Protein AF-I4EE40-F1 (afdb_monomer_lite)

InterPro domains:
  IPR008613 Excalibur calcium-binding domain [PF05901] (328-364)
  IPR008613 Excalibur calcium-binding domain [SM00894] (327-364)

Organism: NCBI:txid1129897

Sequence (377 aa):
MPRLHHVLVAAIVLLVSLVASAPVIAAPIGDPAFQRTWDRTDKPVAEQRVSRTWMWGPEGNGPALVEPYDVYDGVDQDQQIRTHRIMRTVQYFDKSRMEINDPNGDQSSIWYVTNGLLVRELITGQLQLGDVGFESHDPAQVNVSGDPDDVNAPTYASFAALLDSPPLPAGSTITQTLNRAGATGDDARLAAYGVTAESPVSVDIHHEIASVFWDFMTSSGLVLENGDLHNAPLFQNPFYATGYPITEPYWARVKVGGDEKWVLVQAFERRVLTYTPDNPDGWKVEAGNVGQHYFQWRYSQLGTSPIPASSPVAHGFDPGKYTGQGDRYNCSDFASQAEAQAVLRADPGDPNRLDKDGNGIACESSAGPKDLLPVVR

pLDDT: mean 88.75, std 15.52, range [29.12, 98.75]

Structure (mmCIF, N/CA/C/O backbone):
data_AF-I4EE40-F1
#
_entry.id   AF-I4EE40-F1
#
loop_
_atom_site.group_PDB
_atom_site.id
_atom_site.type_symbol
_atom_site.label_atom_id
_atom_site.label_alt_id
_atom_site.label_comp_id
_atom_site.label_asym_id
_atom_site.label_entity_id
_atom_site.label_seq_id
_atom_site.pdbx_PDB_ins_code
_atom_site.Cartn_x
_atom_site.Cartn_y
_atom_site.Cartn_z
_atom_site.occupancy
_atom_site.B_iso_or_equiv
_atom_site.auth_seq_id
_atom_site.auth_comp_id
_atom_site.auth_asym_id
_atom_site.auth_atom_id
_atom_site.pdbx_PDB_model_num
ATOM 1 N N . MET A 1 1 ? 16.820 -29.624 48.655 1.00 37.84 1 MET A N 1
ATOM 2 C CA . MET A 1 1 ? 16.898 -29.236 47.232 1.00 37.84 1 MET A CA 1
ATOM 3 C C . MET A 1 1 ? 15.710 -29.838 46.487 1.00 37.84 1 MET A C 1
ATOM 5 O O . MET A 1 1 ? 15.757 -31.026 46.190 1.00 37.84 1 MET A O 1
ATOM 9 N N . PRO A 1 2 ? 14.624 -29.087 46.238 1.00 33.25 2 PRO A N 1
ATOM 10 C CA . PRO A 1 2 ? 13.599 -29.472 45.279 1.00 33.25 2 PRO A CA 1
ATOM 11 C C . PRO A 1 2 ? 13.828 -28.770 43.933 1.00 33.25 2 PRO A C 1
ATOM 13 O O . PRO A 1 2 ? 14.384 -27.678 43.855 1.00 33.25 2 PRO A O 1
ATOM 16 N N . ARG A 1 3 ? 13.450 -29.480 42.875 1.00 32.34 3 ARG A N 1
ATOM 17 C CA . ARG A 1 3 ? 13.797 -29.258 41.472 1.00 32.34 3 ARG A CA 1
ATOM 18 C C . ARG A 1 3 ? 13.061 -28.051 40.882 1.00 32.34 3 ARG A C 1
ATOM 20 O O . ARG A 1 3 ? 11.834 -27.998 40.936 1.00 32.34 3 ARG A O 1
ATOM 27 N N . LEU A 1 4 ? 13.820 -27.139 40.268 1.00 33.91 4 LEU A N 1
ATOM 28 C CA . LEU A 1 4 ? 13.311 -26.127 39.341 1.00 33.91 4 LEU A CA 1
ATOM 29 C C . LEU A 1 4 ? 12.594 -26.846 38.189 1.00 33.91 4 LEU A C 1
ATOM 31 O O . LEU A 1 4 ? 13.223 -27.589 37.438 1.00 33.91 4 LEU A O 1
ATOM 35 N N . HIS A 1 5 ? 11.287 -26.638 38.057 1.00 32.81 5 HIS A N 1
ATOM 36 C CA . HIS A 1 5 ? 10.582 -26.942 36.818 1.00 32.81 5 HIS A CA 1
ATOM 37 C C . HIS A 1 5 ? 10.827 -25.771 35.868 1.00 32.81 5 HIS A C 1
ATOM 39 O O . HIS A 1 5 ? 10.347 -24.663 36.099 1.00 32.81 5 HIS A O 1
ATOM 45 N N . HIS A 1 6 ? 11.619 -26.002 34.825 1.00 36.19 6 HIS A N 1
ATOM 46 C CA . HIS A 1 6 ? 11.689 -25.094 33.690 1.00 36.19 6 HIS A CA 1
ATOM 47 C C . HIS A 1 6 ? 10.372 -25.205 32.921 1.00 36.19 6 HIS A C 1
ATOM 49 O O . HIS A 1 6 ? 10.108 -26.213 32.269 1.00 36.19 6 HIS A O 1
ATOM 55 N N . VAL A 1 7 ? 9.524 -24.185 33.043 1.00 35.16 7 VAL A N 1
ATOM 56 C CA . VAL A 1 7 ? 8.388 -23.987 32.144 1.00 35.16 7 VAL A CA 1
ATOM 57 C C . VAL A 1 7 ? 8.977 -23.508 30.822 1.00 35.16 7 VAL A C 1
ATOM 59 O O . VAL A 1 7 ? 9.444 -22.377 30.713 1.00 35.16 7 VAL A O 1
ATOM 62 N N . LEU A 1 8 ? 9.027 -24.405 29.839 1.00 29.70 8 LEU A N 1
ATOM 63 C CA . LEU A 1 8 ? 9.376 -24.068 28.467 1.00 29.70 8 LEU A CA 1
ATOM 64 C C . LEU A 1 8 ? 8.189 -23.283 27.885 1.00 29.70 8 LEU A C 1
ATOM 66 O O . LEU A 1 8 ? 7.146 -23.862 27.590 1.00 29.70 8 LEU A O 1
ATOM 70 N N . VAL A 1 9 ? 8.316 -21.961 27.774 1.00 33.84 9 VAL A N 1
ATOM 71 C CA . VAL A 1 9 ? 7.372 -21.146 27.002 1.00 33.84 9 VAL A CA 1
ATOM 72 C C . VAL A 1 9 ? 7.666 -21.428 25.532 1.00 33.84 9 VAL A C 1
ATOM 74 O O . VAL A 1 9 ? 8.642 -20.928 24.978 1.00 33.84 9 VAL A O 1
ATOM 77 N N . ALA A 1 10 ? 6.872 -22.302 24.919 1.00 29.12 10 ALA A N 1
ATOM 78 C CA . ALA A 1 10 ? 6.915 -22.514 23.482 1.00 29.12 10 ALA A CA 1
ATOM 79 C C . ALA A 1 10 ? 6.337 -21.266 22.801 1.00 29.12 10 ALA A C 1
ATOM 81 O O . ALA A 1 10 ? 5.142 -20.995 22.902 1.00 29.12 10 ALA A O 1
ATOM 82 N N . ALA A 1 11 ? 7.196 -20.492 22.140 1.00 31.08 11 ALA A N 1
ATOM 83 C CA . ALA A 1 11 ? 6.767 -19.456 21.216 1.00 31.08 11 ALA A CA 1
ATOM 84 C C . ALA A 1 11 ? 6.028 -20.138 20.056 1.00 31.08 11 ALA A C 1
ATOM 86 O O . ALA A 1 11 ? 6.642 -20.812 19.229 1.00 31.08 11 ALA A O 1
ATOM 87 N N . ILE A 1 12 ? 4.703 -20.004 20.023 1.00 31.47 12 ILE A N 1
ATOM 88 C CA . ILE A 1 12 ? 3.910 -20.349 18.846 1.00 31.47 12 ILE A CA 1
ATOM 89 C C . ILE A 1 12 ? 4.206 -19.256 17.822 1.00 31.47 12 ILE A C 1
ATOM 91 O O . ILE A 1 12 ? 3.630 -18.173 17.857 1.00 31.47 12 ILE A O 1
ATOM 95 N N . VAL A 1 13 ? 5.175 -19.522 16.950 1.00 33.59 13 VAL A N 1
ATOM 96 C CA . VAL A 1 13 ? 5.340 -18.778 15.704 1.00 33.59 13 VAL A CA 1
ATOM 97 C C . VAL A 1 13 ? 4.087 -19.071 14.888 1.00 33.59 13 VAL A C 1
ATOM 99 O O . VAL A 1 13 ? 3.848 -20.226 14.535 1.00 33.59 13 VAL A O 1
ATOM 102 N N . LEU A 1 14 ? 3.260 -18.051 14.646 1.00 34.41 14 LEU A N 1
ATOM 103 C CA . LEU A 1 14 ? 2.154 -18.141 13.699 1.00 34.41 14 LEU A CA 1
ATOM 104 C C . LEU A 1 14 ? 2.784 -18.415 12.326 1.00 34.41 14 LEU A C 1
ATOM 106 O O . LEU A 1 14 ? 3.322 -17.517 11.680 1.00 34.41 14 LEU A O 1
ATOM 110 N N . LEU A 1 15 ? 2.825 -19.686 11.934 1.00 34.78 15 LEU A N 1
ATOM 111 C CA . LEU A 1 15 ? 3.266 -20.082 10.609 1.00 34.78 15 LEU A CA 1
ATOM 112 C C . LEU A 1 15 ? 2.177 -19.610 9.645 1.00 34.78 15 LEU A C 1
ATOM 114 O O . LEU A 1 15 ? 1.092 -20.186 9.601 1.00 34.78 15 LEU A O 1
ATOM 118 N N . VAL A 1 16 ? 2.450 -18.534 8.911 1.00 37.28 16 VAL A N 1
ATOM 119 C CA . VAL A 1 16 ? 1.633 -18.148 7.762 1.00 37.28 16 VAL A CA 1
ATOM 120 C C . VAL A 1 16 ? 1.708 -19.304 6.767 1.00 37.28 16 VAL A C 1
ATOM 122 O O . VAL A 1 16 ? 2.786 -19.674 6.299 1.00 37.28 16 VAL A O 1
ATOM 125 N N . SER A 1 17 ? 0.563 -19.931 6.516 1.00 32.78 17 SER A N 1
ATOM 126 C CA . SER A 1 17 ? 0.420 -21.052 5.597 1.00 32.78 17 SER A CA 1
ATOM 127 C C . SER A 1 17 ? 0.882 -20.648 4.195 1.00 32.78 17 SER A C 1
ATOM 129 O O . SER A 1 17 ? 0.251 -19.820 3.542 1.00 32.78 17 SER A O 1
ATOM 131 N N . LEU A 1 18 ? 1.968 -21.260 3.712 1.00 37.66 18 LEU A N 1
ATOM 132 C CA . LEU A 1 18 ? 2.323 -21.231 2.295 1.00 37.66 18 LEU A CA 1
ATOM 133 C C . LEU A 1 18 ? 1.258 -22.004 1.505 1.00 37.66 18 LEU A C 1
ATOM 135 O O . LEU A 1 18 ? 1.240 -23.234 1.510 1.00 37.66 18 LEU A O 1
ATOM 139 N N . VAL A 1 19 ? 0.409 -21.281 0.781 1.00 33.69 19 VAL A N 1
ATOM 140 C CA . VAL A 1 19 ? -0.299 -21.800 -0.395 1.00 33.69 19 VAL A CA 1
ATOM 141 C C . VAL A 1 19 ? 0.220 -21.030 -1.603 1.00 33.69 19 VAL A C 1
ATOM 143 O O . VAL A 1 19 ? 0.458 -19.827 -1.515 1.00 33.69 19 VAL A O 1
ATOM 146 N N . ALA A 1 20 ? 0.461 -21.757 -2.695 1.00 34.69 20 ALA A N 1
ATOM 147 C CA . ALA A 1 20 ? 1.183 -21.338 -3.893 1.00 34.69 20 ALA A CA 1
ATOM 148 C C . ALA A 1 20 ? 0.619 -20.062 -4.546 1.00 34.69 20 ALA A C 1
ATOM 150 O O . ALA A 1 20 ? -0.127 -20.109 -5.519 1.00 34.69 20 ALA A O 1
ATOM 151 N N . SER A 1 21 ? 1.040 -18.913 -4.031 1.00 38.16 21 SER A N 1
ATOM 152 C CA . SER A 1 21 ? 1.291 -17.734 -4.851 1.00 38.16 21 SER A CA 1
ATOM 153 C C . SER A 1 21 ? 2.598 -17.989 -5.606 1.00 38.16 21 SER A C 1
ATOM 155 O O . SER A 1 21 ? 3.463 -18.700 -5.085 1.00 38.16 21 SER A O 1
ATOM 157 N N . ALA A 1 22 ? 2.754 -17.465 -6.827 1.00 40.75 22 ALA A N 1
ATOM 158 C CA . ALA A 1 22 ? 4.049 -17.498 -7.517 1.00 40.75 22 ALA A CA 1
ATOM 159 C C . ALA A 1 22 ? 5.159 -17.100 -6.523 1.00 40.75 22 ALA A C 1
ATOM 161 O O . ALA A 1 22 ? 4.914 -16.193 -5.720 1.00 40.75 22 ALA A O 1
ATOM 162 N N . PRO A 1 23 ? 6.318 -17.790 -6.496 1.00 37.16 23 PRO A N 1
ATOM 163 C CA . PRO A 1 23 ? 7.327 -17.543 -5.478 1.00 37.16 23 PRO A CA 1
ATOM 164 C C . PRO A 1 23 ? 7.693 -16.062 -5.510 1.00 37.16 23 PRO A C 1
ATOM 166 O O . PRO A 1 23 ? 8.251 -15.575 -6.492 1.00 37.16 23 PRO A O 1
ATOM 169 N N . VAL A 1 24 ? 7.341 -15.339 -4.448 1.00 52.53 24 VAL A N 1
ATOM 170 C CA . VAL A 1 24 ? 7.868 -14.000 -4.223 1.00 52.53 24 VAL A CA 1
ATOM 171 C C . VAL A 1 24 ? 9.354 -14.206 -3.981 1.00 52.53 24 VAL A C 1
ATOM 173 O O . VAL A 1 24 ? 9.758 -14.8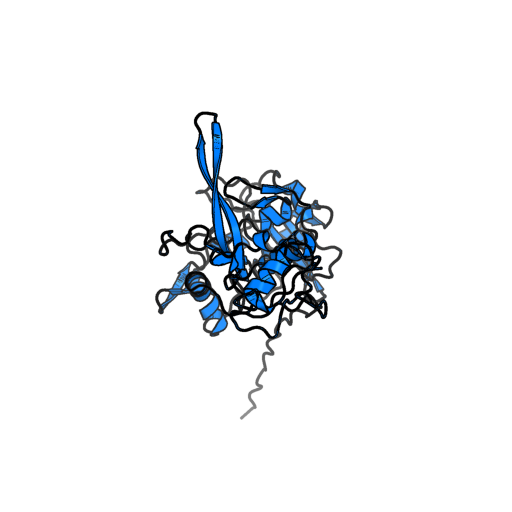28 -2.999 1.00 52.53 24 VAL A O 1
ATOM 176 N N . ILE A 1 25 ? 10.169 -13.789 -4.945 1.00 60.38 25 ILE A N 1
ATOM 177 C CA . ILE A 1 25 ? 11.615 -13.928 -4.839 1.00 60.38 25 ILE A CA 1
ATOM 178 C C . ILE A 1 25 ? 12.088 -12.825 -3.901 1.00 60.38 25 ILE A C 1
ATOM 180 O O . ILE A 1 25 ? 12.086 -11.651 -4.273 1.00 60.38 25 ILE A O 1
ATOM 184 N N . ALA A 1 26 ? 12.488 -13.225 -2.696 1.00 72.81 26 ALA A N 1
ATOM 185 C CA . ALA A 1 26 ? 13.300 -12.426 -1.794 1.00 72.81 26 ALA A CA 1
ATOM 186 C C . ALA A 1 26 ? 14.423 -11.735 -2.577 1.00 72.81 26 ALA A C 1
ATOM 188 O O . ALA A 1 26 ? 15.235 -12.400 -3.231 1.00 72.81 26 ALA A O 1
ATOM 189 N N . ALA A 1 27 ? 14.459 -10.407 -2.544 1.00 80.75 27 ALA A N 1
ATOM 190 C CA . ALA A 1 27 ? 15.443 -9.626 -3.272 1.00 80.75 27 ALA A CA 1
ATOM 191 C C . ALA A 1 27 ? 16.078 -8.561 -2.371 1.00 80.75 27 ALA A C 1
ATOM 193 O O . ALA A 1 27 ? 15.412 -8.011 -1.488 1.00 80.75 27 ALA A O 1
ATOM 194 N N . PRO A 1 28 ? 17.355 -8.213 -2.612 1.00 88.31 28 PRO A N 1
ATOM 195 C CA . PRO A 1 28 ? 17.959 -7.050 -1.983 1.00 88.31 28 PRO A CA 1
ATOM 196 C C . PRO A 1 28 ? 17.133 -5.790 -2.254 1.00 88.31 28 PRO A C 1
ATOM 198 O O . PRO A 1 28 ? 16.570 -5.615 -3.340 1.00 88.31 28 PRO A O 1
ATOM 201 N N . ILE A 1 29 ? 17.101 -4.883 -1.281 1.00 94.38 29 ILE A N 1
ATOM 202 C CA . ILE A 1 29 ? 16.530 -3.556 -1.490 1.00 94.38 29 ILE A CA 1
ATOM 203 C C . ILE A 1 29 ? 17.419 -2.820 -2.498 1.00 94.38 29 ILE A C 1
ATOM 205 O O . ILE A 1 29 ? 18.618 -2.643 -2.281 1.00 94.38 29 ILE A O 1
ATOM 209 N N . GLY A 1 30 ? 16.836 -2.470 -3.643 1.00 90.00 30 GLY A N 1
ATOM 210 C CA . GLY A 1 30 ? 17.561 -2.093 -4.856 1.00 90.00 30 GLY A CA 1
ATOM 211 C C . GLY A 1 30 ? 18.007 -0.634 -4.917 1.00 90.00 30 GLY A C 1
ATOM 212 O O . GLY A 1 30 ? 18.796 -0.293 -5.794 1.00 90.00 30 GLY A O 1
ATOM 213 N N . ASP A 1 31 ? 17.534 0.212 -3.996 1.00 93.38 31 ASP A N 1
ATOM 214 C CA . ASP A 1 31 ? 17.883 1.633 -3.926 1.00 93.38 31 ASP A CA 1
ATOM 215 C C . ASP A 1 31 ? 18.316 2.034 -2.499 1.00 93.38 31 ASP A C 1
ATOM 217 O O . ASP A 1 31 ? 17.640 1.673 -1.526 1.00 93.38 31 ASP A O 1
ATOM 221 N N . PRO A 1 32 ? 19.412 2.802 -2.324 1.00 93.81 32 PRO A N 1
ATOM 222 C CA . PRO A 1 32 ? 19.845 3.270 -1.009 1.00 93.81 32 PRO A CA 1
ATOM 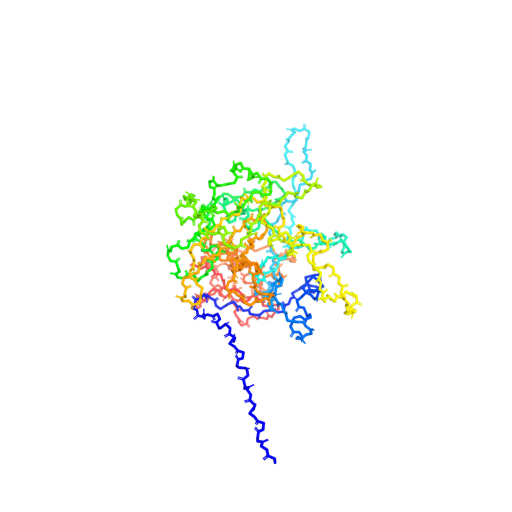223 C C . PRO A 1 32 ? 18.798 4.089 -0.245 1.00 93.81 32 PRO A C 1
ATOM 225 O O . PRO A 1 32 ? 18.796 4.061 0.984 1.00 93.81 32 PRO A O 1
ATOM 228 N N . ALA A 1 33 ? 17.930 4.842 -0.923 1.00 96.12 33 ALA A N 1
ATOM 229 C CA . ALA A 1 33 ? 16.850 5.581 -0.279 1.00 96.12 33 ALA A CA 1
ATOM 230 C C . ALA A 1 33 ? 15.770 4.635 0.260 1.00 96.12 33 ALA A C 1
ATOM 232 O O . ALA A 1 33 ? 15.346 4.801 1.404 1.00 96.12 33 ALA A O 1
ATOM 233 N N . PHE A 1 34 ? 15.403 3.593 -0.493 1.00 97.44 34 PHE A N 1
ATOM 234 C CA . PHE A 1 34 ? 14.516 2.536 0.004 1.00 97.44 34 PHE A CA 1
ATOM 235 C C . PHE A 1 34 ? 15.132 1.819 1.207 1.00 97.44 34 PHE A C 1
ATOM 237 O O . PHE A 1 34 ? 14.454 1.617 2.216 1.00 97.44 34 PHE A O 1
ATOM 244 N N . GLN A 1 35 ? 16.435 1.515 1.149 1.00 96.44 35 GLN A N 1
ATOM 245 C CA . GLN A 1 35 ? 17.140 0.887 2.265 1.00 96.44 35 GLN A CA 1
ATOM 246 C C . GLN A 1 35 ? 17.112 1.776 3.512 1.00 96.44 35 GLN A C 1
ATOM 248 O O . GLN A 1 35 ? 16.842 1.263 4.588 1.00 96.44 35 GLN A O 1
ATOM 253 N N . ARG A 1 36 ? 17.331 3.096 3.397 1.00 95.81 36 ARG A N 1
ATOM 254 C CA . ARG A 1 36 ? 17.232 4.025 4.542 1.00 95.81 36 ARG A CA 1
ATOM 255 C C . ARG A 1 36 ? 15.831 4.029 5.163 1.00 95.81 36 ARG A C 1
ATOM 257 O O . ARG A 1 36 ? 15.713 3.996 6.388 1.00 95.81 36 ARG A O 1
ATOM 264 N N . THR A 1 37 ? 14.783 4.043 4.338 1.00 96.38 37 THR A N 1
ATOM 265 C CA . THR A 1 37 ? 13.387 4.000 4.805 1.00 96.38 37 THR A CA 1
ATOM 266 C C . THR A 1 37 ? 13.072 2.690 5.532 1.00 96.38 37 THR A C 1
ATOM 268 O O . THR A 1 37 ? 12.481 2.713 6.616 1.00 96.38 37 THR A O 1
ATOM 271 N N . TRP A 1 38 ? 13.505 1.554 4.977 1.00 97.44 38 TRP A N 1
ATOM 272 C CA . TRP A 1 38 ? 13.342 0.237 5.596 1.00 97.44 38 TRP A CA 1
ATOM 273 C C . TRP A 1 38 ? 14.152 0.116 6.893 1.00 97.44 38 TRP A C 1
ATOM 275 O O . TRP A 1 38 ? 13.598 -0.225 7.943 1.00 97.44 38 TRP A O 1
ATOM 285 N N . ASP A 1 39 ? 15.435 0.495 6.853 1.00 97.12 39 ASP A N 1
ATOM 286 C CA . ASP A 1 39 ? 16.374 0.423 7.976 1.00 97.12 39 ASP A CA 1
ATOM 287 C C . ASP A 1 39 ? 15.822 1.117 9.212 1.00 97.12 39 ASP A C 1
ATOM 289 O O . ASP A 1 39 ? 15.943 0.601 10.321 1.00 97.12 39 ASP A O 1
ATOM 293 N N . ARG A 1 40 ? 15.159 2.262 9.026 1.00 97.38 40 ARG A N 1
ATOM 294 C CA . ARG A 1 40 ? 14.649 3.046 10.144 1.00 97.38 40 ARG A CA 1
ATOM 295 C C . ARG A 1 40 ? 13.752 2.249 11.078 1.00 97.38 40 ARG A C 1
ATOM 297 O O . ARG A 1 40 ? 13.834 2.416 12.292 1.00 97.38 40 ARG A O 1
ATOM 304 N N . THR A 1 41 ? 12.883 1.407 10.530 1.00 96.69 41 THR A N 1
ATOM 305 C CA . THR A 1 41 ? 11.804 0.772 11.303 1.00 96.69 41 THR A CA 1
ATOM 306 C C . THR A 1 41 ? 11.880 -0.744 11.315 1.00 96.69 41 THR A C 1
ATOM 308 O O . THR A 1 41 ? 11.522 -1.331 12.333 1.00 96.69 41 THR A O 1
ATOM 311 N N . ASP A 1 42 ? 12.398 -1.380 10.271 1.00 97.38 42 ASP A N 1
ATOM 312 C CA . ASP A 1 42 ? 12.360 -2.837 10.147 1.00 97.38 42 ASP A CA 1
ATOM 313 C C . ASP A 1 42 ? 13.707 -3.496 10.441 1.00 97.38 42 ASP A C 1
ATOM 315 O O . ASP A 1 42 ? 13.729 -4.609 10.961 1.00 97.38 42 ASP A O 1
ATOM 319 N N . LYS A 1 43 ? 14.835 -2.792 10.290 1.00 97.12 43 LYS A N 1
ATOM 320 C CA . LYS A 1 43 ? 16.139 -3.334 10.702 1.00 97.12 43 LYS A CA 1
ATOM 321 C C . LYS A 1 43 ? 16.236 -3.663 12.195 1.00 97.12 43 LYS A C 1
ATOM 323 O O . LYS A 1 43 ? 16.710 -4.753 12.504 1.00 97.12 43 LYS A O 1
ATOM 328 N N . PRO A 1 44 ? 15.740 -2.835 13.142 1.00 97.75 44 PRO A N 1
ATOM 329 C CA . PRO A 1 44 ? 15.712 -3.225 14.552 1.00 97.75 44 PRO A CA 1
ATOM 330 C C . PRO A 1 44 ? 14.878 -4.488 14.818 1.00 97.75 44 PRO A C 1
ATOM 332 O O . PRO A 1 44 ? 15.180 -5.223 15.757 1.00 97.75 44 PRO A O 1
ATOM 335 N N . VAL A 1 45 ? 13.840 -4.743 14.014 1.00 96.25 45 VAL A N 1
ATOM 336 C CA . VAL A 1 45 ? 13.018 -5.963 14.098 1.00 96.25 45 VAL A CA 1
ATOM 337 C C . VAL A 1 45 ? 13.792 -7.153 13.522 1.00 96.25 45 VAL A C 1
ATOM 339 O O . VAL A 1 45 ? 13.919 -8.178 14.190 1.00 96.25 45 VAL A O 1
ATOM 342 N N . ALA A 1 46 ? 14.385 -6.997 12.335 1.00 95.81 46 ALA A N 1
ATOM 343 C CA . ALA A 1 46 ? 15.189 -8.019 11.661 1.00 95.81 46 ALA A CA 1
ATOM 344 C C . ALA A 1 46 ? 16.410 -8.458 12.484 1.00 95.81 46 ALA A C 1
ATOM 346 O O . ALA A 1 46 ? 16.717 -9.645 12.570 1.00 95.81 46 ALA A O 1
ATOM 347 N N . GLU A 1 47 ? 17.072 -7.514 13.152 1.00 96.56 47 GLU A N 1
ATOM 348 C CA . GLU A 1 47 ? 18.194 -7.765 14.062 1.00 96.56 47 GLU A CA 1
ATOM 349 C C . GLU A 1 47 ? 17.746 -8.200 15.471 1.00 96.56 47 GLU A C 1
ATOM 351 O O . GLU A 1 47 ? 18.571 -8.297 16.382 1.00 96.56 47 GLU A O 1
ATOM 356 N N . GLN A 1 48 ? 16.444 -8.438 15.679 1.00 96.06 48 GLN A N 1
ATOM 357 C CA . GLN A 1 48 ? 15.855 -8.892 16.945 1.00 96.06 48 GLN A CA 1
ATOM 358 C C . GLN A 1 48 ? 16.149 -7.958 18.135 1.00 96.06 48 GLN A C 1
ATOM 360 O O . GLN A 1 48 ? 16.193 -8.377 19.292 1.00 96.06 48 GLN A O 1
ATOM 365 N N . ARG A 1 49 ? 16.350 -6.664 17.864 1.00 96.94 49 ARG A N 1
ATOM 366 C CA . ARG A 1 49 ? 16.589 -5.618 18.875 1.00 96.94 49 ARG A CA 1
ATOM 367 C C . ARG A 1 49 ? 15.296 -5.139 19.525 1.00 96.94 49 ARG A C 1
ATOM 369 O O . ARG A 1 49 ? 15.331 -4.598 20.627 1.00 96.94 49 ARG A O 1
ATOM 376 N N . VAL A 1 50 ? 14.169 -5.340 18.849 1.00 95.38 50 VAL A N 1
ATOM 377 C CA . VAL A 1 50 ? 12.814 -5.070 19.333 1.00 95.38 50 VAL A CA 1
ATOM 378 C C . VAL A 1 50 ? 11.867 -6.142 18.794 1.00 95.38 50 VAL A C 1
ATOM 380 O O . VAL A 1 50 ? 12.078 -6.661 17.702 1.00 95.38 50 VAL A O 1
ATOM 383 N N . SER A 1 51 ? 10.822 -6.471 19.554 1.00 93.75 51 SER A N 1
ATOM 384 C CA . SER A 1 51 ? 9.782 -7.417 19.141 1.00 93.75 51 SER A CA 1
ATOM 385 C C . SER A 1 51 ? 8.469 -6.667 18.918 1.00 93.75 51 SER A C 1
ATOM 387 O O . SER A 1 51 ? 7.868 -6.186 19.878 1.00 93.75 51 SER A O 1
ATOM 389 N N . ARG A 1 52 ? 8.084 -6.485 17.650 1.00 92.06 52 ARG A N 1
ATOM 390 C CA . ARG A 1 52 ? 6.841 -5.835 17.195 1.00 92.06 52 ARG A CA 1
ATOM 391 C C . ARG A 1 52 ? 6.552 -6.207 15.737 1.00 92.06 52 ARG A C 1
ATOM 393 O O . ARG A 1 52 ? 7.414 -6.787 15.080 1.00 92.06 52 ARG A O 1
ATOM 400 N N . THR A 1 53 ? 5.375 -5.839 15.227 1.00 91.88 53 THR A N 1
ATOM 401 C CA . THR A 1 53 ? 5.039 -5.987 13.799 1.00 91.88 53 THR A CA 1
ATOM 402 C C . THR A 1 53 ? 6.037 -5.287 12.859 1.00 91.88 53 THR A C 1
ATOM 404 O O . THR A 1 53 ? 6.644 -4.264 13.207 1.00 91.88 53 THR A O 1
ATOM 407 N N . TRP A 1 54 ? 6.148 -5.827 11.641 1.00 93.81 54 TRP A N 1
ATOM 408 C CA . TRP A 1 54 ? 6.844 -5.221 10.505 1.00 93.81 54 TRP A CA 1
ATOM 409 C C . TRP A 1 54 ? 6.116 -3.981 9.996 1.00 93.81 54 TRP A C 1
ATOM 411 O O . TRP A 1 54 ? 4.882 -3.929 9.999 1.00 93.81 54 TRP A O 1
ATOM 421 N N . MET A 1 55 ? 6.890 -3.009 9.520 1.00 95.00 55 MET A N 1
ATOM 422 C CA . MET A 1 55 ? 6.385 -1.768 8.951 1.00 95.00 55 MET A CA 1
ATOM 423 C C . MET A 1 55 ? 6.372 -1.769 7.429 1.00 95.00 55 MET A C 1
ATOM 425 O O . MET A 1 55 ? 5.512 -1.139 6.823 1.00 95.00 55 MET A O 1
ATOM 429 N N . TRP A 1 56 ? 7.267 -2.515 6.803 1.00 95.94 56 TRP A N 1
ATOM 430 C CA . TRP A 1 56 ? 7.377 -2.700 5.360 1.00 95.94 56 TRP A CA 1
ATOM 431 C C . TRP A 1 56 ? 7.292 -4.182 5.014 1.00 95.94 56 TRP A C 1
ATOM 433 O O . TRP A 1 56 ? 6.581 -4.552 4.084 1.00 95.94 56 TRP A O 1
ATOM 443 N N . GLY A 1 57 ? 7.955 -5.020 5.807 1.00 94.56 57 GLY A N 1
ATOM 444 C CA . GLY A 1 57 ? 8.099 -6.455 5.587 1.00 94.56 57 GLY A CA 1
ATOM 445 C C . GLY A 1 57 ? 9.541 -6.892 5.859 1.00 94.56 57 GLY A C 1
ATOM 446 O O . GLY A 1 57 ? 10.417 -6.039 6.016 1.00 94.56 57 GLY A O 1
ATOM 447 N N . PRO A 1 58 ? 9.813 -8.202 5.914 1.00 93.25 58 PRO A N 1
ATOM 448 C CA . PRO A 1 58 ? 11.151 -8.711 6.206 1.00 93.25 58 PRO A CA 1
ATOM 449 C C . PRO A 1 58 ? 12.181 -8.350 5.126 1.00 93.25 58 PRO A C 1
ATOM 451 O O . PRO A 1 58 ? 13.362 -8.225 5.439 1.00 93.25 58 PRO A O 1
ATOM 454 N N . GLU A 1 59 ? 11.748 -8.174 3.874 1.00 91.12 59 GLU A N 1
ATOM 455 C CA . GLU A 1 59 ? 12.612 -7.909 2.721 1.00 91.12 59 GLU A CA 1
ATOM 456 C C . GLU A 1 59 ? 11.829 -7.339 1.525 1.00 91.12 59 GLU A C 1
ATOM 458 O O . GLU A 1 59 ? 10.613 -7.142 1.598 1.00 91.12 59 GLU A O 1
ATOM 463 N N . GLY A 1 60 ? 12.542 -7.042 0.432 1.00 93.19 60 GLY A N 1
ATOM 464 C CA . GLY A 1 60 ? 11.942 -6.645 -0.838 1.00 93.19 60 GLY A CA 1
ATOM 465 C C . GLY A 1 60 ? 11.359 -7.841 -1.598 1.00 93.19 60 GLY A C 1
ATOM 466 O O . GLY A 1 60 ? 11.999 -8.884 -1.742 1.00 93.19 60 GLY A O 1
ATOM 467 N N . ASN A 1 61 ? 10.161 -7.649 -2.140 1.00 91.44 61 ASN A N 1
ATOM 468 C CA . ASN A 1 61 ? 9.425 -8.608 -2.954 1.00 91.44 61 ASN A CA 1
ATOM 469 C C . ASN A 1 61 ? 9.798 -8.420 -4.427 1.00 91.44 61 ASN A C 1
ATOM 471 O O . ASN A 1 61 ? 9.129 -7.699 -5.167 1.00 91.44 61 ASN A O 1
ATOM 475 N N . GLY A 1 62 ? 10.885 -9.063 -4.847 1.00 88.19 62 GLY A N 1
ATOM 476 C CA . GLY A 1 62 ? 11.449 -8.909 -6.184 1.00 88.19 62 GLY A CA 1
ATOM 477 C C . GLY A 1 62 ? 12.358 -7.679 -6.344 1.00 88.19 62 GLY A C 1
ATOM 478 O O . GLY A 1 62 ? 12.519 -6.869 -5.421 1.00 88.19 62 GLY A O 1
ATOM 479 N N . PRO A 1 63 ? 13.016 -7.552 -7.512 1.00 90.56 63 PRO A N 1
ATOM 480 C CA . PRO A 1 63 ? 13.964 -6.472 -7.765 1.00 90.56 63 PRO A CA 1
ATOM 481 C C . PRO A 1 63 ? 13.267 -5.107 -7.790 1.00 90.56 63 PRO A C 1
ATOM 483 O O . PRO A 1 63 ? 12.052 -5.014 -7.970 1.00 90.56 63 PRO A O 1
ATOM 486 N N . ALA A 1 64 ? 14.051 -4.032 -7.681 1.00 92.81 64 ALA A N 1
ATOM 487 C CA . ALA A 1 64 ? 13.562 -2.714 -8.064 1.00 92.81 64 ALA A CA 1
ATOM 488 C C . ALA A 1 64 ? 13.118 -2.737 -9.536 1.00 92.81 64 ALA A C 1
ATOM 490 O O . ALA A 1 64 ? 13.771 -3.341 -10.393 1.00 92.81 64 ALA A O 1
ATOM 491 N N . LEU A 1 65 ? 12.002 -2.079 -9.811 1.00 92.94 65 LEU A N 1
ATOM 492 C CA . LEU A 1 65 ? 11.370 -1.955 -11.113 1.00 92.94 65 LEU A CA 1
ATOM 493 C C . LEU A 1 65 ? 11.369 -0.491 -11.550 1.00 92.94 65 LEU A C 1
ATOM 495 O O . LEU A 1 65 ? 11.546 0.414 -10.734 1.00 92.94 65 LEU A O 1
ATOM 499 N N . VAL A 1 66 ? 11.117 -0.268 -12.833 1.00 90.00 66 VAL A N 1
ATOM 500 C CA . VAL A 1 66 ? 10.813 1.048 -13.386 1.00 90.00 66 VAL A CA 1
ATOM 501 C C . VAL A 1 66 ? 9.450 1.040 -14.064 1.00 90.00 66 VAL A C 1
ATOM 503 O O . VAL A 1 66 ? 9.077 0.080 -14.737 1.00 90.00 66 VAL A O 1
ATOM 506 N N . GLU A 1 67 ? 8.702 2.122 -13.893 1.00 89.75 67 GLU A N 1
ATOM 507 C CA . GLU A 1 67 ? 7.380 2.310 -14.492 1.00 89.75 67 GLU A CA 1
ATOM 508 C C . GLU A 1 67 ? 7.345 3.673 -15.207 1.00 89.75 67 GLU A C 1
ATOM 510 O O . GLU A 1 67 ? 7.853 4.651 -14.649 1.00 89.75 67 GLU A O 1
ATOM 515 N N . PRO A 1 68 ? 6.769 3.783 -16.421 1.00 86.56 68 PRO A N 1
ATOM 516 C CA . PRO A 1 68 ? 6.537 5.086 -17.030 1.00 86.56 68 PRO A CA 1
ATOM 517 C C . PRO A 1 68 ? 5.564 5.890 -16.162 1.00 86.56 68 PRO A C 1
ATOM 519 O O . PRO A 1 68 ? 4.567 5.349 -15.679 1.00 86.56 68 PRO A O 1
ATOM 522 N N . TYR A 1 69 ? 5.860 7.171 -15.969 1.00 87.69 69 TYR A N 1
ATOM 523 C CA . TYR A 1 69 ? 5.028 8.074 -15.183 1.00 87.69 69 TYR A CA 1
ATOM 524 C C . TYR A 1 69 ? 5.003 9.467 -15.815 1.00 87.69 69 TYR A C 1
ATOM 526 O O . TYR A 1 69 ? 6.057 10.029 -16.112 1.00 87.69 69 TYR A O 1
ATOM 534 N N . ASP A 1 70 ? 3.807 10.007 -16.039 1.00 88.81 70 ASP A N 1
ATOM 535 C CA . ASP A 1 70 ? 3.613 11.313 -16.672 1.00 88.81 70 ASP A CA 1
ATOM 536 C C . ASP A 1 70 ? 3.487 12.415 -15.605 1.00 88.81 70 ASP A C 1
ATOM 538 O O . ASP A 1 70 ? 2.466 12.543 -14.924 1.00 88.81 70 ASP A O 1
ATOM 542 N N . VAL A 1 71 ? 4.545 13.215 -15.461 1.00 88.19 71 VAL A N 1
ATOM 543 C CA . VAL A 1 71 ? 4.633 14.337 -14.514 1.00 88.19 71 VAL A CA 1
ATOM 544 C C . VAL A 1 71 ? 3.958 15.566 -15.110 1.00 88.19 71 VAL A C 1
ATOM 546 O O . VAL A 1 71 ? 4.124 15.855 -16.295 1.00 88.19 71 VAL A O 1
ATOM 549 N N . TYR A 1 72 ? 3.189 16.293 -14.305 1.00 91.69 72 TYR A N 1
ATOM 550 C CA . TYR A 1 72 ? 2.442 17.476 -14.734 1.00 91.69 72 TYR A CA 1
ATOM 551 C C . TYR A 1 72 ? 3.320 18.735 -14.863 1.00 91.69 72 TYR A C 1
ATOM 553 O O . TYR A 1 72 ? 3.982 19.144 -13.913 1.00 91.69 72 TYR A O 1
ATOM 561 N N . ASP A 1 73 ? 3.232 19.417 -16.012 1.00 91.19 73 ASP A N 1
ATOM 562 C CA . ASP A 1 73 ? 4.013 20.621 -16.369 1.00 91.19 73 ASP A CA 1
ATOM 563 C C . ASP A 1 73 ? 3.170 21.905 -16.476 1.00 91.19 73 ASP A C 1
ATOM 565 O O . ASP A 1 73 ? 3.575 22.908 -17.090 1.00 91.19 73 ASP A O 1
ATOM 569 N N . GLY A 1 74 ? 1.956 21.887 -15.930 1.00 92.88 74 GLY A N 1
ATOM 570 C CA . GLY A 1 74 ? 1.003 22.978 -16.094 1.00 92.88 74 GLY A CA 1
ATOM 571 C C . GLY A 1 74 ? 0.036 22.769 -17.259 1.00 92.88 74 GLY A C 1
ATOM 572 O O . GLY A 1 74 ? -0.033 21.710 -17.883 1.00 92.88 74 GLY A O 1
ATOM 573 N N . VAL A 1 75 ? -0.692 23.835 -17.576 1.00 94.81 75 VAL A N 1
ATOM 574 C CA . VAL A 1 75 ? -1.531 23.928 -18.774 1.00 94.81 75 VAL A CA 1
ATOM 575 C C . VAL A 1 75 ? -0.880 24.841 -19.809 1.00 94.81 75 VAL A C 1
ATOM 577 O O . VAL A 1 75 ? -0.143 25.766 -19.454 1.00 94.81 75 VAL A O 1
ATOM 580 N N . ASP A 1 76 ? -1.118 24.580 -21.090 1.00 92.44 76 ASP A N 1
ATOM 581 C CA . ASP A 1 76 ? -0.716 25.484 -22.164 1.00 92.44 76 ASP A CA 1
ATOM 582 C C . ASP A 1 76 ? -1.687 26.670 -22.335 1.00 92.44 76 ASP A C 1
ATOM 584 O O . ASP A 1 76 ? -2.625 26.868 -21.556 1.00 92.44 76 ASP A O 1
ATOM 588 N N . GLN A 1 77 ? -1.431 27.510 -23.345 1.00 93.31 77 GLN A N 1
ATOM 589 C CA . GLN A 1 77 ? -2.252 28.696 -23.623 1.00 93.31 77 GLN A CA 1
ATOM 590 C C . GLN A 1 77 ? -3.703 28.340 -23.985 1.00 93.31 77 GLN A C 1
ATOM 592 O O . GLN A 1 77 ? -4.596 29.148 -23.731 1.00 93.31 77 GLN A O 1
ATOM 597 N N . ASP A 1 78 ? -3.938 27.128 -24.491 1.00 94.81 78 ASP A N 1
ATOM 598 C CA . ASP A 1 78 ? -5.247 26.603 -24.882 1.00 94.81 78 ASP A CA 1
ATOM 599 C C . ASP A 1 78 ? -5.903 25.777 -23.755 1.00 94.81 78 ASP A C 1
ATOM 601 O O . ASP A 1 78 ? -6.878 25.057 -23.985 1.00 94.81 78 ASP A O 1
ATOM 605 N N . GLN A 1 79 ? -5.390 25.895 -22.520 1.00 91.81 79 GLN A N 1
ATOM 606 C CA . GLN A 1 79 ? -5.844 25.163 -21.330 1.00 91.81 79 GLN A CA 1
ATOM 607 C C . GLN A 1 79 ? -5.712 23.634 -21.452 1.00 91.81 79 GLN A C 1
ATOM 609 O O . GLN A 1 79 ? -6.379 22.898 -20.724 1.00 91.81 79 GLN A O 1
ATOM 614 N N . GLN A 1 80 ? -4.850 23.137 -22.342 1.00 91.31 80 GLN A N 1
ATOM 615 C CA . GLN A 1 80 ? -4.547 21.711 -22.424 1.00 91.31 80 GLN A CA 1
ATOM 616 C C . GLN A 1 80 ? -3.486 21.339 -21.393 1.00 91.31 80 GLN A C 1
ATOM 618 O O . GLN A 1 80 ? -2.518 22.071 -21.178 1.00 91.31 80 GLN A O 1
ATOM 623 N N . ILE A 1 81 ? -3.667 20.182 -20.757 1.00 92.75 81 ILE A N 1
ATOM 624 C CA . ILE A 1 81 ? -2.700 19.626 -19.810 1.00 92.75 81 ILE A CA 1
ATOM 625 C C . ILE A 1 81 ? -1.406 19.301 -20.555 1.00 92.75 81 ILE A C 1
ATOM 627 O O . ILE A 1 81 ? -1.424 18.613 -21.576 1.00 92.75 81 ILE A O 1
ATOM 631 N N . ARG A 1 82 ? -0.277 19.758 -20.014 1.00 92.81 82 ARG A N 1
ATOM 632 C CA . ARG A 1 82 ? 1.051 19.345 -20.458 1.00 92.81 82 ARG A CA 1
ATOM 633 C C . ARG A 1 82 ? 1.670 18.415 -19.432 1.00 92.81 82 ARG A C 1
ATOM 635 O O . ARG A 1 82 ? 1.599 18.674 -18.231 1.00 92.81 82 ARG A O 1
ATOM 642 N N . THR A 1 83 ? 2.302 17.363 -19.927 1.00 90.69 83 THR A N 1
ATOM 643 C CA . THR A 1 83 ? 3.073 16.428 -19.118 1.00 90.69 83 THR A CA 1
ATOM 644 C C . THR A 1 83 ? 4.381 16.075 -19.809 1.00 90.69 83 THR A C 1
ATOM 646 O O . THR A 1 83 ? 4.489 16.145 -21.040 1.00 90.69 83 THR A O 1
ATOM 649 N N . HIS A 1 84 ? 5.355 15.634 -19.021 1.00 85.12 84 HIS A N 1
ATOM 650 C CA . HIS A 1 84 ? 6.539 14.948 -19.513 1.00 85.12 84 HIS A CA 1
ATOM 651 C C . HIS A 1 84 ? 6.658 13.581 -18.846 1.00 85.12 84 HIS A C 1
ATOM 653 O O . HIS A 1 84 ? 6.355 13.401 -17.668 1.00 85.12 84 HIS A O 1
ATOM 659 N N . ARG A 1 85 ? 7.109 12.598 -19.624 1.00 83.94 85 ARG A N 1
ATOM 660 C CA . ARG A 1 85 ? 7.268 11.228 -19.148 1.00 83.94 85 ARG A CA 1
ATOM 661 C C . ARG A 1 85 ? 8.622 11.034 -18.488 1.00 83.94 85 ARG A C 1
ATOM 663 O O . ARG A 1 85 ? 9.653 11.366 -19.074 1.00 83.94 85 ARG A O 1
ATOM 670 N N . ILE A 1 86 ? 8.610 10.401 -17.326 1.00 82.62 86 ILE A N 1
ATOM 671 C CA . ILE A 1 86 ? 9.790 9.868 -16.650 1.00 82.62 86 ILE A CA 1
ATOM 672 C C . ILE A 1 86 ? 9.669 8.350 -16.479 1.00 82.62 86 ILE A C 1
ATOM 674 O O . ILE A 1 86 ? 8.618 7.762 -16.738 1.00 82.62 86 ILE A O 1
ATOM 678 N N . MET A 1 87 ? 10.738 7.729 -15.985 1.00 84.31 87 MET A N 1
ATOM 679 C CA . MET A 1 87 ? 10.701 6.373 -15.444 1.00 84.31 87 MET A CA 1
ATOM 680 C C . MET A 1 87 ? 10.831 6.469 -13.924 1.00 84.31 87 MET A C 1
ATOM 682 O O . MET A 1 87 ? 11.914 6.775 -13.425 1.00 84.31 87 MET A O 1
ATOM 686 N N . ARG A 1 88 ? 9.736 6.244 -13.189 1.00 90.38 88 ARG A N 1
ATOM 687 C CA . ARG A 1 88 ? 9.784 6.189 -11.721 1.00 90.38 88 ARG A CA 1
ATOM 688 C C . ARG A 1 88 ? 10.365 4.853 -11.279 1.00 90.38 88 ARG A C 1
ATOM 690 O O . ARG A 1 88 ? 10.015 3.817 -11.846 1.00 90.38 88 ARG A O 1
ATOM 697 N N . THR A 1 89 ? 11.217 4.866 -10.260 1.00 93.75 89 THR A N 1
ATOM 698 C CA . THR A 1 89 ? 11.748 3.635 -9.660 1.00 93.75 89 THR A CA 1
ATOM 699 C C . THR A 1 89 ? 10.810 3.179 -8.559 1.00 93.75 89 THR A C 1
ATOM 701 O O . THR A 1 89 ? 10.435 3.980 -7.702 1.00 93.75 89 THR A O 1
ATOM 704 N N . VAL A 1 90 ? 10.453 1.896 -8.546 1.00 96.44 90 VAL A N 1
ATOM 705 C CA . VAL A 1 90 ? 9.590 1.315 -7.516 1.00 96.44 90 VAL A CA 1
ATOM 706 C C . VAL A 1 90 ? 10.158 0.005 -6.983 1.00 96.44 90 VAL A C 1
ATOM 708 O O . VAL A 1 90 ? 10.823 -0.727 -7.708 1.00 96.44 90 VAL A O 1
ATOM 711 N N . GLN A 1 91 ? 9.874 -0.341 -5.732 1.00 96.88 91 GLN A N 1
ATOM 712 C CA . GLN A 1 91 ? 10.113 -1.690 -5.217 1.00 96.88 91 GLN A CA 1
ATOM 713 C C . GLN A 1 91 ? 8.993 -2.107 -4.271 1.00 96.88 91 GLN A C 1
ATOM 715 O O . GLN A 1 91 ? 8.471 -1.302 -3.501 1.00 96.88 91 GLN A O 1
ATOM 720 N N . TYR A 1 92 ? 8.606 -3.373 -4.356 1.00 97.12 92 TYR A N 1
ATOM 721 C CA . TYR A 1 92 ? 7.512 -3.932 -3.580 1.00 97.12 92 TYR A CA 1
ATOM 722 C C . TYR A 1 92 ? 8.028 -4.553 -2.287 1.00 97.12 92 TYR A C 1
ATOM 724 O O . TYR A 1 92 ? 9.128 -5.091 -2.239 1.00 97.12 92 TYR A O 1
ATOM 732 N N . PHE A 1 93 ? 7.210 -4.482 -1.248 1.00 97.06 93 PHE A N 1
ATOM 733 C CA . PHE A 1 93 ? 7.400 -5.109 0.056 1.00 97.06 93 PHE A CA 1
ATOM 734 C C . PHE A 1 93 ? 6.070 -5.750 0.463 1.00 97.06 93 PHE A C 1
ATOM 736 O O . PHE A 1 93 ? 5.062 -5.587 -0.226 1.00 97.06 93 PHE A O 1
ATOM 743 N N . ASP A 1 94 ? 6.020 -6.475 1.577 1.00 95.25 94 ASP A N 1
ATOM 744 C CA . ASP A 1 94 ? 4.774 -7.120 2.004 1.00 95.25 94 ASP A CA 1
ATOM 745 C C . ASP A 1 94 ? 3.662 -6.100 2.227 1.00 95.25 94 ASP A C 1
ATOM 747 O O . ASP A 1 94 ? 2.557 -6.226 1.700 1.00 95.25 94 ASP A O 1
ATOM 751 N N . LYS A 1 95 ? 3.977 -5.046 2.977 1.00 95.19 95 LYS A N 1
ATOM 752 C CA . LYS A 1 95 ? 3.001 -4.091 3.501 1.00 95.19 95 LYS A CA 1
ATOM 753 C C . LYS A 1 95 ? 2.811 -2.855 2.621 1.00 95.19 95 LYS A C 1
ATOM 755 O O . LYS A 1 95 ? 1.967 -2.021 2.940 1.00 95.19 95 LYS A O 1
ATOM 760 N N . SER A 1 96 ? 3.610 -2.692 1.561 1.00 95.69 96 SER A N 1
ATOM 761 C CA . SER A 1 96 ? 3.638 -1.468 0.746 1.00 95.69 96 SER A CA 1
ATOM 762 C C . SER A 1 96 ? 4.395 -1.650 -0.573 1.00 95.69 96 SER A C 1
ATOM 764 O O . SER A 1 96 ? 5.085 -2.643 -0.784 1.00 95.69 96 SER A O 1
ATOM 766 N N . ARG A 1 97 ? 4.343 -0.627 -1.424 1.00 96.25 97 ARG A N 1
ATOM 767 C CA . ARG A 1 97 ? 5.366 -0.308 -2.430 1.00 96.25 97 ARG A CA 1
ATOM 768 C C . ARG A 1 97 ? 6.159 0.908 -1.941 1.00 96.25 97 ARG A C 1
ATOM 770 O O . ARG A 1 97 ? 5.619 1.703 -1.173 1.00 96.25 97 ARG A O 1
ATOM 777 N N . MET A 1 98 ? 7.420 1.036 -2.336 1.00 97.75 98 MET A N 1
ATOM 778 C CA . MET A 1 98 ? 8.213 2.264 -2.213 1.00 97.75 98 MET A CA 1
ATOM 779 C C . MET A 1 98 ? 8.498 2.827 -3.603 1.00 97.75 98 MET A C 1
ATOM 781 O O . MET A 1 98 ? 8.715 2.053 -4.533 1.00 97.75 98 MET A O 1
ATOM 785 N N . GLU A 1 99 ? 8.489 4.152 -3.742 1.00 96.19 99 GLU A N 1
ATOM 786 C CA . GLU A 1 99 ? 8.584 4.837 -5.037 1.00 96.19 99 GLU A CA 1
ATOM 787 C C . GLU A 1 99 ? 9.455 6.086 -4.959 1.00 96.19 99 GLU A C 1
ATOM 789 O O . GLU A 1 99 ? 9.316 6.880 -4.025 1.00 96.19 99 GLU A O 1
ATOM 794 N N . ILE A 1 100 ? 10.289 6.284 -5.977 1.00 94.62 100 ILE A N 1
ATOM 795 C CA . ILE A 1 100 ? 10.998 7.536 -6.248 1.00 94.62 100 ILE A CA 1
ATOM 796 C C . ILE A 1 100 ? 10.412 8.112 -7.536 1.00 94.62 100 ILE A C 1
ATOM 798 O O . ILE A 1 100 ? 10.693 7.619 -8.632 1.00 94.62 100 ILE A O 1
ATOM 802 N N . ASN A 1 101 ? 9.586 9.148 -7.380 1.00 87.69 101 ASN A N 1
ATOM 803 C CA . ASN A 1 101 ? 8.932 9.842 -8.494 1.00 87.69 101 ASN A CA 1
ATOM 804 C C . ASN A 1 101 ? 9.792 10.975 -9.064 1.00 87.69 101 ASN A C 1
ATOM 806 O O . ASN A 1 101 ? 9.647 11.309 -10.226 1.00 87.69 101 ASN A O 1
ATOM 810 N N . ASP A 1 102 ? 10.708 11.550 -8.282 1.00 86.69 102 ASP A N 1
ATOM 811 C CA . ASP A 1 102 ? 11.704 12.503 -8.779 1.00 86.69 102 ASP A CA 1
ATOM 812 C C . ASP A 1 102 ? 13.087 12.117 -8.237 1.00 86.69 102 ASP A C 1
ATOM 814 O O . ASP A 1 102 ? 13.404 12.422 -7.083 1.00 86.69 102 ASP A O 1
ATOM 818 N N . PRO A 1 103 ? 13.934 11.451 -9.044 1.00 84.12 103 PRO A N 1
ATOM 819 C CA . PRO A 1 103 ? 15.284 11.080 -8.632 1.00 84.12 103 PRO A CA 1
ATOM 820 C C . PRO A 1 103 ? 16.154 12.271 -8.205 1.00 84.12 103 PRO A C 1
ATOM 822 O O . PRO A 1 103 ? 17.069 12.086 -7.399 1.00 84.12 103 PRO A O 1
ATOM 825 N N . ASN A 1 104 ? 15.859 13.479 -8.701 1.00 84.75 104 ASN A N 1
ATOM 826 C CA . ASN A 1 104 ? 16.582 14.712 -8.382 1.00 84.75 104 ASN A CA 1
ATOM 827 C C . ASN A 1 104 ? 15.975 15.479 -7.195 1.00 84.75 104 ASN A C 1
ATOM 829 O O . ASN A 1 104 ? 16.490 16.540 -6.833 1.00 84.75 104 ASN A O 1
ATOM 833 N N . GLY A 1 105 ? 14.905 14.955 -6.592 1.00 87.44 105 GLY A N 1
ATOM 834 C CA . GLY A 1 105 ? 14.254 15.546 -5.432 1.00 87.44 105 GLY A CA 1
ATOM 835 C C . GLY A 1 105 ? 15.145 15.579 -4.185 1.00 87.44 105 GLY A C 1
ATOM 836 O O . GLY A 1 105 ? 16.213 14.965 -4.111 1.00 87.44 105 GLY A O 1
ATOM 837 N N . ASP A 1 106 ? 14.681 16.296 -3.163 1.00 93.81 106 ASP A N 1
ATOM 838 C CA . ASP A 1 106 ? 15.383 16.408 -1.885 1.00 93.81 106 ASP A CA 1
ATOM 839 C C . ASP A 1 106 ? 15.375 15.077 -1.121 1.00 93.81 106 ASP A C 1
ATOM 841 O O . ASP A 1 106 ? 14.400 14.735 -0.454 1.00 93.81 106 ASP A O 1
ATOM 845 N N . GLN A 1 107 ? 16.497 14.355 -1.163 1.00 93.50 107 GLN A N 1
ATOM 846 C CA . GLN A 1 107 ? 16.671 13.066 -0.486 1.00 93.50 107 GLN A CA 1
ATOM 847 C C . GLN A 1 107 ? 16.622 13.128 1.047 1.00 93.50 107 GLN A C 1
ATOM 849 O O . GLN A 1 107 ? 16.594 12.073 1.687 1.00 93.50 107 GLN A O 1
ATOM 854 N N . SER A 1 108 ? 16.667 14.325 1.643 1.00 91.19 108 SER A N 1
ATOM 855 C CA . SER A 1 108 ? 16.500 14.503 3.088 1.00 91.19 108 SER A CA 1
ATOM 856 C C . SER A 1 108 ? 15.030 14.564 3.507 1.00 91.19 108 SER A C 1
ATOM 858 O O . SER A 1 108 ? 14.706 14.311 4.668 1.00 91.19 108 SER A O 1
ATOM 860 N N . SER A 1 109 ? 14.130 14.845 2.562 1.00 94.75 109 SER A N 1
ATOM 861 C CA . SER A 1 109 ? 12.694 14.822 2.796 1.00 94.75 109 SER A CA 1
ATOM 862 C C . SER A 1 109 ? 12.209 13.392 3.008 1.00 94.75 109 SER A C 1
ATOM 864 O O . SER A 1 109 ? 12.503 12.497 2.213 1.00 94.75 109 SER A O 1
ATOM 866 N N . ILE A 1 110 ? 11.362 13.185 4.021 1.00 93.12 110 ILE A N 1
ATOM 867 C CA . ILE A 1 110 ? 10.664 11.903 4.202 1.00 93.12 110 ILE A CA 1
ATOM 868 C C . ILE A 1 110 ? 9.831 11.535 2.967 1.00 93.12 110 ILE A C 1
ATOM 870 O O . ILE A 1 110 ? 9.614 10.361 2.705 1.00 93.12 110 ILE A O 1
ATOM 874 N N . TRP A 1 111 ? 9.412 12.533 2.184 1.00 94.75 111 TRP A N 1
ATOM 875 C CA . TRP A 1 111 ? 8.596 12.371 0.983 1.00 94.75 111 TRP A CA 1
ATOM 876 C C . TRP A 1 111 ? 9.405 12.078 -0.284 1.00 94.75 111 TRP A C 1
ATOM 878 O O . TRP A 1 111 ? 8.803 11.920 -1.340 1.00 94.75 111 TRP A O 1
ATOM 888 N N . TYR A 1 112 ? 10.739 11.983 -0.201 1.00 95.69 112 TYR A N 1
ATOM 889 C CA . TYR A 1 112 ? 11.552 11.515 -1.329 1.00 95.69 112 TYR A CA 1
ATOM 890 C C . TYR A 1 112 ? 11.185 10.081 -1.724 1.00 95.69 112 TYR A C 1
ATOM 892 O O . TYR A 1 112 ? 11.044 9.769 -2.904 1.00 95.69 112 TYR A O 1
ATOM 900 N N . VAL A 1 113 ? 10.974 9.225 -0.719 1.00 96.94 113 VAL A N 1
ATOM 901 C CA . VAL A 1 113 ? 10.377 7.901 -0.897 1.00 96.94 113 VAL A CA 1
ATOM 902 C C . VAL A 1 113 ? 8.895 8.003 -0.567 1.00 96.94 113 VAL A C 1
ATOM 904 O O . VAL A 1 113 ? 8.527 8.278 0.575 1.00 96.94 113 VAL A O 1
ATOM 907 N N . THR A 1 114 ? 8.040 7.749 -1.550 1.00 95.19 114 THR A N 1
ATOM 908 C CA . THR A 1 114 ? 6.582 7.687 -1.365 1.00 95.19 114 THR A CA 1
ATOM 909 C C . THR A 1 114 ? 6.090 6.240 -1.414 1.00 95.19 114 THR A C 1
ATOM 911 O O . THR A 1 114 ? 6.887 5.314 -1.567 1.00 95.19 114 THR A O 1
ATOM 914 N N . ASN A 1 115 ? 4.799 6.006 -1.159 1.00 94.38 115 ASN A N 1
ATOM 915 C CA . ASN A 1 115 ? 4.230 4.659 -0.990 1.00 94.38 115 ASN A CA 1
ATOM 916 C C . ASN A 1 115 ? 3.067 4.355 -1.952 1.00 94.38 115 ASN A C 1
ATOM 918 O O . ASN A 1 115 ? 2.378 3.361 -1.745 1.00 94.38 115 ASN A O 1
ATOM 922 N N . GLY A 1 116 ? 2.838 5.209 -2.956 1.00 91.94 116 GLY A N 1
ATOM 923 C CA . GLY A 1 116 ? 1.740 5.076 -3.924 1.00 91.94 116 GLY A CA 1
ATOM 924 C C . GLY A 1 116 ? 0.355 5.225 -3.323 1.00 91.94 116 GLY A C 1
ATOM 925 O O . GLY A 1 116 ? 0.207 5.379 -2.115 1.00 91.94 116 GLY A O 1
ATOM 926 N N . LEU A 1 117 ? -0.677 5.161 -4.161 1.00 96.19 117 LEU A N 1
ATOM 927 C CA . LEU A 1 117 ? -2.083 5.188 -3.744 1.00 96.19 117 LEU A CA 1
ATOM 928 C C . LEU A 1 117 ? -2.680 3.773 -3.723 1.00 96.19 117 LEU A C 1
ATOM 930 O O . LEU A 1 117 ? -3.855 3.588 -4.016 1.00 96.19 117 LEU A O 1
ATOM 934 N N . LEU A 1 118 ? -1.868 2.767 -3.379 1.00 98.00 118 LEU A N 1
ATOM 935 C CA . LEU A 1 118 ? -2.138 1.340 -3.604 1.00 98.00 118 LEU A CA 1
ATOM 936 C C . LEU A 1 118 ? -3.563 0.918 -3.251 1.00 98.00 118 LEU A C 1
ATOM 938 O O . LEU A 1 118 ? -4.232 0.274 -4.048 1.00 98.00 118 LEU A O 1
ATOM 942 N N . VAL A 1 119 ? -4.041 1.274 -2.063 1.00 98.50 119 VAL A N 1
ATOM 943 C CA . VAL A 1 119 ? -5.361 0.837 -1.596 1.00 98.50 119 VAL A CA 1
ATOM 944 C C . VAL A 1 119 ? -6.475 1.617 -2.270 1.00 98.50 119 VAL A C 1
ATOM 946 O O . VAL A 1 119 ? -7.476 1.014 -2.648 1.00 98.50 119 VAL A O 1
ATOM 949 N N . ARG A 1 120 ? -6.294 2.921 -2.504 1.00 98.25 120 ARG A N 1
ATOM 950 C CA . ARG A 1 120 ? -7.226 3.697 -3.329 1.00 98.25 120 ARG A CA 1
ATOM 951 C C . ARG A 1 120 ? -7.334 3.095 -4.731 1.00 98.25 120 ARG A C 1
ATOM 953 O O . ARG A 1 120 ? -8.445 2.913 -5.218 1.00 98.25 120 ARG A O 1
ATOM 960 N N . GLU A 1 121 ? -6.218 2.744 -5.359 1.00 98.25 121 GLU A N 1
ATOM 961 C CA . GLU A 1 121 ? -6.197 2.135 -6.693 1.00 98.25 121 GLU A CA 1
ATOM 962 C C . GLU A 1 121 ? -6.861 0.747 -6.685 1.00 98.25 121 GLU A C 1
ATOM 964 O O . GLU A 1 121 ? -7.694 0.470 -7.541 1.00 98.25 121 GLU A O 1
ATOM 969 N N . LEU A 1 122 ? -6.597 -0.091 -5.674 1.00 98.56 122 LEU A N 1
ATOM 970 C CA . LEU A 1 122 ? -7.227 -1.414 -5.536 1.00 98.56 122 LEU A CA 1
ATOM 971 C C . LEU A 1 122 ? -8.744 -1.335 -5.325 1.00 98.56 122 LEU A C 1
ATOM 973 O O . LEU A 1 122 ? -9.473 -2.180 -5.842 1.00 98.56 122 LEU A O 1
ATOM 977 N N . ILE A 1 123 ? -9.224 -0.353 -4.557 1.00 98.69 123 ILE A N 1
ATOM 978 C CA . ILE A 1 123 ? -10.658 -0.172 -4.281 1.00 98.69 123 ILE A CA 1
ATOM 979 C C . ILE A 1 123 ? -11.379 0.451 -5.483 1.00 98.69 123 ILE A C 1
ATOM 981 O O . ILE A 1 123 ? -12.502 0.061 -5.793 1.00 98.69 123 ILE A O 1
ATOM 985 N N . THR A 1 124 ? -10.757 1.421 -6.155 1.00 98.44 124 THR A N 1
ATOM 986 C CA . THR A 1 124 ? -11.401 2.191 -7.238 1.00 98.44 124 THR A CA 1
ATOM 987 C C . THR A 1 124 ? -11.175 1.608 -8.631 1.00 98.44 124 THR A C 1
ATOM 989 O O . THR A 1 124 ? -11.894 1.965 -9.561 1.00 98.44 124 THR A O 1
ATOM 992 N N . GLY A 1 125 ? -10.157 0.762 -8.799 1.00 97.50 125 GLY A N 1
ATOM 993 C CA . GLY A 1 125 ? -9.681 0.316 -10.104 1.00 97.50 125 GLY A CA 1
ATOM 994 C C . GLY A 1 125 ? -8.968 1.406 -10.918 1.00 97.50 125 GLY A C 1
ATOM 995 O O . GLY A 1 125 ? -8.701 1.192 -12.095 1.00 97.50 125 GLY A O 1
ATOM 996 N N . GLN A 1 126 ? -8.675 2.577 -10.340 1.00 97.88 126 GLN A N 1
ATOM 997 C CA . GLN A 1 126 ? -8.023 3.688 -11.043 1.00 97.88 126 GLN A CA 1
ATOM 998 C C . GLN A 1 126 ? -6.503 3.592 -10.906 1.00 97.88 126 GLN A C 1
ATOM 1000 O O . GLN A 1 126 ? -5.938 4.093 -9.939 1.00 97.88 126 GLN A O 1
ATOM 1005 N N . LEU A 1 127 ? -5.838 2.953 -11.867 1.00 96.25 127 LEU A N 1
ATOM 1006 C CA . LEU A 1 127 ? -4.386 2.796 -11.905 1.00 96.25 127 LEU A CA 1
ATOM 1007 C C . LEU A 1 127 ? -3.698 4.140 -12.162 1.00 96.25 127 LEU A C 1
ATOM 1009 O O . LEU A 1 127 ? -3.902 4.747 -13.213 1.00 96.25 127 LEU A O 1
ATOM 1013 N N . GLN A 1 128 ? -2.838 4.591 -11.250 1.00 95.12 128 GLN A N 1
ATOM 1014 C CA . GLN A 1 128 ? -2.116 5.851 -11.437 1.00 95.12 128 GLN A CA 1
ATOM 1015 C C . GLN A 1 128 ? -0.933 5.681 -12.406 1.00 95.12 128 GLN A C 1
ATOM 1017 O O . GLN A 1 128 ? 0.008 4.912 -12.147 1.00 95.12 128 GLN A O 1
ATOM 1022 N N . LEU A 1 129 ? -0.959 6.461 -13.490 1.00 91.38 129 LEU A N 1
ATOM 1023 C CA . LEU A 1 129 ? 0.077 6.524 -14.531 1.00 91.38 129 LEU A CA 1
ATOM 1024 C C . LEU A 1 129 ? 0.776 7.890 -14.611 1.00 91.38 129 LEU A C 1
ATOM 1026 O O . LEU A 1 129 ? 1.722 8.057 -15.375 1.00 91.38 129 LEU A O 1
ATOM 1030 N N . GLY A 1 130 ? 0.325 8.870 -13.835 1.00 91.19 130 GLY A N 1
ATOM 1031 C CA . GLY A 1 130 ? 0.906 10.205 -13.767 1.00 91.19 130 GLY A CA 1
ATOM 1032 C C . GLY A 1 130 ? 0.282 11.026 -12.644 1.00 91.19 130 GLY A C 1
ATOM 1033 O O . GLY A 1 130 ? -0.605 10.545 -11.937 1.00 91.19 130 GLY A O 1
ATOM 1034 N N . ASP A 1 131 ? 0.691 12.286 -12.509 1.00 91.00 131 ASP A N 1
ATOM 1035 C CA . ASP A 1 131 ? 0.171 13.168 -11.448 1.00 91.00 131 ASP A CA 1
ATOM 1036 C C . ASP A 1 131 ? -1.342 13.393 -11.563 1.00 91.00 131 ASP A C 1
ATOM 1038 O O . ASP A 1 131 ? -2.045 13.529 -10.564 1.00 91.00 131 ASP A O 1
ATOM 1042 N N . VAL A 1 132 ? -1.843 13.403 -12.799 1.00 91.69 132 VAL A N 1
ATOM 1043 C CA . VAL A 1 132 ? -3.263 13.593 -13.136 1.00 91.69 132 VAL A CA 1
ATOM 1044 C C . VAL A 1 132 ? -3.800 12.505 -14.073 1.00 91.69 132 VAL A C 1
ATOM 1046 O O . VAL A 1 132 ? -4.960 12.551 -14.476 1.00 91.69 132 VAL A O 1
ATOM 1049 N N . GLY A 1 133 ? -2.954 11.544 -14.454 1.00 92.06 133 GLY A N 1
ATOM 1050 C CA . GLY A 1 133 ? -3.276 10.482 -15.405 1.00 92.06 133 GLY A CA 1
ATOM 1051 C C . GLY A 1 133 ? -3.653 9.183 -14.701 1.00 92.06 133 GLY A C 1
ATOM 1052 O O . GLY A 1 133 ? -2.858 8.648 -13.925 1.00 92.06 133 GLY A O 1
ATOM 1053 N N . PHE A 1 134 ? -4.836 8.658 -15.023 1.00 95.50 134 PHE A N 1
ATOM 1054 C CA . PHE A 1 134 ? -5.355 7.400 -14.488 1.00 95.50 134 PHE A CA 1
ATOM 1055 C C . PHE A 1 134 ? -5.881 6.503 -15.609 1.00 95.50 134 PHE A C 1
ATOM 1057 O O . PHE A 1 134 ? -6.483 6.988 -16.569 1.00 95.50 134 PHE A O 1
ATOM 1064 N N . GLU A 1 135 ? -5.672 5.198 -15.468 1.00 94.69 135 GLU A N 1
ATOM 1065 C CA . GLU A 1 135 ? -6.266 4.165 -16.315 1.00 94.69 135 GLU A CA 1
ATOM 1066 C C . GLU A 1 135 ? -7.321 3.389 -15.519 1.00 94.69 135 GLU A C 1
ATOM 1068 O O . GLU A 1 135 ? -7.114 3.049 -14.355 1.00 94.69 135 GLU A O 1
ATOM 1073 N N . SER A 1 136 ? -8.478 3.135 -16.133 1.00 97.19 136 SER A N 1
ATOM 1074 C CA . SER A 1 136 ? -9.603 2.486 -15.460 1.00 97.19 136 SER A CA 1
ATOM 1075 C C . SER A 1 136 ? -9.573 0.973 -15.653 1.00 97.19 136 SER A C 1
ATOM 1077 O O . SER A 1 136 ? -9.575 0.486 -16.782 1.00 97.19 136 SER A O 1
ATOM 1079 N N . HIS A 1 137 ? -9.676 0.242 -14.548 1.00 96.25 137 HIS A N 1
ATOM 1080 C CA . HIS A 1 137 ? -9.803 -1.211 -14.486 1.00 96.25 137 HIS A CA 1
ATOM 1081 C C . HIS A 1 137 ? -10.887 -1.626 -13.485 1.00 96.25 137 HIS A C 1
ATOM 1083 O O . HIS A 1 137 ? -11.493 -0.787 -12.816 1.00 96.25 137 HIS A O 1
ATOM 1089 N N . ASP A 1 138 ? -11.114 -2.933 -13.364 1.00 95.06 138 ASP A N 1
ATOM 1090 C CA . ASP A 1 138 ? -11.987 -3.474 -12.329 1.00 95.06 138 ASP A CA 1
ATOM 1091 C C . ASP A 1 138 ? -11.323 -3.386 -10.938 1.00 95.06 138 ASP A C 1
ATOM 1093 O O . ASP A 1 138 ? -10.126 -3.682 -10.797 1.00 95.06 138 ASP A O 1
ATOM 1097 N N . PRO A 1 139 ? -12.091 -3.040 -9.884 1.00 96.62 139 PRO A N 1
ATOM 1098 C CA . PRO A 1 139 ? -11.637 -3.134 -8.502 1.00 96.62 139 PRO A CA 1
ATOM 1099 C C . PRO A 1 139 ? -11.128 -4.530 -8.134 1.00 96.62 139 PRO A C 1
ATOM 1101 O O . PRO A 1 139 ? -11.682 -5.558 -8.543 1.00 96.62 139 PRO A O 1
ATOM 1104 N N . ALA A 1 140 ? -10.102 -4.576 -7.289 1.00 96.94 140 ALA A N 1
ATOM 1105 C CA . ALA A 1 140 ? -9.437 -5.818 -6.938 1.00 96.94 140 ALA A CA 1
ATOM 1106 C C . ALA A 1 140 ? -10.335 -6.749 -6.105 1.00 96.94 140 ALA A C 1
ATOM 1108 O O . ALA A 1 140 ? -10.873 -6.384 -5.057 1.00 96.94 140 ALA A O 1
ATOM 1109 N N . GLN A 1 141 ? -10.424 -8.007 -6.540 1.00 94.75 141 GLN A N 1
ATOM 1110 C CA . GLN A 1 141 ? -11.163 -9.077 -5.852 1.00 94.75 141 GLN A CA 1
ATOM 1111 C C . GLN A 1 141 ? -10.322 -9.824 -4.803 1.00 94.75 141 GLN A C 1
ATOM 1113 O O . GLN A 1 141 ? -10.744 -10.856 -4.283 1.00 94.75 141 GLN A O 1
ATOM 1118 N N . VAL A 1 142 ? -9.124 -9.320 -4.497 1.00 94.75 142 VAL A N 1
ATOM 1119 C CA . VAL A 1 142 ? -8.235 -9.882 -3.472 1.00 94.75 142 VAL A CA 1
ATOM 1120 C C . VAL A 1 142 ? -8.804 -9.570 -2.089 1.00 94.75 142 VAL A C 1
ATOM 1122 O O . VAL A 1 142 ? -9.267 -8.450 -1.856 1.00 94.75 142 VAL A O 1
ATOM 1125 N N . ASN A 1 143 ? -8.772 -10.548 -1.180 1.00 95.62 143 ASN A N 1
ATOM 1126 C CA . ASN A 1 143 ? -9.188 -10.356 0.208 1.00 95.62 143 ASN A CA 1
ATOM 1127 C C . ASN A 1 143 ? -8.366 -9.232 0.853 1.00 95.62 143 ASN A C 1
ATOM 1129 O O . ASN A 1 143 ? -7.143 -9.179 0.725 1.00 95.62 143 ASN A O 1
ATOM 1133 N N . VAL A 1 144 ? -9.043 -8.323 1.551 1.00 94.50 144 VAL A N 1
ATOM 1134 C CA . VAL A 1 144 ? -8.403 -7.152 2.165 1.00 94.50 144 VAL A CA 1
ATOM 1135 C C . VAL A 1 144 ? -7.522 -7.545 3.363 1.00 94.50 144 VAL A C 1
ATOM 1137 O O . VAL A 1 144 ? -6.540 -6.873 3.681 1.00 94.50 144 VAL A O 1
ATOM 1140 N N . SER A 1 145 ? -7.890 -8.642 4.028 1.00 92.12 145 SER A N 1
ATOM 1141 C CA . SER A 1 145 ? -7.232 -9.241 5.186 1.00 92.12 145 SER A CA 1
ATOM 1142 C C . SER A 1 145 ? -7.625 -10.719 5.292 1.00 92.12 145 SER A C 1
ATOM 1144 O O . SER A 1 145 ? -8.631 -11.134 4.714 1.00 92.12 145 SER A O 1
ATOM 1146 N N . GLY A 1 146 ? -6.856 -11.487 6.063 1.00 90.06 146 GLY A N 1
ATOM 1147 C CA . GLY A 1 146 ? -7.079 -12.912 6.290 1.00 90.06 146 GLY A CA 1
ATOM 1148 C C . GLY A 1 146 ? -6.463 -13.821 5.228 1.00 90.06 146 GLY A C 1
ATOM 1149 O O . GLY A 1 146 ? -5.651 -13.399 4.402 1.00 90.06 146 GLY A O 1
ATOM 1150 N N . ASP A 1 147 ? -6.833 -15.096 5.294 1.00 90.50 147 ASP A N 1
ATOM 1151 C CA . ASP A 1 147 ? -6.334 -16.150 4.423 1.00 90.50 147 ASP A CA 1
ATOM 1152 C C . ASP A 1 147 ? -6.824 -15.926 2.972 1.00 90.50 147 ASP A C 1
ATOM 1154 O O . ASP A 1 147 ? -7.997 -15.598 2.751 1.00 90.50 147 ASP A O 1
ATOM 1158 N N . PRO A 1 148 ? -5.971 -16.141 1.948 1.00 90.75 148 PRO A N 1
ATOM 1159 C CA . PRO A 1 148 ? -6.362 -15.963 0.546 1.00 90.75 148 PRO A CA 1
ATOM 1160 C C . PRO A 1 148 ? -7.493 -16.888 0.071 1.00 90.75 148 PRO A C 1
ATOM 1162 O O . PRO A 1 148 ? -8.139 -16.596 -0.932 1.00 90.75 148 PRO A O 1
ATOM 1165 N N . ASP A 1 149 ? -7.718 -18.011 0.760 1.00 92.56 149 ASP A N 1
ATOM 1166 C CA . ASP A 1 149 ? -8.764 -18.987 0.437 1.00 92.56 149 ASP A CA 1
ATOM 1167 C C . ASP A 1 149 ? -10.111 -18.694 1.124 1.00 92.56 149 ASP A C 1
ATOM 1169 O O . ASP A 1 149 ? -11.076 -19.440 0.936 1.00 92.56 149 ASP A O 1
ATOM 1173 N N . ASP A 1 150 ? -10.201 -17.613 1.905 1.00 94.25 150 ASP A N 1
ATOM 1174 C CA . ASP A 1 150 ? -11.443 -17.198 2.547 1.00 94.25 150 ASP A CA 1
ATOM 1175 C C . ASP A 1 150 ? -12.420 -16.597 1.527 1.00 94.25 150 ASP A C 1
ATOM 1177 O O . ASP A 1 150 ? -12.282 -15.462 1.070 1.00 94.25 150 ASP A O 1
ATOM 1181 N N . VAL A 1 151 ? -13.452 -17.364 1.187 1.00 93.50 151 VAL A N 1
ATOM 1182 C CA . VAL A 1 151 ? -14.502 -16.954 0.244 1.00 93.50 151 VAL A CA 1
ATOM 1183 C C . VAL A 1 151 ? -15.518 -15.974 0.837 1.00 93.50 151 VAL A C 1
ATOM 1185 O O . VAL A 1 151 ? -16.357 -15.466 0.095 1.00 93.50 151 VAL A O 1
ATOM 1188 N N . ASN A 1 152 ? -15.474 -15.710 2.145 1.00 92.81 152 ASN A N 1
ATOM 1189 C CA . ASN A 1 152 ? -16.411 -14.844 2.863 1.00 92.81 152 ASN A CA 1
ATOM 1190 C C . ASN A 1 152 ? -15.786 -13.510 3.293 1.00 92.81 152 ASN A C 1
ATOM 1192 O O . ASN A 1 152 ? -16.526 -12.576 3.612 1.00 92.81 152 ASN A O 1
ATOM 1196 N N . ALA A 1 153 ? -14.456 -13.402 3.283 1.00 96.06 153 ALA A N 1
ATOM 1197 C CA . ALA A 1 153 ? -13.758 -12.169 3.621 1.00 96.06 153 ALA A CA 1
ATOM 1198 C C . ALA A 1 153 ? -14.106 -11.029 2.640 1.00 96.06 153 ALA A C 1
ATOM 1200 O O . ALA A 1 153 ? -14.255 -11.273 1.433 1.00 96.06 153 ALA A O 1
ATOM 1201 N N . PRO A 1 154 ? -14.210 -9.775 3.123 1.00 97.81 154 PRO A N 1
ATOM 1202 C CA . PRO A 1 154 ? -14.238 -8.598 2.264 1.00 97.81 154 PRO A CA 1
ATOM 1203 C C . PRO A 1 154 ? -13.003 -8.503 1.370 1.00 97.81 154 PRO A C 1
ATOM 1205 O O . PRO A 1 154 ? -11.878 -8.777 1.793 1.00 97.81 154 PRO A O 1
ATOM 1208 N N . THR A 1 155 ? -13.220 -8.079 0.132 1.00 97.88 155 THR A N 1
ATOM 1209 C CA . THR A 1 155 ? -12.168 -7.747 -0.832 1.00 97.88 155 THR A CA 1
ATOM 1210 C C . THR A 1 155 ? -11.989 -6.236 -0.891 1.00 97.88 155 THR A C 1
ATOM 1212 O O . THR A 1 155 ? -12.785 -5.498 -0.311 1.00 97.88 155 THR A O 1
ATOM 1215 N N . TYR A 1 156 ? -10.988 -5.738 -1.617 1.00 98.38 156 TYR A N 1
ATOM 1216 C CA . TYR A 1 156 ? -10.906 -4.296 -1.893 1.00 98.38 156 TYR A CA 1
ATOM 1217 C C . TYR A 1 156 ? -12.170 -3.780 -2.600 1.00 98.38 156 TYR A C 1
ATOM 1219 O O . TYR A 1 156 ? -12.703 -2.738 -2.227 1.00 98.38 156 TYR A O 1
ATOM 1227 N N . ALA A 1 157 ? -12.723 -4.550 -3.542 1.00 98.00 157 ALA A N 1
ATOM 1228 C CA . ALA A 1 157 ? -13.975 -4.211 -4.215 1.00 98.00 157 ALA A CA 1
ATOM 1229 C C . ALA A 1 157 ? -15.178 -4.070 -3.260 1.00 98.00 157 ALA A C 1
ATOM 1231 O O . ALA A 1 157 ? -16.082 -3.284 -3.541 1.00 98.00 157 ALA A O 1
ATOM 1232 N N . SER A 1 158 ? -15.188 -4.764 -2.113 1.00 98.50 158 SER A N 1
ATOM 1233 C CA . SER A 1 158 ? -16.246 -4.623 -1.098 1.00 98.50 158 SER A CA 1
ATOM 1234 C C . SER A 1 158 ? -16.343 -3.203 -0.521 1.00 98.50 158 SER A C 1
ATOM 1236 O O . SER A 1 158 ? -17.400 -2.830 -0.021 1.00 98.50 158 SER A O 1
ATOM 1238 N N . PHE A 1 159 ? -15.272 -2.405 -0.593 1.00 98.50 159 PHE A N 1
ATOM 1239 C CA . PHE A 1 159 ? -15.227 -1.041 -0.053 1.00 98.50 159 PHE A CA 1
ATOM 1240 C C . PHE A 1 159 ? -15.574 0.044 -1.081 1.00 98.50 159 PHE A C 1
ATOM 1242 O O . PHE A 1 159 ? -15.717 1.202 -0.700 1.00 98.50 159 PHE A O 1
ATOM 1249 N N . ALA A 1 160 ? -15.731 -0.292 -2.367 1.00 97.31 160 ALA A N 1
ATOM 1250 C CA . ALA A 1 160 ? -15.869 0.703 -3.437 1.00 97.31 160 ALA A CA 1
ATOM 1251 C C . ALA A 1 160 ? -17.060 1.657 -3.234 1.00 97.31 160 ALA A C 1
ATOM 1253 O O . ALA A 1 160 ? -16.944 2.855 -3.471 1.00 97.31 160 ALA A O 1
ATOM 1254 N N . ALA A 1 161 ? -18.186 1.143 -2.732 1.00 96.50 161 ALA A N 1
ATOM 1255 C CA . ALA A 1 161 ? -19.379 1.942 -2.444 1.00 96.50 161 ALA A CA 1
ATOM 1256 C C . ALA A 1 161 ? -19.311 2.710 -1.107 1.00 96.50 161 ALA A C 1
ATOM 1258 O O . ALA A 1 161 ? -20.250 3.428 -0.771 1.00 96.50 161 ALA A O 1
ATOM 1259 N N . LEU A 1 162 ? -18.235 2.543 -0.328 1.00 97.62 162 LEU A N 1
ATOM 1260 C CA . LEU A 1 162 ? -18.095 3.111 1.016 1.00 97.62 162 LEU A CA 1
ATOM 1261 C C . LEU A 1 162 ? -17.230 4.377 1.055 1.00 97.62 162 LEU A C 1
ATOM 1263 O O . LEU A 1 162 ? -17.181 5.019 2.100 1.00 97.62 162 LEU A O 1
ATOM 1267 N N . LEU A 1 163 ? -16.598 4.747 -0.064 1.00 96.75 163 LEU A N 1
ATOM 1268 C CA . LEU A 1 163 ? -15.688 5.897 -0.165 1.00 96.75 163 LEU A CA 1
ATOM 1269 C C . LEU A 1 163 ? -16.358 7.251 0.126 1.00 96.75 163 LEU A C 1
ATOM 1271 O O . LEU A 1 163 ? -15.686 8.174 0.562 1.00 96.75 163 LEU A O 1
ATOM 1275 N N . ASP A 1 164 ? -17.671 7.353 -0.098 1.00 95.31 164 ASP A N 1
ATOM 1276 C CA . ASP A 1 164 ? -18.472 8.559 0.175 1.00 95.31 164 ASP A CA 1
ATOM 1277 C C . ASP A 1 164 ? -19.387 8.381 1.405 1.00 95.31 164 ASP A C 1
ATOM 1279 O O . ASP A 1 164 ? -20.365 9.115 1.590 1.00 95.31 164 ASP A O 1
ATOM 1283 N N . SER A 1 165 ? -19.144 7.350 2.227 1.00 95.75 165 SER A N 1
ATOM 1284 C CA . SER A 1 165 ? -19.933 7.140 3.445 1.00 95.75 165 SER A CA 1
ATOM 1285 C C . SER A 1 165 ? -19.695 8.283 4.432 1.00 95.75 165 SER A C 1
ATOM 1287 O O . SER A 1 165 ? -18.547 8.674 4.629 1.00 95.75 165 SER A O 1
ATOM 1289 N N . PRO A 1 166 ? -20.745 8.798 5.099 1.00 94.06 166 PRO A N 1
ATOM 1290 C CA . PRO A 1 166 ? -20.568 9.859 6.079 1.00 94.06 166 PRO A CA 1
ATOM 1291 C C . PRO A 1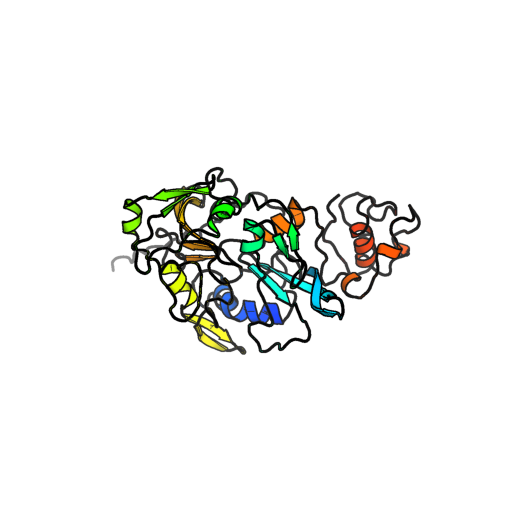 166 ? -19.664 9.388 7.230 1.00 94.06 166 PRO A C 1
ATOM 1293 O O . PRO A 1 166 ? -19.778 8.224 7.634 1.00 94.06 166 PRO A O 1
ATOM 1296 N N . PRO A 1 167 ? -18.826 10.279 7.794 1.00 94.25 167 PRO A N 1
ATOM 1297 C CA . PRO A 1 167 ? -17.998 9.931 8.935 1.00 94.25 167 PRO A CA 1
ATOM 1298 C C . PRO A 1 167 ? -18.841 9.497 10.128 1.00 94.25 167 PRO A C 1
ATOM 1300 O O . PRO A 1 167 ? -19.938 10.022 10.369 1.00 94.25 167 PRO A O 1
ATOM 1303 N N . LEU A 1 168 ? -18.308 8.559 10.908 1.00 94.62 168 LEU A N 1
ATOM 1304 C CA . LEU A 1 168 ? -18.852 8.255 12.221 1.00 94.62 168 LEU A CA 1
ATOM 1305 C C . LEU A 1 168 ? -18.806 9.502 13.117 1.00 94.62 168 LEU A C 1
ATOM 1307 O O . LEU A 1 168 ? -17.914 10.335 12.994 1.00 94.62 168 LEU A O 1
ATOM 1311 N N . PRO A 1 169 ? -19.734 9.655 14.076 1.00 93.88 169 PRO A N 1
ATOM 1312 C CA . PRO A 1 169 ? -19.584 10.686 15.091 1.00 93.88 169 PRO A CA 1
ATOM 1313 C C . PRO A 1 169 ? -18.313 10.440 15.915 1.00 93.88 169 PRO A C 1
ATOM 1315 O O . PRO A 1 169 ? -18.149 9.353 16.480 1.00 93.88 169 PRO A O 1
ATOM 1318 N N . ALA A 1 170 ? -17.448 11.446 16.035 1.00 93.12 170 ALA A N 1
ATOM 1319 C CA . ALA A 1 170 ? -16.260 11.374 16.883 1.00 93.12 170 ALA A CA 1
ATOM 1320 C C . ALA A 1 170 ? -16.594 10.907 18.315 1.00 93.12 170 ALA A C 1
ATOM 1322 O O . ALA A 1 170 ? -17.571 11.342 18.933 1.00 93.12 170 ALA A O 1
ATOM 1323 N N . GLY A 1 171 ? -15.779 9.993 18.840 1.00 95.44 171 GLY A N 1
ATOM 1324 C CA . GLY A 1 171 ? -15.949 9.340 20.137 1.00 95.44 171 GLY A CA 1
ATOM 1325 C C . GLY A 1 171 ? -16.989 8.215 20.165 1.00 95.44 171 GLY A C 1
ATOM 1326 O O . GLY A 1 171 ? -17.146 7.567 21.202 1.00 95.44 171 GLY A O 1
ATOM 1327 N N . SER A 1 172 ? -17.709 7.953 19.067 1.00 97.31 172 SER A N 1
ATOM 1328 C CA . SER A 1 172 ? -18.651 6.830 19.010 1.00 97.31 172 SER A CA 1
ATOM 1329 C C . SER A 1 172 ? -17.925 5.483 19.013 1.00 97.31 172 SER A C 1
ATOM 1331 O O . SER A 1 172 ? -16.825 5.345 18.479 1.00 97.31 172 SER A O 1
ATOM 1333 N N . THR A 1 173 ? -18.535 4.474 19.640 1.00 98.38 173 THR A N 1
ATOM 1334 C CA . THR A 1 173 ? -18.024 3.097 19.617 1.00 98.38 173 THR A CA 1
ATOM 1335 C C . THR A 1 173 ? -18.241 2.475 18.242 1.00 98.38 173 THR A C 1
ATOM 1337 O O . THR A 1 173 ? -19.342 2.532 17.698 1.00 98.38 173 THR A O 1
ATOM 1340 N N . ILE A 1 174 ? -17.205 1.837 17.703 1.00 98.62 174 ILE A N 1
ATOM 1341 C CA . ILE A 1 174 ? -17.236 1.206 16.385 1.00 98.62 174 ILE A CA 1
ATOM 1342 C C . ILE A 1 174 ? -17.778 -0.221 16.509 1.00 98.62 174 ILE A C 1
ATOM 1344 O O . ILE A 1 174 ? -17.091 -1.133 16.976 1.00 98.62 174 ILE A O 1
ATOM 1348 N N . THR A 1 175 ? -19.015 -0.411 16.058 1.00 98.56 175 THR A N 1
ATOM 1349 C CA . THR A 1 175 ? -19.724 -1.706 15.988 1.00 98.56 175 THR A CA 1
ATOM 1350 C C . THR A 1 175 ? -20.173 -2.067 14.573 1.00 98.56 175 THR A C 1
ATOM 1352 O O . THR A 1 175 ? -20.757 -3.133 14.361 1.00 98.56 175 THR A O 1
ATOM 1355 N N . GLN A 1 176 ? -19.877 -1.203 13.598 1.00 98.38 176 GLN A N 1
ATOM 1356 C CA . GLN A 1 176 ? -20.216 -1.422 12.199 1.00 98.38 176 GLN A CA 1
ATOM 1357 C C . GLN A 1 176 ? -19.490 -2.653 11.656 1.00 98.38 176 GLN A C 1
ATOM 1359 O O . GLN A 1 176 ? -18.304 -2.858 11.917 1.00 98.38 176 GLN A O 1
ATOM 1364 N N . THR A 1 177 ? -20.205 -3.466 10.885 1.00 98.62 177 THR A N 1
ATOM 1365 C CA . THR A 1 177 ? -19.667 -4.664 10.236 1.00 98.62 177 THR A CA 1
ATOM 1366 C C . THR A 1 177 ? -19.687 -4.520 8.724 1.00 98.62 177 THR A C 1
ATOM 1368 O O . THR A 1 177 ? -20.506 -3.776 8.188 1.00 98.62 177 THR A O 1
ATOM 1371 N N . LEU A 1 178 ? -18.806 -5.244 8.039 1.00 98.62 178 LEU A N 1
ATOM 1372 C CA . LEU A 1 178 ? -18.760 -5.331 6.583 1.00 98.62 178 LEU A CA 1
ATOM 1373 C C . LEU A 1 178 ? -18.679 -6.794 6.151 1.00 98.62 178 LEU A C 1
ATOM 1375 O O . LEU A 1 178 ? -17.859 -7.561 6.661 1.00 98.62 178 LEU A O 1
ATOM 1379 N N . ASN A 1 179 ? -19.514 -7.175 5.186 1.00 97.50 179 ASN A N 1
ATOM 1380 C CA . ASN A 1 179 ? -19.425 -8.476 4.530 1.00 97.50 179 ASN A CA 1
ATOM 1381 C C . ASN A 1 179 ? -18.801 -8.370 3.129 1.00 97.50 179 ASN A C 1
ATOM 1383 O O . ASN A 1 179 ? -18.621 -7.282 2.581 1.00 97.50 179 ASN A O 1
ATOM 1387 N N . ARG A 1 180 ? -18.512 -9.521 2.511 1.00 97.06 180 ARG A N 1
ATOM 1388 C CA . ARG A 1 180 ? -17.930 -9.588 1.162 1.00 97.06 180 ARG A CA 1
ATOM 1389 C C . ARG A 1 180 ? -18.723 -8.861 0.079 1.00 97.06 180 ARG A C 1
ATOM 1391 O O . ARG A 1 180 ? -18.125 -8.335 -0.854 1.00 97.06 180 ARG A O 1
ATOM 1398 N N . ALA A 1 181 ? -20.046 -8.807 0.193 1.00 97.31 181 ALA A N 1
ATOM 1399 C CA . ALA A 1 181 ? -20.892 -8.125 -0.783 1.00 97.31 181 ALA A CA 1
ATOM 1400 C C . ALA A 1 181 ? -20.833 -6.589 -0.667 1.00 97.31 181 ALA A C 1
ATOM 1402 O O . ALA A 1 181 ? -21.522 -5.906 -1.420 1.00 97.31 181 ALA A O 1
ATOM 1403 N N . GLY A 1 182 ? -20.055 -6.042 0.274 1.00 97.56 182 GLY A N 1
ATOM 1404 C CA . GLY A 1 182 ? -19.999 -4.606 0.538 1.00 97.56 182 GLY A CA 1
ATOM 1405 C C . GLY A 1 182 ? -21.185 -4.091 1.358 1.00 97.56 182 GLY A C 1
ATOM 1406 O O . GLY A 1 182 ? -21.350 -2.885 1.513 1.00 97.56 182 GLY A O 1
ATOM 1407 N N . ALA A 1 183 ? -22.031 -4.986 1.882 1.00 98.00 183 ALA A N 1
ATOM 1408 C CA . ALA A 1 183 ? -23.151 -4.588 2.721 1.00 98.00 183 ALA A CA 1
ATOM 1409 C C . ALA A 1 183 ? -22.679 -4.377 4.160 1.00 98.00 183 ALA A C 1
ATOM 1411 O O . ALA A 1 183 ? -22.029 -5.247 4.754 1.00 98.00 183 ALA A O 1
ATOM 1412 N N . THR A 1 184 ? -23.042 -3.220 4.707 1.00 98.38 184 THR A N 1
ATOM 1413 C CA . THR A 1 184 ? -22.747 -2.852 6.086 1.00 98.38 184 THR A CA 1
ATOM 1414 C C . THR A 1 184 ? -23.824 -3.369 7.039 1.00 98.38 184 THR A C 1
ATOM 1416 O O . THR A 1 184 ? -24.980 -3.585 6.664 1.00 98.38 184 THR A O 1
ATOM 1419 N N . GLY A 1 185 ? -23.440 -3.589 8.291 1.00 98.00 185 GLY A N 1
ATOM 1420 C CA . GLY A 1 185 ? -24.338 -3.959 9.381 1.00 98.00 185 GLY A CA 1
ATOM 1421 C C . GLY A 1 185 ? -23.856 -3.391 10.710 1.00 98.00 185 GLY A C 1
ATOM 1422 O O . GLY A 1 185 ? -22.908 -2.614 10.747 1.00 98.00 185 GLY A O 1
ATOM 1423 N N . ASP A 1 186 ? -24.469 -3.818 11.808 1.00 97.88 186 ASP A N 1
ATOM 1424 C CA . ASP A 1 186 ? -24.086 -3.434 13.169 1.00 97.88 186 ASP A CA 1
ATOM 1425 C C . ASP A 1 186 ? -24.151 -4.658 14.089 1.00 97.88 186 ASP A C 1
ATOM 1427 O O . ASP A 1 186 ? -25.119 -5.424 14.042 1.00 97.88 186 ASP A O 1
ATOM 1431 N N . ASP A 1 187 ? -23.120 -4.859 14.909 1.00 98.25 187 ASP A N 1
ATOM 1432 C CA . ASP A 1 187 ? -23.108 -5.892 15.944 1.00 98.25 187 ASP A CA 1
ATOM 1433 C C . ASP A 1 187 ? -22.659 -5.303 17.282 1.00 98.25 187 ASP A C 1
ATOM 1435 O O . ASP A 1 187 ? -21.470 -5.186 17.585 1.00 98.25 187 ASP A O 1
ATOM 1439 N N . ALA A 1 188 ? -23.643 -4.981 18.124 1.00 98.00 188 ALA A N 1
ATOM 1440 C CA . ALA A 1 188 ? -23.436 -4.389 19.443 1.00 98.00 188 ALA A CA 1
ATOM 1441 C C . ALA A 1 188 ? -22.503 -5.196 20.366 1.00 98.00 188 ALA A C 1
ATOM 1443 O O . ALA A 1 188 ? -21.950 -4.641 21.314 1.00 98.00 188 ALA A O 1
ATOM 1444 N N . ARG A 1 189 ? -22.287 -6.497 20.117 1.00 98.00 189 ARG A N 1
ATOM 1445 C CA . ARG A 1 189 ? -21.346 -7.307 20.912 1.00 98.00 189 ARG A CA 1
ATOM 1446 C C . ARG A 1 189 ? -19.898 -6.860 20.713 1.00 98.00 189 ARG A C 1
ATOM 1448 O O . ARG A 1 189 ? -19.090 -7.028 21.621 1.00 98.00 189 ARG A O 1
ATOM 1455 N N . LEU A 1 190 ? -19.581 -6.267 19.561 1.00 98.31 190 LEU A N 1
ATOM 1456 C CA . LEU A 1 190 ? -18.243 -5.773 19.225 1.00 98.31 190 LEU A CA 1
ATOM 1457 C C . LEU A 1 190 ? -17.846 -4.549 20.056 1.00 98.31 190 LEU A C 1
ATOM 1459 O O . LEU A 1 190 ? -16.657 -4.281 20.219 1.00 98.31 190 LEU A O 1
ATOM 1463 N N . ALA A 1 191 ? -18.815 -3.878 20.691 1.00 98.06 191 ALA A N 1
ATOM 1464 C CA . ALA A 1 191 ? -18.549 -2.824 21.666 1.00 98.06 191 ALA A CA 1
ATOM 1465 C C . ALA A 1 191 ? -17.686 -3.316 22.842 1.00 98.06 191 ALA A C 1
ATOM 1467 O O . ALA A 1 191 ? -16.994 -2.518 23.471 1.00 98.06 191 ALA A O 1
ATOM 1468 N N . ALA A 1 192 ? -17.671 -4.628 23.114 1.00 97.75 192 ALA A N 1
ATOM 1469 C CA . ALA A 1 192 ? -16.808 -5.234 24.125 1.00 97.75 192 ALA A CA 1
ATOM 1470 C C . ALA A 1 192 ? -15.305 -5.009 23.867 1.00 97.75 192 ALA A C 1
ATOM 1472 O O . ALA A 1 192 ? -14.521 -5.084 24.811 1.00 97.75 192 ALA A O 1
ATOM 1473 N N . TYR A 1 193 ? -14.901 -4.713 22.624 1.00 97.81 193 TYR A N 1
ATOM 1474 C CA . TYR A 1 193 ? -13.512 -4.399 22.278 1.00 97.81 193 TYR A CA 1
ATOM 1475 C C . TYR A 1 193 ? -13.132 -2.931 22.524 1.00 97.81 193 TYR A C 1
ATOM 1477 O O . TYR A 1 193 ? -11.952 -2.601 22.461 1.00 97.81 193 TYR A O 1
ATOM 1485 N N . GLY A 1 194 ? -14.099 -2.053 22.823 1.00 97.56 194 GLY A N 1
ATOM 1486 C CA . GLY A 1 194 ? -13.839 -0.678 23.263 1.00 97.56 194 GLY A CA 1
ATOM 1487 C C . GLY A 1 194 ? -13.191 0.243 22.223 1.00 97.56 194 GLY A C 1
ATOM 1488 O O . GLY A 1 194 ? -12.589 1.242 22.603 1.00 97.56 194 GLY A O 1
ATOM 1489 N N . VAL A 1 195 ? -13.289 -0.082 20.930 1.00 98.50 195 VAL A N 1
ATOM 1490 C CA . VAL A 1 195 ? -12.702 0.724 19.848 1.00 98.50 195 VAL A CA 1
ATOM 1491 C C . VAL A 1 195 ? -13.636 1.884 19.486 1.00 98.50 195 VAL A C 1
ATOM 1493 O O . VAL A 1 195 ? -14.842 1.681 19.330 1.00 98.50 195 VAL A O 1
ATOM 1496 N N . THR A 1 196 ? -13.092 3.095 19.359 1.00 98.44 196 THR A N 1
ATOM 1497 C CA . THR A 1 196 ? -13.840 4.347 19.134 1.00 98.44 196 THR A CA 1
ATOM 1498 C C . THR A 1 196 ? -13.383 5.063 17.869 1.00 98.44 196 THR A C 1
ATOM 1500 O O . THR A 1 196 ? -12.253 4.869 17.432 1.00 98.44 196 THR A O 1
ATOM 1503 N N . ALA A 1 197 ? -14.256 5.867 17.261 1.00 97.31 197 ALA A N 1
ATOM 1504 C CA . ALA A 1 197 ? -13.899 6.735 16.139 1.00 97.31 197 ALA A CA 1
ATOM 1505 C C . ALA A 1 197 ? -13.180 7.992 16.654 1.00 97.31 197 ALA A C 1
ATOM 1507 O O . ALA A 1 197 ? -13.727 8.725 17.477 1.00 97.31 197 ALA A O 1
ATOM 1508 N N . GLU A 1 198 ? -11.964 8.241 16.180 1.00 92.88 198 GLU A N 1
ATOM 1509 C CA . GLU A 1 198 ? -11.132 9.389 16.537 1.00 92.88 198 GLU A CA 1
ATOM 1510 C C . GLU A 1 198 ? -11.027 10.361 15.372 1.00 92.88 198 GLU A C 1
ATOM 1512 O O . GLU A 1 198 ? -10.760 9.953 14.240 1.00 92.88 198 GLU A O 1
ATOM 1517 N N . SER A 1 199 ? -11.140 11.649 15.702 1.00 85.19 199 SER A N 1
ATOM 1518 C CA . SER A 1 199 ? -11.012 12.752 14.756 1.00 85.19 199 SER A CA 1
ATOM 1519 C C . SER A 1 199 ? -9.743 13.553 15.031 1.00 85.19 199 SER A C 1
ATOM 1521 O O . SER A 1 199 ? -9.695 14.331 15.995 1.00 85.19 199 SER A O 1
ATOM 1523 N N . PRO A 1 200 ? -8.672 13.379 14.237 1.00 77.81 200 PRO A N 1
ATOM 1524 C CA . PRO A 1 200 ? -7.462 14.168 14.392 1.00 77.81 200 PRO A CA 1
ATOM 1525 C C . PRO A 1 200 ? -7.738 15.639 14.050 1.00 77.81 200 PRO A C 1
ATOM 1527 O O . PRO A 1 200 ? -7.794 16.036 12.892 1.00 77.81 200 PRO A O 1
ATOM 1530 N N . VAL A 1 201 ? -7.851 16.468 15.089 1.00 61.28 201 VAL A N 1
ATOM 1531 C CA . VAL A 1 201 ? -8.305 17.877 15.059 1.00 61.28 201 VAL A CA 1
ATOM 1532 C C . VAL A 1 201 ? -7.536 18.790 14.081 1.00 61.28 201 VAL A C 1
ATOM 1534 O O . VAL A 1 201 ? -7.985 19.892 13.776 1.00 61.28 201 VAL A O 1
ATOM 1537 N N . SER A 1 202 ? -6.364 18.377 13.592 1.00 64.69 202 SER A N 1
ATOM 1538 C CA . SER A 1 202 ? -5.481 19.197 12.753 1.00 64.69 202 SER A CA 1
ATOM 1539 C C . SER A 1 202 ? -5.524 18.890 11.252 1.00 64.69 202 SER A C 1
ATOM 1541 O O . SER A 1 202 ? -4.723 19.466 10.516 1.00 64.69 202 SER A O 1
ATOM 1543 N N . VAL A 1 203 ? -6.392 17.989 10.787 1.00 68.19 203 VAL A N 1
ATOM 1544 C CA . VAL A 1 203 ? -6.515 17.645 9.362 1.00 68.19 203 VAL A CA 1
ATOM 1545 C C . VAL A 1 203 ? -7.981 17.543 8.955 1.00 68.19 203 VAL A C 1
ATOM 1547 O O . VAL A 1 203 ? -8.773 16.892 9.626 1.00 68.19 203 VAL A O 1
ATOM 1550 N N . ASP A 1 204 ? -8.329 18.197 7.848 1.00 72.88 204 ASP A N 1
ATOM 1551 C CA . ASP A 1 204 ? -9.645 18.068 7.221 1.00 72.88 204 ASP A CA 1
ATOM 1552 C C . ASP A 1 204 ? -9.686 16.733 6.465 1.00 72.88 204 ASP A C 1
ATOM 1554 O O . ASP A 1 204 ? -9.218 16.630 5.329 1.00 72.88 204 ASP A O 1
ATOM 1558 N N . ILE A 1 205 ? -10.127 15.681 7.157 1.00 81.00 205 ILE A N 1
ATOM 1559 C CA . ILE A 1 205 ? -10.286 14.330 6.613 1.00 81.00 205 ILE A CA 1
ATOM 1560 C C . ILE A 1 205 ? -11.767 13.958 6.594 1.00 81.00 205 ILE A C 1
ATOM 1562 O O . ILE A 1 205 ? -12.509 14.277 7.518 1.00 81.00 205 ILE A O 1
ATOM 1566 N N . HIS A 1 206 ? -12.205 13.285 5.527 1.00 86.94 206 HIS A N 1
ATOM 1567 C CA . HIS A 1 206 ? -13.613 12.915 5.358 1.00 86.94 206 HIS A CA 1
ATOM 1568 C C . HIS A 1 206 ? -14.064 11.803 6.316 1.00 86.94 206 HIS A C 1
ATOM 1570 O O . HIS A 1 206 ? -15.235 11.775 6.683 1.00 86.94 206 HIS A O 1
ATOM 1576 N N . HIS A 1 207 ? -13.142 10.921 6.712 1.00 94.44 207 HIS A N 1
ATOM 1577 C CA . HIS A 1 207 ? -13.405 9.732 7.521 1.00 94.44 207 HIS A CA 1
ATOM 1578 C C . HIS A 1 207 ? -12.702 9.788 8.873 1.00 94.44 207 HIS A C 1
ATOM 1580 O O . HIS A 1 207 ? -11.567 10.266 8.958 1.00 94.44 207 HIS A O 1
ATOM 1586 N N . GLU A 1 208 ? -13.338 9.222 9.898 1.00 95.12 208 GLU A N 1
ATOM 1587 C CA . GLU A 1 208 ? -12.725 9.082 11.222 1.00 95.12 208 GLU A CA 1
ATOM 1588 C C . GLU A 1 208 ? -11.756 7.901 11.264 1.00 95.12 208 GLU A C 1
ATOM 1590 O O . GLU A 1 208 ? -11.878 6.944 10.504 1.00 95.12 208 GLU A O 1
ATOM 1595 N N . ILE A 1 209 ? -10.785 7.929 12.176 1.00 97.44 209 ILE A N 1
ATOM 1596 C CA . ILE A 1 209 ? -9.784 6.866 12.341 1.00 97.44 209 ILE A CA 1
ATOM 1597 C C . ILE A 1 209 ? -10.144 6.023 13.562 1.00 97.44 209 ILE A C 1
ATOM 1599 O O . ILE A 1 209 ? -10.421 6.569 14.623 1.00 97.44 209 ILE A O 1
ATOM 1603 N N . ALA A 1 210 ? -10.111 4.691 13.472 1.00 98.50 210 ALA A N 1
ATOM 1604 C CA . ALA A 1 210 ? -10.303 3.878 14.677 1.00 98.50 210 ALA A CA 1
ATOM 1605 C C . ALA A 1 210 ? -9.213 4.173 15.724 1.00 98.50 210 ALA A C 1
ATOM 1607 O O . ALA A 1 210 ? -8.030 4.222 15.384 1.00 98.50 210 ALA A O 1
ATOM 1608 N N . SER A 1 211 ? -9.578 4.290 17.001 1.00 98.06 211 SER A N 1
ATOM 1609 C CA . SER A 1 211 ? -8.665 4.691 18.081 1.00 98.06 211 SER A CA 1
ATOM 1610 C C . SER A 1 211 ? -7.404 3.836 18.159 1.00 98.06 211 SER A C 1
ATOM 1612 O O . SER A 1 211 ? -6.298 4.361 18.218 1.00 98.06 211 SER A O 1
ATOM 1614 N N . VAL A 1 212 ? -7.546 2.518 18.013 1.00 98.25 212 VAL A N 1
ATOM 1615 C CA . VAL A 1 212 ? -6.416 1.575 17.967 1.00 98.25 212 VAL A CA 1
ATOM 1616 C C . VAL A 1 212 ? -5.456 1.829 16.796 1.00 98.25 212 VAL A C 1
ATOM 1618 O O . VAL A 1 212 ? -4.254 1.598 16.919 1.00 98.25 212 VAL A O 1
ATOM 1621 N N . PHE A 1 213 ? -5.960 2.312 15.657 1.00 98.00 213 PHE A N 1
ATOM 1622 C CA . PHE A 1 213 ? -5.136 2.679 14.505 1.00 98.00 213 PHE A CA 1
ATOM 1623 C C . PHE A 1 213 ? -4.478 4.034 14.705 1.00 98.00 213 PHE A C 1
ATOM 1625 O O . PHE A 1 213 ? -3.300 4.178 14.385 1.00 98.00 213 PHE A O 1
ATOM 1632 N N . TRP A 1 214 ? -5.189 4.996 15.290 1.00 96.88 214 TRP A N 1
ATOM 1633 C CA . TRP A 1 214 ? -4.611 6.289 15.632 1.00 96.88 214 TRP A CA 1
ATOM 1634 C C . TRP A 1 214 ? -3.470 6.160 16.653 1.00 96.88 214 TRP A C 1
ATOM 1636 O O . TRP A 1 214 ? -2.386 6.712 16.440 1.00 96.88 214 TRP A O 1
ATOM 1646 N N . ASP A 1 215 ? -3.659 5.350 17.697 1.00 96.25 215 ASP A N 1
ATOM 1647 C CA . ASP A 1 215 ? -2.625 5.016 18.683 1.00 96.25 215 ASP A CA 1
ATOM 1648 C C . ASP A 1 215 ? -1.389 4.404 18.014 1.00 96.25 215 ASP A C 1
ATOM 1650 O O . ASP A 1 215 ? -0.253 4.772 18.311 1.00 96.25 215 ASP A O 1
ATOM 1654 N N . PHE A 1 216 ? -1.591 3.492 17.061 1.00 96.31 216 PHE A N 1
ATOM 1655 C CA . PHE A 1 216 ? -0.499 2.896 16.298 1.00 96.31 216 PHE A CA 1
ATOM 1656 C C . PHE A 1 216 ? 0.221 3.920 15.406 1.00 96.31 216 PHE A C 1
ATOM 1658 O O . PHE A 1 216 ? 1.452 4.000 15.440 1.00 96.31 216 PHE A O 1
ATOM 1665 N N . MET A 1 217 ? -0.522 4.737 14.653 1.00 95.75 217 MET A N 1
ATOM 1666 C CA . MET A 1 217 ? 0.018 5.758 13.742 1.00 95.75 217 MET A CA 1
ATOM 1667 C C . MET A 1 217 ? 0.799 6.860 14.470 1.00 95.75 217 MET A C 1
ATOM 1669 O O . MET A 1 217 ? 1.665 7.503 13.879 1.00 95.75 217 MET A O 1
ATOM 1673 N N . THR A 1 218 ? 0.517 7.067 15.756 1.00 95.50 218 THR A N 1
ATOM 1674 C CA . THR A 1 218 ? 1.186 8.055 16.617 1.00 95.50 218 THR A CA 1
ATOM 1675 C C . THR A 1 218 ? 2.152 7.430 17.628 1.00 95.50 218 THR A C 1
ATOM 1677 O O . THR A 1 218 ? 2.774 8.135 18.427 1.00 95.50 218 THR A O 1
ATOM 1680 N N . SER A 1 219 ? 2.332 6.109 17.578 1.00 95.75 219 SER A N 1
ATOM 1681 C CA . SER A 1 219 ? 3.198 5.385 18.504 1.00 95.75 219 SER A CA 1
ATOM 1682 C C . SER A 1 219 ? 4.687 5.688 18.300 1.00 95.75 219 SER A C 1
ATOM 1684 O O . SER A 1 219 ? 5.148 6.146 17.251 1.00 95.75 219 SER A O 1
ATOM 1686 N N . SER A 1 220 ? 5.468 5.400 19.339 1.00 97.00 220 SER A N 1
ATOM 1687 C CA . SER A 1 220 ? 6.928 5.506 19.341 1.00 97.00 220 SER A CA 1
ATOM 1688 C C . SER A 1 220 ? 7.569 4.174 19.719 1.00 97.00 220 SER A C 1
ATOM 1690 O O . SER A 1 220 ? 6.983 3.366 20.436 1.00 97.00 220 SER A O 1
ATOM 1692 N N . GLY A 1 221 ? 8.797 3.950 19.265 1.00 96.19 221 GLY A N 1
ATOM 1693 C CA . GLY A 1 221 ? 9.572 2.757 19.580 1.00 96.19 221 GLY A CA 1
ATOM 1694 C C . GLY A 1 221 ? 11.005 2.868 19.084 1.00 96.19 221 GLY A C 1
ATOM 1695 O O . GLY A 1 221 ? 11.431 3.925 18.620 1.00 96.19 221 GLY A O 1
ATOM 1696 N N . LEU A 1 222 ? 11.749 1.768 19.186 1.00 97.75 222 LEU A N 1
ATOM 1697 C CA . LEU A 1 222 ? 13.135 1.719 18.738 1.00 97.75 222 LEU A CA 1
ATOM 1698 C C . LEU A 1 222 ? 13.203 1.856 17.209 1.00 97.75 222 LEU A C 1
ATOM 1700 O O . LEU A 1 222 ? 12.592 1.058 16.483 1.00 97.75 222 LEU A O 1
ATOM 1704 N N . VAL A 1 223 ? 13.962 2.850 16.753 1.00 98.06 223 VAL A N 1
ATOM 1705 C CA . VAL A 1 223 ? 14.245 3.145 15.344 1.00 98.06 223 VAL A CA 1
ATOM 1706 C C . VAL A 1 223 ? 15.751 3.281 15.125 1.00 98.06 223 VAL A C 1
ATOM 1708 O O . VAL A 1 223 ? 16.497 3.526 16.075 1.00 98.06 223 VAL A O 1
ATOM 1711 N N . LEU A 1 224 ? 16.195 3.122 13.879 1.00 97.69 224 LEU A N 1
ATOM 1712 C CA . LEU A 1 224 ? 17.570 3.376 13.451 1.00 97.69 224 LEU A CA 1
ATOM 1713 C C . LEU A 1 224 ? 17.626 4.649 12.597 1.00 97.69 224 LEU A C 1
ATOM 1715 O O . LEU A 1 224 ? 17.120 4.671 11.483 1.00 97.69 224 LEU A O 1
ATOM 1719 N N . GLU A 1 225 ? 18.280 5.704 13.065 1.00 94.25 225 GLU A N 1
ATOM 1720 C CA . GLU A 1 225 ? 18.460 6.930 12.276 1.00 94.25 225 GLU A CA 1
ATOM 1721 C C . GLU A 1 225 ? 19.926 7.340 12.303 1.00 94.25 225 GLU A C 1
ATOM 1723 O O . GLU A 1 225 ? 20.557 7.334 13.354 1.00 94.25 225 GLU A O 1
ATOM 1728 N N . ASN A 1 226 ? 20.491 7.670 11.139 1.00 89.56 226 ASN A N 1
ATOM 1729 C CA . ASN A 1 226 ? 21.903 8.053 11.000 1.00 89.56 226 ASN A CA 1
ATOM 1730 C C . ASN A 1 226 ? 22.904 7.034 11.590 1.00 89.56 226 ASN A C 1
ATOM 1732 O O . ASN A 1 226 ? 24.021 7.394 11.942 1.00 89.56 226 ASN A O 1
ATOM 1736 N N . GLY A 1 227 ? 22.514 5.755 11.667 1.00 91.75 227 GLY A N 1
ATOM 1737 C CA . GLY A 1 227 ? 23.322 4.679 12.249 1.00 91.75 227 GLY A CA 1
ATOM 1738 C C . GLY A 1 227 ? 23.118 4.456 13.752 1.00 91.75 227 GLY A C 1
ATOM 1739 O O . GLY A 1 227 ? 23.628 3.467 14.274 1.00 91.75 227 GLY A O 1
ATOM 1740 N N . ASP A 1 228 ? 22.325 5.296 14.422 1.00 96.06 228 ASP A N 1
ATOM 1741 C CA . ASP A 1 228 ? 22.092 5.232 15.863 1.00 96.06 228 ASP A CA 1
ATOM 1742 C C . ASP A 1 228 ? 20.700 4.688 16.205 1.00 96.06 228 ASP A C 1
ATOM 1744 O O . ASP A 1 228 ? 19.673 5.133 15.682 1.00 96.06 228 ASP A O 1
ATOM 1748 N N . LEU A 1 229 ? 20.667 3.728 17.133 1.00 97.81 229 LEU A N 1
ATOM 1749 C CA . LEU A 1 229 ? 19.433 3.172 17.683 1.00 97.81 229 LEU A CA 1
ATOM 1750 C C . LEU A 1 229 ? 18.933 4.030 18.846 1.00 97.81 229 LEU A C 1
ATOM 1752 O O . LEU A 1 229 ? 19.615 4.151 19.865 1.00 97.81 229 LEU A O 1
ATOM 1756 N N . HIS A 1 230 ? 17.719 4.560 18.736 1.00 97.81 230 HIS A N 1
ATOM 1757 C CA . HIS A 1 230 ? 17.067 5.293 19.821 1.00 97.81 230 HIS A CA 1
ATOM 1758 C C . HIS A 1 230 ? 15.536 5.218 19.715 1.00 97.81 230 HIS A C 1
ATOM 1760 O O . HIS A 1 230 ? 14.993 4.750 18.716 1.00 97.81 230 HIS A O 1
ATOM 1766 N N . ASN A 1 231 ? 14.828 5.626 20.771 1.00 98.00 231 ASN A N 1
ATOM 1767 C CA . ASN A 1 231 ? 13.367 5.691 20.745 1.00 98.00 231 ASN A CA 1
ATOM 1768 C C . ASN A 1 231 ? 12.904 6.988 20.078 1.00 98.00 231 ASN A C 1
ATOM 1770 O O . ASN A 1 231 ? 13.275 8.071 20.528 1.00 98.00 231 ASN A O 1
ATOM 1774 N N . ALA A 1 232 ? 12.051 6.868 19.067 1.00 97.62 232 ALA A N 1
ATOM 1775 C CA . ALA A 1 232 ? 11.422 7.986 18.368 1.00 97.62 232 ALA A CA 1
ATOM 1776 C C . ALA A 1 232 ? 10.033 7.561 17.847 1.00 97.62 232 ALA A C 1
ATOM 1778 O O . ALA A 1 232 ? 9.695 6.373 17.931 1.00 97.62 232 ALA A O 1
ATOM 1779 N N . PRO A 1 233 ? 9.224 8.478 17.282 1.00 97.19 233 PRO A N 1
ATOM 1780 C CA . PRO A 1 233 ? 7.998 8.106 16.580 1.00 97.19 233 PRO A CA 1
ATOM 1781 C C . PRO A 1 233 ? 8.263 7.034 15.517 1.00 97.19 233 PRO A C 1
ATOM 1783 O O . PRO A 1 233 ? 9.210 7.148 14.726 1.00 97.19 233 PRO A O 1
ATOM 1786 N N . LEU A 1 234 ? 7.438 5.983 15.481 1.00 95.56 234 LEU A N 1
ATOM 1787 C CA . LEU A 1 234 ? 7.547 4.951 14.444 1.00 95.56 234 LEU A CA 1
ATOM 1788 C C . LEU A 1 234 ? 7.227 5.543 13.068 1.00 95.56 234 LEU A C 1
ATOM 1790 O O . LEU A 1 234 ? 7.910 5.233 12.093 1.00 95.56 234 LEU A O 1
ATOM 1794 N N . PHE A 1 235 ? 6.282 6.480 13.028 1.00 94.25 235 PHE A N 1
ATOM 1795 C CA . PHE A 1 235 ? 5.979 7.304 11.868 1.00 94.25 235 PHE A CA 1
ATOM 1796 C C . PHE A 1 235 ? 6.400 8.748 12.140 1.00 94.25 235 PHE A C 1
ATOM 1798 O O . PHE A 1 235 ? 5.905 9.382 13.067 1.00 94.25 235 PHE A O 1
ATOM 1805 N N . GLN A 1 236 ? 7.307 9.288 11.320 1.00 92.56 236 GLN A N 1
ATOM 1806 C CA . GLN A 1 236 ? 7.714 10.700 11.422 1.00 92.56 236 GLN A CA 1
ATOM 1807 C C . GLN A 1 236 ? 6.541 11.652 11.140 1.00 92.56 236 GLN A C 1
ATOM 1809 O O . GLN A 1 236 ? 6.460 12.743 11.695 1.00 92.56 236 GLN A O 1
ATOM 1814 N N . ASN A 1 237 ? 5.612 11.208 10.294 1.00 94.25 237 ASN A N 1
ATOM 1815 C CA . ASN A 1 237 ? 4.298 11.796 10.101 1.00 94.25 237 ASN A CA 1
ATOM 1816 C C . ASN A 1 237 ? 3.269 10.649 10.137 1.00 94.25 237 ASN A C 1
ATOM 1818 O O . ASN A 1 237 ? 3.478 9.678 9.404 1.00 94.25 237 ASN A O 1
ATOM 1822 N N . PRO A 1 238 ? 2.177 10.742 10.924 1.00 93.25 238 PRO A N 1
ATOM 1823 C CA . PRO A 1 238 ? 1.179 9.673 11.045 1.00 93.25 238 PRO A CA 1
ATOM 1824 C C . PRO A 1 238 ? 0.608 9.185 9.707 1.00 93.25 238 PRO A C 1
ATOM 1826 O O . PRO A 1 238 ? 0.305 8.007 9.563 1.00 93.25 238 PRO A O 1
ATOM 1829 N N . PHE A 1 239 ? 0.524 10.064 8.706 1.00 94.06 239 PHE A N 1
ATOM 1830 C CA . PHE A 1 239 ? -0.023 9.775 7.378 1.00 94.06 239 PHE A CA 1
ATOM 1831 C C . PHE A 1 239 ? 1.044 9.451 6.326 1.00 94.06 239 PHE A C 1
ATOM 1833 O O . PHE A 1 239 ? 0.715 9.281 5.152 1.00 94.06 239 PHE A O 1
ATOM 1840 N N . TYR A 1 240 ? 2.323 9.363 6.704 1.00 94.56 240 TYR A N 1
ATOM 1841 C CA . TYR A 1 240 ? 3.398 9.037 5.764 1.00 94.56 240 TYR A CA 1
ATOM 1842 C C . TYR A 1 240 ? 3.149 7.687 5.081 1.00 94.56 240 TYR A C 1
ATOM 1844 O O . TYR A 1 240 ? 3.005 7.615 3.859 1.00 94.56 240 TYR A O 1
ATOM 1852 N N . ALA A 1 241 ? 3.024 6.631 5.887 1.00 91.88 241 ALA A N 1
ATOM 1853 C CA . ALA A 1 241 ? 2.917 5.267 5.389 1.00 91.88 241 ALA A CA 1
ATOM 1854 C C . ALA A 1 241 ? 1.498 4.892 4.942 1.00 91.88 241 ALA A C 1
ATOM 1856 O O . ALA A 1 241 ? 1.339 4.093 4.027 1.00 91.88 241 ALA A O 1
ATOM 1857 N N . THR A 1 242 ? 0.465 5.437 5.588 1.00 94.81 242 THR A N 1
ATOM 1858 C CA . THR A 1 242 ? -0.937 5.066 5.338 1.00 94.81 242 THR A CA 1
ATOM 1859 C C . THR A 1 242 ? -1.640 5.987 4.346 1.00 94.81 242 THR A C 1
ATOM 1861 O O . THR A 1 242 ? -2.503 5.514 3.613 1.00 94.81 242 THR A O 1
ATOM 1864 N N . GLY A 1 243 ? -1.273 7.272 4.286 1.00 95.00 243 GLY A N 1
ATOM 1865 C CA . GLY A 1 243 ? -2.132 8.312 3.709 1.00 95.00 243 GLY A CA 1
ATOM 1866 C C . GLY A 1 243 ? -3.387 8.549 4.555 1.00 95.00 243 GLY A C 1
ATOM 1867 O O . GLY A 1 243 ? -3.499 8.018 5.663 1.00 95.00 243 GLY A O 1
ATOM 1868 N N . TYR A 1 244 ? -4.323 9.354 4.056 1.00 95.75 244 TYR A N 1
ATOM 1869 C CA . TYR A 1 244 ? -5.564 9.643 4.785 1.00 95.75 244 TYR A CA 1
ATOM 1870 C C . TYR A 1 244 ? -6.532 8.450 4.774 1.00 95.75 244 TYR A C 1
ATOM 1872 O O . TYR A 1 244 ? -6.458 7.619 3.864 1.00 95.75 244 TYR A O 1
ATOM 1880 N N . PRO A 1 245 ? -7.423 8.310 5.776 1.00 97.06 245 PRO A N 1
ATOM 1881 C CA . PRO A 1 245 ? -8.474 7.300 5.718 1.00 97.06 245 PRO A CA 1
ATOM 1882 C C . PRO A 1 245 ? -9.395 7.584 4.526 1.00 97.06 245 PRO A C 1
ATOM 1884 O O . PRO A 1 245 ? -9.723 8.736 4.243 1.00 97.06 245 PRO A O 1
ATOM 1887 N N . ILE A 1 246 ? -9.791 6.528 3.818 1.00 97.38 246 ILE A N 1
ATOM 1888 C CA . ILE A 1 246 ? -10.713 6.596 2.669 1.00 97.38 246 ILE A CA 1
ATOM 1889 C C . ILE A 1 246 ? -11.997 5.801 2.905 1.00 97.38 246 ILE A C 1
ATOM 1891 O O . ILE A 1 246 ? -12.833 5.713 2.015 1.00 97.38 246 ILE A O 1
ATOM 1895 N N . THR A 1 247 ? -12.133 5.196 4.086 1.00 98.12 247 THR A N 1
ATOM 1896 C CA . THR A 1 247 ? -13.363 4.581 4.577 1.00 98.12 247 THR A CA 1
ATOM 1897 C C . THR A 1 247 ? -13.441 4.741 6.092 1.00 98.12 247 THR A C 1
ATOM 1899 O O . THR A 1 247 ? -12.412 4.863 6.767 1.00 98.12 247 THR A O 1
ATOM 1902 N N . GLU A 1 248 ? -14.647 4.601 6.638 1.00 97.94 248 GLU A N 1
ATOM 1903 C CA . GLU A 1 248 ? -14.825 4.286 8.058 1.00 97.94 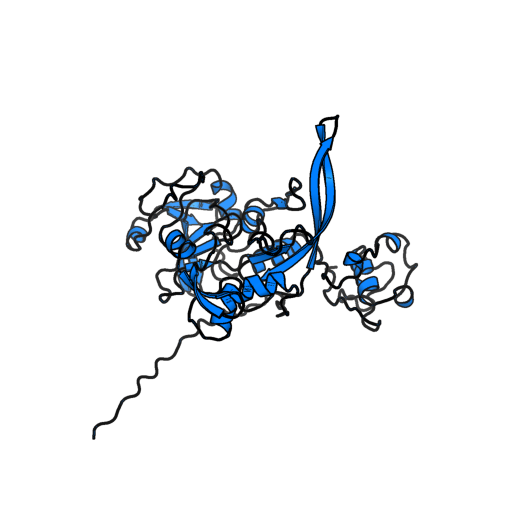248 GLU A CA 1
ATOM 1904 C C . GLU A 1 248 ? -14.207 2.914 8.411 1.00 97.94 248 GLU A C 1
ATOM 1906 O O . GLU A 1 248 ? -13.941 2.093 7.519 1.00 97.94 248 GLU A O 1
ATOM 1911 N N . PRO A 1 249 ? -13.938 2.652 9.701 1.00 98.25 249 PRO A N 1
ATOM 1912 C CA . PRO A 1 249 ? -13.486 1.350 10.174 1.00 98.25 249 PRO A CA 1
ATOM 1913 C C . PRO A 1 249 ? -14.650 0.354 10.311 1.00 98.25 249 PRO A C 1
ATOM 1915 O O . PRO A 1 249 ? -15.655 0.634 10.962 1.00 98.25 249 PRO A O 1
ATOM 1918 N N . TYR A 1 250 ? -14.482 -0.851 9.762 1.00 98.62 250 TYR A N 1
ATOM 1919 C CA . TYR A 1 250 ? -15.500 -1.905 9.777 1.00 98.62 250 TYR A CA 1
ATOM 1920 C C . TYR A 1 250 ? -14.963 -3.209 10.352 1.00 98.62 250 TYR A C 1
ATOM 1922 O O . TYR A 1 250 ? -13.867 -3.657 10.017 1.00 98.62 250 TYR A O 1
ATOM 1930 N N . TRP A 1 251 ? -15.762 -3.874 11.179 1.00 98.62 251 TRP A N 1
ATOM 1931 C CA . TRP A 1 251 ? -15.485 -5.232 11.621 1.00 98.62 251 TRP A CA 1
ATOM 1932 C C . TRP A 1 251 ? -15.870 -6.250 10.551 1.00 98.62 251 TRP A C 1
ATOM 1934 O O . TRP A 1 251 ? -16.986 -6.251 10.035 1.00 98.62 251 TRP A O 1
ATOM 1944 N N . ALA A 1 252 ? -14.971 -7.178 10.264 1.00 98.00 252 ALA A N 1
ATOM 1945 C CA . ALA A 1 252 ? -15.209 -8.282 9.352 1.00 98.00 252 ALA A CA 1
ATOM 1946 C C . ALA A 1 252 ? -14.922 -9.616 10.042 1.00 98.00 252 ALA A C 1
ATOM 1948 O O . ALA A 1 252 ? -14.008 -9.730 10.865 1.00 98.00 252 ALA A O 1
ATOM 1949 N N . ARG A 1 253 ? -15.702 -10.640 9.687 1.00 95.56 253 ARG A N 1
ATOM 1950 C CA . ARG A 1 253 ? -15.330 -12.029 9.956 1.00 95.56 253 ARG A CA 1
ATOM 1951 C C . ARG A 1 253 ? -14.394 -12.487 8.852 1.00 95.56 253 ARG A C 1
ATOM 1953 O O . ARG A 1 253 ? -14.797 -12.510 7.694 1.00 95.56 253 ARG A O 1
ATOM 1960 N N . VAL A 1 254 ? -13.164 -12.815 9.228 1.00 94.69 254 VAL A N 1
ATOM 1961 C CA . VAL A 1 254 ? -12.136 -13.311 8.309 1.00 94.69 254 VAL A CA 1
ATOM 1962 C C . VAL A 1 254 ? -11.436 -14.518 8.917 1.00 94.69 254 VAL A C 1
ATOM 1964 O O . VAL A 1 254 ? -11.264 -14.612 10.135 1.00 94.69 254 VAL A O 1
ATOM 1967 N N . LYS A 1 255 ? -11.030 -15.447 8.067 1.00 94.06 255 LYS A N 1
ATOM 1968 C CA . LYS A 1 255 ? -10.208 -16.600 8.405 1.00 94.06 255 LYS A CA 1
ATOM 1969 C C . LYS A 1 255 ? -8.753 -16.154 8.532 1.00 94.06 255 LYS A C 1
ATOM 1971 O O . LYS A 1 255 ? -8.237 -15.491 7.641 1.00 94.06 255 LYS A O 1
ATOM 1976 N N . VAL A 1 256 ? -8.094 -16.491 9.634 1.00 88.69 256 VAL A N 1
ATOM 1977 C CA . VAL A 1 256 ? -6.677 -16.189 9.877 1.00 88.69 256 VAL A CA 1
ATOM 1978 C C . VAL A 1 256 ? -6.001 -17.452 10.384 1.00 88.69 256 VAL A C 1
ATOM 1980 O O . VAL A 1 256 ? -6.254 -17.883 11.511 1.00 88.69 256 VAL A O 1
ATOM 1983 N N . GLY A 1 257 ? -5.134 -18.042 9.562 1.00 86.25 257 GLY A N 1
ATOM 1984 C CA . GLY A 1 257 ? -4.453 -19.290 9.898 1.00 86.25 257 GLY A CA 1
ATOM 1985 C C . GLY A 1 257 ? -5.419 -20.464 10.067 1.00 86.25 257 GLY A C 1
ATOM 1986 O O . GLY A 1 257 ? -5.192 -21.319 10.918 1.00 86.25 257 GLY A O 1
ATOM 1987 N N . GLY A 1 258 ? -6.507 -20.501 9.293 1.00 89.88 258 GLY A N 1
ATOM 1988 C CA . GLY A 1 258 ? -7.541 -21.533 9.408 1.00 89.88 258 GLY A CA 1
ATOM 1989 C C . GLY A 1 258 ? -8.751 -21.158 10.265 1.00 89.88 258 GLY A C 1
ATOM 1990 O O . GLY A 1 258 ? -9.829 -21.702 10.028 1.00 89.88 258 GLY A O 1
ATOM 1991 N N . ASP A 1 259 ? -8.601 -20.222 11.204 1.00 91.50 259 ASP A N 1
ATOM 1992 C CA . ASP A 1 259 ? -9.620 -19.916 12.211 1.00 91.50 259 ASP A CA 1
ATOM 1993 C C . ASP A 1 259 ? -10.367 -18.615 11.902 1.00 91.50 259 ASP A C 1
ATOM 1995 O O . ASP A 1 259 ? -9.754 -17.582 11.634 1.00 91.50 259 ASP A O 1
ATOM 1999 N N . GLU A 1 260 ? -11.698 -18.625 12.001 1.00 93.88 260 GLU A N 1
ATOM 2000 C CA . GLU A 1 260 ? -12.503 -17.410 11.845 1.00 93.88 260 GLU A CA 1
ATOM 2001 C C . GLU A 1 260 ? -12.381 -16.481 13.059 1.00 93.88 260 GLU A C 1
ATOM 2003 O O . GLU A 1 260 ? -12.732 -16.837 14.190 1.00 93.88 260 GLU A O 1
ATOM 2008 N N . LYS A 1 261 ? -11.997 -15.229 12.809 1.00 94.19 261 LYS A N 1
ATOM 2009 C CA . LYS A 1 261 ? -11.815 -14.183 13.822 1.00 94.19 261 LYS A CA 1
ATOM 2010 C C . LYS A 1 261 ? -12.560 -12.911 13.444 1.00 94.19 261 LYS A C 1
ATOM 2012 O O . LYS A 1 261 ? -12.905 -12.700 12.283 1.00 94.19 261 LYS A O 1
ATOM 2017 N N . TRP A 1 262 ? -12.852 -12.088 14.445 1.00 96.50 262 TRP A N 1
ATOM 2018 C CA . TRP A 1 262 ? -13.255 -10.707 14.209 1.00 96.50 262 TRP A CA 1
ATOM 2019 C C . TRP A 1 262 ? -12.006 -9.860 14.013 1.00 96.50 262 TRP A C 1
ATOM 2021 O O . TRP A 1 262 ? -11.130 -9.836 14.877 1.00 96.50 262 TRP A O 1
ATOM 2031 N N . VAL A 1 263 ? -11.946 -9.169 12.882 1.00 97.81 263 VAL A N 1
ATOM 2032 C CA . VAL A 1 263 ? -10.863 -8.249 12.545 1.00 97.81 263 VAL A CA 1
ATOM 2033 C C . VAL A 1 263 ? -11.487 -6.914 12.182 1.00 97.81 263 VAL A C 1
ATOM 2035 O O . VAL A 1 263 ? -12.347 -6.848 11.305 1.00 97.81 263 VAL A O 1
ATOM 2038 N N . LEU A 1 264 ? -11.077 -5.853 12.869 1.00 98.75 264 LEU A N 1
ATOM 2039 C CA . LEU A 1 264 ? -11.418 -4.497 12.461 1.00 98.75 264 LEU A CA 1
ATOM 2040 C C . LEU A 1 264 ? -10.506 -4.112 11.302 1.00 98.75 264 LEU A C 1
ATOM 2042 O O . LEU A 1 264 ? -9.298 -4.311 11.386 1.00 98.75 264 LEU A O 1
ATOM 2046 N N . VAL A 1 265 ? -11.070 -3.573 10.231 1.00 98.62 265 VAL A N 1
ATOM 2047 C CA . VAL A 1 265 ? -10.358 -3.201 9.011 1.00 98.62 265 VAL A CA 1
ATOM 2048 C C . VAL A 1 265 ? -10.668 -1.746 8.695 1.00 98.62 265 VAL A C 1
ATOM 2050 O O . VAL A 1 265 ? -11.829 -1.343 8.716 1.00 98.62 265 VAL A O 1
ATOM 2053 N N . GLN A 1 266 ? -9.643 -0.966 8.366 1.00 98.62 266 GLN A N 1
ATOM 2054 C CA . GLN A 1 266 ? -9.826 0.373 7.817 1.00 98.62 266 GLN A CA 1
ATOM 2055 C C . GLN A 1 266 ? -8.907 0.598 6.621 1.00 98.62 266 GLN A C 1
ATOM 2057 O O . GLN A 1 266 ? -7.702 0.333 6.688 1.00 98.62 266 GLN A O 1
ATOM 2062 N N . ALA A 1 267 ? -9.488 1.092 5.528 1.00 98.44 267 ALA A N 1
ATOM 2063 C CA . ALA A 1 267 ? -8.754 1.469 4.336 1.00 98.44 267 ALA A CA 1
ATOM 2064 C C . ALA A 1 267 ? -8.285 2.928 4.428 1.00 98.44 267 ALA A C 1
ATOM 2066 O O . ALA A 1 267 ? -9.060 3.846 4.697 1.00 98.44 267 ALA A O 1
ATOM 2067 N N . PHE A 1 268 ? -7.002 3.129 4.157 1.00 98.19 268 PHE A N 1
ATOM 2068 C CA . PHE A 1 268 ? -6.363 4.421 3.935 1.00 98.19 268 PHE A CA 1
ATOM 2069 C C . PHE A 1 268 ? -5.876 4.476 2.489 1.00 98.19 268 PHE A C 1
ATOM 2071 O O . PHE A 1 268 ? -5.865 3.459 1.806 1.00 98.19 268 PHE A O 1
ATOM 2078 N N . GLU A 1 269 ? -5.452 5.637 1.999 1.00 97.69 269 GLU A N 1
ATOM 2079 C CA . GLU A 1 269 ? -5.040 5.803 0.596 1.00 97.69 269 GLU A CA 1
ATOM 2080 C C . GLU A 1 269 ? -3.961 4.810 0.151 1.00 97.69 269 GLU A C 1
ATOM 2082 O O . GLU A 1 269 ? -4.007 4.289 -0.964 1.00 97.69 269 GLU A O 1
ATOM 2087 N N . ARG A 1 270 ? -2.990 4.540 1.025 1.00 97.62 270 ARG A N 1
ATOM 2088 C CA . ARG A 1 270 ? -1.786 3.763 0.709 1.00 97.62 270 ARG A CA 1
ATOM 2089 C C . ARG A 1 270 ? -1.774 2.389 1.361 1.00 97.62 270 ARG A C 1
ATOM 2091 O O . ARG A 1 270 ? -1.079 1.499 0.881 1.00 97.62 270 ARG A O 1
ATOM 2098 N N . ARG A 1 271 ? -2.514 2.200 2.460 1.00 96.50 271 ARG A N 1
ATOM 2099 C CA . ARG A 1 271 ? -2.503 0.962 3.257 1.00 96.50 271 ARG A CA 1
ATOM 2100 C C . ARG A 1 271 ? -3.855 0.633 3.858 1.00 96.50 271 ARG A C 1
ATOM 2102 O O . ARG A 1 271 ? -4.688 1.496 4.080 1.00 96.50 271 ARG A O 1
ATOM 2109 N N . VAL A 1 272 ? -4.027 -0.643 4.172 1.00 97.75 272 VAL A N 1
ATOM 2110 C CA . VAL A 1 272 ? -5.090 -1.110 5.056 1.00 97.75 272 VAL A CA 1
ATOM 2111 C C . VAL A 1 272 ? -4.469 -1.378 6.415 1.00 97.75 272 VAL A C 1
ATOM 2113 O O . VAL A 1 272 ? -3.446 -2.064 6.483 1.00 97.75 272 VAL A O 1
ATOM 2116 N N . LEU A 1 273 ? -5.085 -0.868 7.478 1.00 98.19 273 LEU A N 1
ATOM 2117 C CA . LEU A 1 273 ? -4.770 -1.275 8.844 1.00 98.19 273 LEU A CA 1
ATOM 2118 C C . LEU A 1 273 ? -5.820 -2.261 9.345 1.00 98.19 273 LEU A C 1
ATOM 2120 O O . LEU A 1 273 ? -7.006 -2.161 9.024 1.00 98.19 273 LEU A O 1
ATOM 2124 N N . THR A 1 274 ? -5.354 -3.235 10.117 1.00 97.94 274 THR A N 1
ATOM 2125 C CA . THR A 1 274 ? -6.169 -4.308 10.676 1.00 97.94 274 THR A CA 1
ATOM 2126 C C . THR A 1 274 ? -5.931 -4.410 12.171 1.00 97.94 274 THR A C 1
ATOM 2128 O O . THR A 1 274 ? -4.796 -4.240 12.618 1.00 97.94 274 THR A O 1
ATOM 2131 N N . TYR A 1 275 ? -6.989 -4.650 12.946 1.00 98.00 275 TYR A N 1
ATOM 2132 C CA . TYR A 1 275 ? -6.909 -4.884 14.382 1.00 98.00 275 TYR A CA 1
ATOM 2133 C C . TYR A 1 275 ? -7.569 -6.209 14.760 1.00 98.00 275 TYR A C 1
ATOM 2135 O O . TYR A 1 275 ? -8.759 -6.409 14.514 1.00 98.00 275 TYR A O 1
ATOM 2143 N N . THR A 1 276 ? -6.790 -7.098 15.376 1.00 96.25 276 THR A N 1
ATOM 2144 C CA . THR A 1 276 ? -7.240 -8.410 15.860 1.00 96.25 276 THR A CA 1
ATOM 2145 C C . THR A 1 276 ? -7.055 -8.473 17.380 1.00 96.25 276 THR A C 1
ATOM 2147 O O . THR A 1 276 ? -5.927 -8.658 17.843 1.00 96.25 276 THR A O 1
ATOM 2150 N N . PRO A 1 277 ? -8.128 -8.332 18.182 1.00 95.00 277 PRO A N 1
ATOM 2151 C CA . PRO A 1 277 ? -8.047 -8.296 19.648 1.00 95.00 277 PRO A CA 1
ATOM 2152 C C . PRO A 1 277 ? -7.378 -9.525 20.275 1.00 95.00 277 PRO A C 1
ATOM 2154 O O . PRO A 1 277 ? -6.738 -9.412 21.319 1.00 95.00 277 PRO A O 1
ATOM 2157 N N . ASP A 1 278 ? -7.528 -10.682 19.627 1.00 91.38 278 ASP A N 1
ATOM 2158 C CA . ASP A 1 278 ? -7.032 -11.975 20.105 1.00 91.38 278 ASP A CA 1
ATOM 2159 C C . ASP A 1 278 ? -5.522 -12.167 19.869 1.00 91.38 278 ASP A C 1
ATOM 2161 O O . ASP A 1 278 ? -4.935 -13.130 20.369 1.00 91.38 278 ASP A O 1
ATOM 2165 N N . ASN A 1 279 ? -4.876 -11.276 19.106 1.00 91.12 279 ASN A N 1
ATOM 2166 C CA . ASN A 1 279 ? -3.434 -11.338 18.885 1.00 91.12 279 ASN A CA 1
ATOM 2167 C C . ASN A 1 279 ? -2.656 -10.883 20.138 1.00 91.12 279 ASN A C 1
ATOM 2169 O O . ASN A 1 279 ? -3.154 -10.074 20.929 1.00 91.12 279 ASN A O 1
ATOM 2173 N N . PRO A 1 280 ? -1.405 -11.350 20.323 1.00 90.62 280 PRO A N 1
ATOM 2174 C CA . PRO A 1 280 ? -0.540 -10.859 21.391 1.00 90.62 280 PRO A CA 1
ATOM 2175 C C . PRO A 1 280 ? -0.289 -9.345 21.296 1.00 90.62 280 PRO A C 1
ATOM 2177 O O . PRO A 1 280 ? -0.267 -8.768 20.204 1.00 90.62 280 PRO A O 1
ATOM 2180 N N . ASP A 1 281 ? -0.050 -8.698 22.439 1.00 87.69 281 ASP A N 1
ATOM 2181 C CA . ASP A 1 281 ? 0.310 -7.275 22.486 1.00 87.69 281 ASP A CA 1
ATOM 2182 C C . ASP A 1 281 ? 1.539 -6.995 21.610 1.00 87.69 281 ASP A C 1
ATOM 2184 O O . ASP A 1 281 ? 2.531 -7.712 21.686 1.00 87.69 281 ASP A O 1
ATOM 2188 N N . GLY A 1 282 ? 1.471 -5.955 20.774 1.00 84.31 282 GLY A N 1
ATOM 2189 C CA . GLY A 1 282 ? 2.488 -5.653 19.754 1.00 84.31 282 GLY A CA 1
ATOM 2190 C C . GLY A 1 282 ? 2.189 -6.208 18.352 1.00 84.31 282 GLY A C 1
ATOM 2191 O O . GLY A 1 282 ? 2.811 -5.753 17.391 1.00 84.31 282 GLY A O 1
ATOM 2192 N N . TRP A 1 283 ? 1.208 -7.113 18.226 1.00 91.38 283 TRP A N 1
ATOM 2193 C CA . TRP A 1 283 ? 0.696 -7.669 16.955 1.00 91.38 283 TRP A CA 1
ATOM 2194 C C . TRP A 1 283 ? -0.822 -7.531 16.816 1.00 91.38 283 TRP A C 1
ATOM 2196 O O . TRP A 1 283 ? -1.443 -8.127 15.941 1.00 91.38 283 TRP A O 1
ATOM 2206 N N . LYS A 1 284 ? -1.452 -6.762 17.705 1.00 94.62 284 LYS A N 1
ATOM 2207 C CA . LYS A 1 284 ? -2.884 -6.487 17.609 1.00 94.62 284 LYS A CA 1
ATOM 2208 C C . LYS A 1 284 ? -3.214 -5.600 16.424 1.00 94.62 284 LYS A C 1
ATOM 2210 O O . LYS A 1 284 ? -4.255 -5.826 15.831 1.00 94.62 284 LYS A O 1
ATOM 2215 N N . VAL A 1 285 ? -2.361 -4.625 16.103 1.00 96.81 285 VAL A N 1
ATOM 2216 C CA . VAL A 1 285 ? -2.497 -3.766 14.920 1.00 96.81 285 VAL A CA 1
ATOM 2217 C C . VAL A 1 285 ? -1.414 -4.123 13.916 1.00 96.81 285 VAL A C 1
ATOM 2219 O O . VAL A 1 285 ? -0.231 -4.105 14.251 1.00 96.81 285 VAL A O 1
ATOM 2222 N N . GLU A 1 286 ? -1.822 -4.407 12.686 1.00 93.38 286 GLU A N 1
ATOM 2223 C CA . GLU A 1 286 ? -0.925 -4.727 11.580 1.00 93.38 286 GLU A CA 1
ATOM 2224 C C . GLU A 1 286 ? -1.412 -4.061 10.292 1.00 93.38 286 GLU A C 1
ATOM 2226 O O . GLU A 1 286 ? -2.615 -3.896 10.072 1.00 93.38 286 GLU A O 1
ATOM 2231 N N . ALA A 1 287 ? -0.480 -3.717 9.404 1.00 93.50 287 ALA A N 1
ATOM 2232 C CA . ALA A 1 287 ? -0.834 -3.395 8.028 1.00 93.50 287 ALA A CA 1
ATOM 2233 C C . ALA A 1 287 ? -1.163 -4.685 7.256 1.00 93.50 287 ALA A C 1
ATOM 2235 O O . ALA A 1 287 ? -0.501 -5.709 7.451 1.00 93.50 287 ALA A O 1
ATOM 2236 N N . GLY A 1 288 ? -2.146 -4.638 6.357 1.00 92.38 288 GLY A N 1
ATOM 2237 C CA . GLY A 1 288 ? -2.393 -5.723 5.402 1.00 92.38 288 GLY A CA 1
ATOM 2238 C C . GLY A 1 288 ? -1.207 -5.924 4.448 1.00 92.38 288 GLY A C 1
ATOM 2239 O O . GLY A 1 288 ? -0.371 -5.030 4.292 1.00 92.38 288 GLY A O 1
ATOM 2240 N N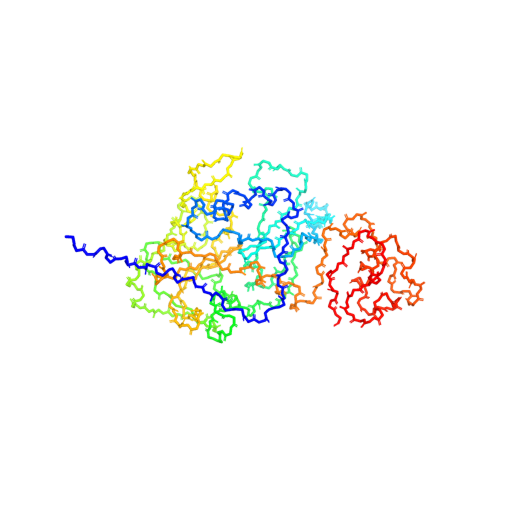 . ASN A 1 289 ? -1.138 -7.074 3.769 1.00 95.00 289 ASN A N 1
ATOM 2241 C CA . ASN A 1 289 ? -0.090 -7.371 2.777 1.00 95.00 289 ASN A 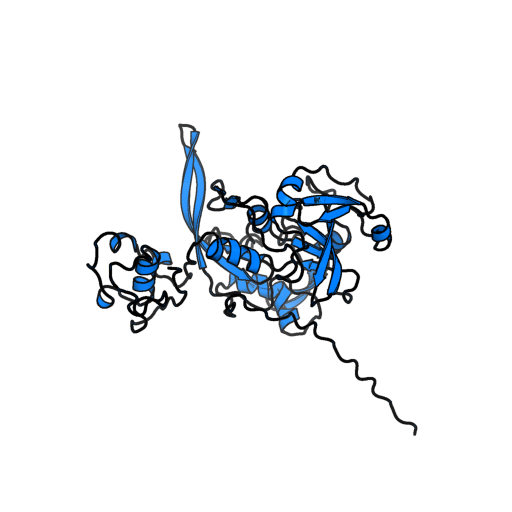CA 1
ATOM 2242 C C . ASN A 1 289 ? -0.348 -6.664 1.426 1.00 95.00 289 ASN A C 1
ATOM 2244 O O . ASN A 1 289 ? -0.299 -7.254 0.347 1.00 95.00 289 ASN A O 1
ATOM 2248 N N . VAL A 1 290 ? -0.650 -5.365 1.498 1.00 96.62 290 VAL A N 1
ATOM 2249 C CA . VAL A 1 290 ? -1.081 -4.511 0.386 1.00 96.62 290 VAL A CA 1
ATOM 2250 C C . VAL A 1 290 ? -0.069 -4.460 -0.754 1.00 96.62 290 VAL A C 1
ATOM 2252 O O . VAL A 1 290 ? -0.479 -4.379 -1.908 1.00 96.62 290 VAL A O 1
ATOM 2255 N N . GLY A 1 291 ? 1.233 -4.530 -0.468 1.00 96.38 291 GLY A N 1
ATOM 2256 C CA . GLY A 1 291 ? 2.240 -4.519 -1.526 1.00 96.38 291 GLY A CA 1
ATOM 2257 C C . GLY A 1 291 ? 2.169 -5.785 -2.380 1.00 96.38 291 GLY A C 1
ATOM 2258 O O . GLY A 1 291 ? 2.159 -5.695 -3.606 1.00 96.38 291 GLY A O 1
ATOM 2259 N N . GLN A 1 292 ? 1.999 -6.957 -1.758 1.00 94.12 292 GLN A N 1
ATOM 2260 C CA . GLN A 1 292 ? 1.784 -8.211 -2.492 1.00 94.12 292 GLN A CA 1
ATOM 2261 C C . GLN A 1 292 ? 0.480 -8.171 -3.298 1.00 94.12 292 GLN A C 1
ATOM 2263 O O . GLN A 1 292 ? 0.473 -8.521 -4.479 1.00 94.12 292 GLN A O 1
ATOM 2268 N N . HIS A 1 293 ? -0.611 -7.707 -2.682 1.00 96.25 293 HIS A N 1
ATOM 2269 C CA . HIS A 1 293 ? -1.918 -7.630 -3.338 1.00 96.25 293 HIS A CA 1
ATOM 2270 C C . HIS A 1 293 ? -1.884 -6.691 -4.552 1.00 96.25 293 HIS A C 1
ATOM 2272 O O . HIS A 1 293 ? -2.380 -7.043 -5.622 1.00 96.25 293 HIS A O 1
ATOM 2278 N N . TYR A 1 294 ? -1.248 -5.523 -4.411 1.00 97.00 294 TYR A N 1
ATOM 2279 C CA . TYR A 1 294 ? -1.111 -4.557 -5.498 1.00 97.00 294 TYR A CA 1
ATOM 2280 C C . TYR A 1 294 ? -0.223 -5.078 -6.627 1.00 97.00 294 TYR A C 1
ATOM 2282 O O . TYR A 1 294 ? -0.579 -4.911 -7.789 1.00 97.00 294 TYR A O 1
ATOM 2290 N N . PHE A 1 295 ? 0.881 -5.768 -6.317 1.00 94.50 295 PHE A N 1
ATOM 2291 C CA . PHE A 1 295 ? 1.724 -6.392 -7.342 1.00 94.50 295 PHE A CA 1
ATOM 2292 C C . PHE A 1 295 ? 0.933 -7.401 -8.184 1.00 94.50 295 PHE A C 1
ATOM 2294 O O . PHE A 1 295 ? 0.981 -7.366 -9.413 1.00 94.50 295 PHE A O 1
ATOM 2301 N N . GLN A 1 296 ? 0.176 -8.284 -7.523 1.00 92.25 296 GLN A N 1
ATOM 2302 C CA . GLN A 1 296 ? -0.646 -9.291 -8.195 1.00 92.25 296 GLN A CA 1
ATOM 2303 C C . GLN A 1 296 ? -1.740 -8.651 -9.054 1.00 92.25 296 GLN A C 1
ATOM 2305 O O . GLN A 1 296 ? -1.924 -9.054 -10.201 1.00 92.25 296 GLN A O 1
ATOM 2310 N N . TRP A 1 297 ? -2.446 -7.646 -8.529 1.00 94.44 297 TRP A N 1
ATOM 2311 C CA . TRP A 1 297 ? -3.451 -6.910 -9.294 1.00 94.44 297 TRP A CA 1
ATOM 2312 C C . TRP A 1 297 ? -2.816 -6.233 -10.515 1.00 94.44 297 TRP A C 1
ATOM 2314 O O . TRP A 1 297 ? -3.179 -6.555 -11.643 1.00 94.44 297 TRP A O 1
ATOM 2324 N N . ARG A 1 298 ? -1.789 -5.399 -10.314 1.00 93.19 298 ARG A N 1
ATOM 2325 C CA . ARG A 1 298 ? -1.164 -4.600 -11.377 1.00 93.19 298 ARG A CA 1
ATOM 2326 C C . ARG A 1 298 ? -0.524 -5.445 -12.478 1.00 93.19 298 ARG A C 1
ATOM 2328 O O . ARG A 1 298 ? -0.701 -5.137 -13.652 1.00 93.19 298 ARG A O 1
ATOM 2335 N N . TYR A 1 299 ? 0.229 -6.485 -12.126 1.00 89.19 299 TYR A N 1
ATOM 2336 C CA . TYR A 1 299 ? 1.030 -7.231 -13.103 1.00 89.19 299 TYR A CA 1
ATOM 2337 C C . TYR A 1 299 ? 0.369 -8.532 -13.551 1.00 89.19 299 TYR A C 1
ATOM 2339 O O . TYR A 1 299 ? 0.329 -8.833 -14.740 1.00 89.19 299 TYR A O 1
ATOM 2347 N N . SER A 1 300 ? -0.194 -9.308 -12.625 1.00 87.00 300 SER A N 1
ATOM 2348 C CA . SER A 1 300 ? -0.784 -10.603 -12.981 1.00 87.00 300 SER A CA 1
ATOM 2349 C C . SER A 1 300 ? -2.201 -10.463 -13.535 1.00 87.00 300 SER A C 1
ATOM 2351 O O . SER A 1 300 ? -2.514 -11.092 -14.539 1.00 87.00 300 SER A O 1
ATOM 2353 N N . GLN A 1 301 ? -3.058 -9.647 -12.910 1.00 86.88 301 GLN A N 1
ATOM 2354 C CA . GLN A 1 301 ? -4.461 -9.531 -13.334 1.00 86.88 301 GLN A CA 1
ATOM 2355 C C . GLN A 1 301 ? -4.632 -8.618 -14.550 1.00 86.88 301 GLN A C 1
ATOM 2357 O O . GLN A 1 301 ? -5.379 -8.969 -15.459 1.00 86.88 301 GLN A O 1
ATOM 2362 N N . LEU A 1 302 ? -3.918 -7.488 -14.607 1.00 86.75 302 LEU A N 1
ATOM 2363 C CA . LEU A 1 302 ? -3.976 -6.588 -15.771 1.00 86.75 302 LEU A CA 1
ATOM 2364 C C . LEU A 1 302 ? -3.102 -7.057 -16.949 1.00 86.75 302 LEU A C 1
ATOM 2366 O O . LEU A 1 302 ? -3.129 -6.441 -18.010 1.00 86.75 302 LEU A O 1
ATOM 2370 N N . GLY A 1 303 ? -2.313 -8.126 -16.776 1.00 80.06 303 GLY A N 1
ATOM 2371 C CA . GLY A 1 303 ? -1.449 -8.670 -17.829 1.00 80.06 303 GLY A CA 1
ATOM 2372 C C . GLY A 1 303 ? -0.284 -7.754 -18.214 1.00 80.06 303 GLY A C 1
ATOM 2373 O O . GLY A 1 303 ? 0.220 -7.834 -19.333 1.00 80.06 303 GLY A O 1
ATOM 2374 N N . THR A 1 304 ? 0.150 -6.871 -17.310 1.00 80.50 304 THR A N 1
ATOM 2375 C CA . THR A 1 304 ? 1.319 -6.017 -17.546 1.00 80.50 304 THR A CA 1
ATOM 2376 C C . THR A 1 304 ? 2.590 -6.728 -17.086 1.00 80.50 304 THR A C 1
ATOM 2378 O O . THR A 1 304 ? 2.614 -7.407 -16.061 1.00 80.50 304 THR A O 1
ATOM 2381 N N . SER A 1 305 ? 3.678 -6.589 -17.843 1.00 81.06 305 SER A N 1
ATOM 2382 C CA . SER A 1 305 ? 4.964 -7.174 -17.457 1.00 81.06 305 SER A CA 1
ATOM 2383 C C . SER A 1 305 ? 5.818 -6.147 -16.704 1.00 81.06 305 SER A C 1
ATOM 2385 O O . SER A 1 305 ? 6.082 -5.075 -17.256 1.00 81.06 305 SER A O 1
ATOM 2387 N N . PRO A 1 306 ? 6.294 -6.450 -15.482 1.00 86.56 306 PRO A N 1
ATOM 2388 C CA . PRO A 1 306 ? 7.178 -5.555 -14.743 1.00 86.56 306 PRO A CA 1
ATOM 2389 C C . PRO A 1 306 ? 8.516 -5.385 -15.472 1.00 86.56 306 PRO A C 1
ATOM 2391 O O . PRO A 1 306 ? 9.049 -6.338 -16.044 1.00 86.56 306 PRO A O 1
ATOM 2394 N N . ILE A 1 307 ? 9.074 -4.173 -15.438 1.00 84.06 307 ILE A N 1
ATOM 2395 C CA . ILE A 1 307 ? 10.370 -3.847 -16.049 1.00 84.06 307 ILE A CA 1
ATOM 2396 C C . ILE A 1 307 ? 11.392 -3.686 -14.920 1.00 84.06 307 ILE A C 1
ATOM 2398 O O . ILE A 1 307 ? 11.261 -2.738 -14.148 1.00 84.06 307 ILE A O 1
ATOM 2402 N N . PRO A 1 308 ? 12.410 -4.554 -14.782 1.00 85.75 308 PRO A N 1
ATOM 2403 C CA . PRO A 1 308 ? 13.467 -4.344 -13.794 1.00 85.75 308 PRO A CA 1
ATOM 2404 C C . PRO A 1 308 ? 14.190 -3.015 -13.989 1.00 85.75 308 PRO A C 1
ATOM 2406 O O . PRO A 1 308 ? 14.456 -2.609 -15.117 1.00 85.75 308 PRO A O 1
ATOM 2409 N N . ALA A 1 309 ? 14.608 -2.380 -12.899 1.00 81.88 309 ALA A N 1
ATOM 2410 C CA . ALA A 1 309 ? 15.424 -1.168 -12.949 1.00 81.88 309 ALA A CA 1
ATOM 2411 C C . ALA A 1 309 ? 16.804 -1.406 -13.588 1.00 81.88 309 ALA A C 1
ATOM 2413 O O . ALA A 1 309 ? 17.396 -0.488 -14.143 1.00 81.88 309 ALA A O 1
ATOM 2414 N N . SER A 1 310 ? 17.295 -2.650 -13.573 1.00 72.50 310 SER A N 1
ATOM 2415 C CA . SER A 1 310 ? 18.487 -3.071 -14.319 1.00 72.50 310 SER A CA 1
ATOM 2416 C C . SER A 1 310 ? 18.248 -3.248 -15.825 1.00 72.50 310 SER A C 1
ATOM 2418 O O . SER A 1 310 ? 19.182 -3.591 -16.551 1.00 72.50 310 SER A O 1
ATOM 2420 N N . SER A 1 311 ? 17.010 -3.081 -16.303 1.00 69.50 311 SER A N 1
ATOM 2421 C CA . SER A 1 311 ? 16.668 -3.228 -17.715 1.00 69.50 311 SER A CA 1
ATOM 2422 C C . SER A 1 311 ? 17.282 -2.090 -18.541 1.00 69.50 311 SER A C 1
ATOM 2424 O O . SER A 1 311 ? 17.162 -0.925 -18.165 1.00 69.50 311 SER A O 1
ATOM 2426 N N . PRO A 1 312 ? 17.869 -2.378 -19.713 1.00 65.88 312 PRO A N 1
ATOM 2427 C CA . PRO A 1 312 ? 18.427 -1.359 -20.596 1.00 65.88 312 PRO A CA 1
ATOM 2428 C C . PRO A 1 312 ? 17.388 -0.351 -21.116 1.00 65.88 312 PRO A C 1
ATOM 2430 O O . PRO A 1 312 ? 17.775 0.743 -21.526 1.00 65.88 312 PRO A O 1
ATOM 2433 N N . VAL A 1 313 ? 16.079 -0.645 -21.034 1.00 64.31 313 VAL A N 1
ATOM 2434 C CA . VAL A 1 313 ? 15.008 0.348 -21.285 1.00 64.31 313 VAL A CA 1
ATOM 2435 C C . VAL A 1 313 ? 15.133 1.541 -20.337 1.00 64.31 313 VAL A C 1
ATOM 2437 O O . VAL A 1 313 ? 14.990 2.686 -20.760 1.00 64.31 313 VAL A O 1
ATOM 2440 N N . ALA A 1 314 ? 15.500 1.294 -19.076 1.00 58.38 314 ALA A N 1
ATOM 2441 C CA . ALA A 1 314 ? 15.777 2.344 -18.096 1.00 58.38 314 ALA A CA 1
ATOM 2442 C C . ALA A 1 314 ? 16.980 3.229 -18.492 1.00 58.38 314 ALA A C 1
ATOM 2444 O O . ALA A 1 314 ? 17.158 4.316 -17.949 1.00 58.38 314 ALA A O 1
ATOM 2445 N N . HIS A 1 315 ? 17.789 2.789 -19.460 1.00 65.94 315 HIS A N 1
ATOM 2446 C CA . HIS A 1 315 ? 18.973 3.478 -19.973 1.00 65.94 315 HIS A CA 1
ATOM 2447 C C . HIS A 1 315 ? 18.810 3.967 -21.424 1.00 65.94 315 HIS A C 1
ATOM 2449 O O . HIS A 1 315 ? 19.800 4.220 -22.109 1.00 65.94 315 HIS A O 1
ATOM 2455 N N . GLY A 1 316 ? 17.570 4.127 -21.902 1.00 69.44 316 GLY A N 1
ATOM 2456 C CA . GLY A 1 316 ? 17.279 4.706 -23.218 1.00 69.44 316 GLY A CA 1
ATOM 2457 C C . GLY A 1 316 ? 17.327 3.716 -24.386 1.00 69.44 316 GLY A C 1
ATOM 2458 O O . GLY A 1 316 ? 17.304 4.142 -25.543 1.00 69.44 316 GLY A O 1
ATOM 2459 N N . PHE A 1 317 ? 17.376 2.408 -24.114 1.00 82.19 317 PHE A N 1
ATOM 2460 C CA . PHE A 1 317 ? 17.119 1.397 -25.137 1.00 82.19 317 PHE A CA 1
ATOM 2461 C C . PHE A 1 317 ? 15.649 1.461 -25.567 1.00 82.19 317 PHE A C 1
ATOM 2463 O O . PHE A 1 317 ? 14.746 1.360 -24.739 1.00 82.19 317 PHE A O 1
ATOM 2470 N N . ASP A 1 318 ? 15.418 1.618 -26.869 1.00 83.50 318 ASP A N 1
ATOM 2471 C CA . ASP A 1 318 ? 14.085 1.651 -27.469 1.00 83.50 318 ASP A CA 1
ATOM 2472 C C . ASP A 1 318 ? 13.774 0.285 -28.108 1.00 83.50 318 ASP A C 1
ATOM 2474 O O . ASP A 1 318 ? 14.201 0.037 -29.245 1.00 83.50 318 ASP A O 1
ATOM 2478 N N . PRO A 1 319 ? 13.055 -0.615 -27.405 1.00 86.69 319 PRO A N 1
ATOM 2479 C CA . PRO A 1 319 ? 12.718 -1.929 -27.939 1.00 86.69 319 PRO A CA 1
ATOM 2480 C C . PRO A 1 319 ? 11.770 -1.840 -29.142 1.00 86.69 319 PRO A C 1
ATOM 2482 O O . PRO A 1 319 ? 11.778 -2.740 -29.979 1.00 86.69 319 PRO A O 1
ATOM 2485 N N . GLY A 1 320 ? 11.011 -0.745 -29.293 1.00 86.56 320 GLY A N 1
ATOM 2486 C CA . GLY A 1 320 ? 10.070 -0.549 -30.400 1.00 86.56 320 GLY A CA 1
ATOM 2487 C C . GLY A 1 320 ? 10.744 -0.519 -31.774 1.00 86.56 320 GLY A C 1
ATOM 2488 O O . GLY A 1 320 ? 10.126 -0.851 -32.782 1.00 86.56 320 GLY A O 1
ATOM 2489 N N . LYS A 1 321 ? 12.048 -0.216 -31.834 1.00 89.12 321 LYS A N 1
ATOM 2490 C CA . LYS A 1 321 ? 12.842 -0.310 -33.073 1.00 89.12 321 LYS A CA 1
ATOM 2491 C C . LYS A 1 321 ? 13.046 -1.739 -33.571 1.00 89.12 321 LYS A C 1
ATOM 2493 O O . LYS A 1 321 ? 13.491 -1.911 -34.705 1.00 89.12 321 LYS A O 1
ATOM 2498 N N . TYR A 1 322 ? 12.743 -2.736 -32.746 1.00 90.62 322 TYR A N 1
ATOM 2499 C CA . TYR A 1 322 ? 12.975 -4.151 -33.024 1.00 90.62 322 TYR A CA 1
ATOM 2500 C C . TYR A 1 322 ? 11.674 -4.967 -33.104 1.00 90.62 322 TYR A C 1
ATOM 2502 O O . TYR A 1 322 ? 11.723 -6.163 -33.392 1.00 90.62 322 TYR A O 1
ATOM 2510 N N . THR A 1 323 ? 10.514 -4.336 -32.891 1.00 90.25 323 THR A N 1
ATOM 2511 C CA . THR A 1 323 ? 9.187 -4.966 -32.983 1.00 90.25 323 THR A CA 1
ATOM 2512 C C . THR A 1 323 ? 8.505 -4.655 -34.321 1.00 90.25 323 THR A C 1
ATOM 2514 O O . THR A 1 323 ? 8.949 -3.791 -35.084 1.00 90.25 323 THR A O 1
ATOM 2517 N N . GLY A 1 324 ? 7.454 -5.412 -34.669 1.00 86.38 324 GLY A N 1
ATOM 2518 C CA . GLY A 1 324 ? 6.637 -5.162 -35.870 1.00 86.38 324 GLY A CA 1
ATOM 2519 C C . GLY A 1 324 ? 7.327 -5.395 -37.225 1.00 86.38 324 GLY A C 1
ATOM 2520 O O . GLY A 1 324 ? 6.765 -5.056 -38.266 1.00 86.38 324 GLY A O 1
ATOM 2521 N N . GLN A 1 325 ? 8.532 -5.977 -37.239 1.00 87.81 325 GLN A N 1
ATOM 2522 C CA . GLN A 1 325 ? 9.340 -6.217 -38.447 1.00 87.81 325 GLN A CA 1
ATOM 2523 C C . GLN A 1 325 ? 9.461 -7.706 -38.827 1.00 87.81 325 GLN A C 1
ATOM 2525 O O . GLN A 1 325 ? 10.254 -8.055 -39.703 1.00 87.81 325 GLN A O 1
ATOM 2530 N N . GLY A 1 326 ? 8.658 -8.577 -38.206 1.00 84.31 326 GLY A N 1
ATOM 2531 C CA . GLY A 1 326 ? 8.719 -10.030 -38.396 1.00 84.31 326 GLY A CA 1
ATOM 2532 C C . GLY A 1 326 ? 9.936 -10.660 -37.709 1.00 84.31 326 GLY A C 1
ATOM 2533 O O . GLY A 1 326 ? 10.351 -10.190 -36.658 1.00 84.31 326 GLY A O 1
ATOM 2534 N N . ASP A 1 327 ? 10.498 -11.710 -38.314 1.00 91.00 327 ASP A N 1
ATOM 2535 C CA . ASP A 1 327 ? 11.687 -12.446 -37.841 1.00 91.00 327 ASP A CA 1
ATOM 2536 C C . ASP A 1 327 ? 12.977 -11.803 -38.388 1.00 91.00 327 ASP A C 1
ATOM 2538 O O . ASP A 1 327 ? 13.687 -12.376 -39.218 1.00 91.00 327 ASP A O 1
ATOM 2542 N N . ARG A 1 328 ? 13.202 -10.525 -38.048 1.00 94.56 328 ARG A N 1
ATOM 2543 C CA . ARG A 1 328 ? 14.330 -9.733 -38.578 1.00 94.56 328 ARG A CA 1
ATOM 2544 C C . ARG A 1 328 ? 15.561 -9.797 -37.678 1.00 94.56 328 ARG A C 1
ATOM 2546 O O . ARG A 1 328 ? 16.677 -9.696 -38.188 1.00 94.56 328 ARG A O 1
ATOM 2553 N N . TYR A 1 329 ? 15.353 -9.914 -36.373 1.00 95.38 329 TYR A N 1
ATOM 2554 C CA . TYR A 1 329 ? 16.394 -9.827 -35.355 1.00 95.38 329 TYR A CA 1
ATOM 2555 C C . TYR A 1 329 ? 16.531 -11.151 -34.611 1.00 95.38 329 TYR A C 1
ATOM 2557 O O . TYR A 1 329 ? 15.588 -11.924 -34.510 1.00 95.38 329 TYR A O 1
ATOM 2565 N N . ASN A 1 330 ? 17.712 -11.410 -34.066 1.00 95.06 330 ASN A N 1
ATOM 2566 C CA . ASN A 1 330 ? 18.026 -12.579 -33.257 1.00 95.06 330 ASN A CA 1
ATOM 2567 C C . ASN A 1 330 ? 18.908 -12.182 -32.059 1.00 95.06 330 ASN A C 1
ATOM 2569 O O . ASN A 1 330 ? 19.329 -11.039 -31.919 1.00 95.06 330 ASN A O 1
ATOM 2573 N N . CYS A 1 331 ? 19.245 -13.146 -31.199 1.00 94.81 331 CYS A N 1
ATOM 2574 C CA . CYS A 1 331 ? 20.006 -12.893 -29.970 1.00 94.81 331 CYS A CA 1
ATOM 2575 C C . CYS A 1 331 ? 21.364 -12.190 -30.149 1.00 94.81 331 CYS A C 1
ATOM 2577 O O . CYS A 1 331 ? 21.856 -11.609 -29.186 1.00 94.81 331 CYS A O 1
ATOM 2579 N N . SER A 1 332 ? 21.991 -12.261 -31.329 1.00 93.69 332 SER A N 1
ATOM 2580 C CA . SER A 1 332 ? 23.280 -11.604 -31.591 1.00 93.69 332 SER A CA 1
ATOM 2581 C C . SER A 1 332 ? 23.162 -10.126 -31.974 1.00 93.69 332 SER A C 1
ATOM 2583 O O . SER A 1 332 ? 24.170 -9.425 -31.965 1.00 93.69 332 SER A O 1
ATOM 2585 N N . ASP A 1 333 ? 21.949 -9.645 -32.259 1.00 93.25 333 ASP A N 1
ATOM 2586 C CA . ASP A 1 333 ? 21.680 -8.237 -32.573 1.00 93.25 333 ASP A CA 1
ATOM 2587 C C . ASP A 1 333 ? 21.619 -7.347 -31.317 1.00 93.25 333 ASP A C 1
ATOM 2589 O O . ASP A 1 333 ? 21.535 -6.124 -31.428 1.00 93.25 333 ASP A O 1
ATOM 2593 N N . PHE A 1 334 ? 21.684 -7.950 -30.126 1.00 91.38 334 PHE A N 1
ATOM 2594 C CA . PHE A 1 334 ? 21.568 -7.274 -28.836 1.00 91.38 334 PHE A CA 1
ATOM 2595 C C . PHE A 1 334 ? 22.888 -7.321 -28.064 1.00 91.38 334 PHE A C 1
ATOM 2597 O O . PHE A 1 334 ? 23.575 -8.344 -28.034 1.00 91.38 334 PHE A O 1
ATOM 2604 N N . ALA A 1 335 ? 23.237 -6.222 -27.394 1.00 87.81 335 ALA A N 1
ATOM 2605 C CA . ALA A 1 335 ? 24.467 -6.111 -26.612 1.00 87.81 335 ALA A CA 1
ATOM 2606 C C . ALA A 1 335 ? 24.411 -6.905 -25.295 1.00 87.81 335 ALA A C 1
ATOM 2608 O O . ALA A 1 335 ? 25.452 -7.212 -24.712 1.00 87.81 335 ALA A O 1
ATOM 2609 N N . SER A 1 336 ? 23.209 -7.245 -24.818 1.00 89.50 336 SER A N 1
ATOM 2610 C CA . SER A 1 336 ? 23.001 -8.011 -23.587 1.00 89.50 336 SER A CA 1
ATOM 2611 C C . SER A 1 336 ? 21.717 -8.841 -23.622 1.00 89.50 336 SER A C 1
ATOM 2613 O O . SER A 1 336 ? 20.809 -8.580 -24.413 1.00 89.50 336 SER A O 1
ATOM 2615 N N . GLN A 1 337 ? 21.618 -9.827 -22.726 1.00 93.19 337 GLN A N 1
ATOM 2616 C CA . GLN A 1 337 ? 20.391 -10.606 -22.541 1.00 93.19 337 GLN A CA 1
ATOM 2617 C C . GLN A 1 337 ? 19.209 -9.706 -22.146 1.00 93.19 337 GLN A C 1
ATOM 2619 O O . GLN A 1 337 ? 18.105 -9.908 -22.641 1.00 93.19 337 GLN A O 1
ATOM 2624 N N . ALA A 1 338 ? 19.439 -8.672 -21.333 1.00 87.31 338 ALA A N 1
ATOM 2625 C CA . ALA A 1 338 ? 18.383 -7.755 -20.918 1.00 87.31 338 ALA A CA 1
ATOM 2626 C C . ALA A 1 338 ? 17.825 -6.886 -22.068 1.00 87.31 338 ALA A C 1
ATOM 2628 O O . ALA A 1 338 ? 16.647 -6.536 -22.042 1.00 87.31 338 ALA A O 1
ATOM 2629 N N . GLU A 1 339 ? 18.618 -6.562 -23.099 1.00 90.06 339 GLU A N 1
ATOM 2630 C CA . GLU A 1 339 ? 18.113 -5.883 -24.311 1.00 90.06 339 GLU A CA 1
ATOM 2631 C C . GLU A 1 339 ? 17.191 -6.796 -25.122 1.00 90.06 339 GLU A C 1
ATOM 2633 O O . GLU A 1 339 ? 16.100 -6.384 -25.513 1.00 90.06 339 GLU A O 1
ATOM 2638 N N . ALA A 1 340 ? 17.582 -8.060 -25.311 1.00 92.81 340 ALA A N 1
ATOM 2639 C CA . ALA A 1 340 ? 16.722 -9.047 -25.958 1.00 92.81 340 ALA A CA 1
ATOM 2640 C C . ALA A 1 340 ? 15.422 -9.267 -25.160 1.00 92.81 340 ALA A C 1
ATOM 2642 O O . ALA A 1 340 ? 14.338 -9.317 -25.741 1.00 92.81 340 ALA A O 1
ATOM 2643 N N . GLN A 1 341 ? 15.515 -9.322 -23.825 1.00 93.44 341 GLN A N 1
ATOM 2644 C CA . GLN A 1 341 ? 14.354 -9.426 -22.937 1.00 93.44 341 GLN A CA 1
ATOM 2645 C C . GLN A 1 341 ? 13.419 -8.218 -23.065 1.00 93.44 341 GLN A C 1
ATOM 2647 O O . GLN A 1 341 ? 12.200 -8.380 -23.058 1.00 93.44 341 GLN A O 1
ATOM 2652 N N . ALA A 1 342 ? 13.966 -7.009 -23.217 1.00 89.31 342 ALA A N 1
ATOM 2653 C CA . ALA A 1 342 ? 13.177 -5.802 -23.440 1.00 89.31 342 ALA A CA 1
ATOM 2654 C C . ALA A 1 342 ? 12.393 -5.848 -24.761 1.00 89.31 342 ALA A C 1
ATOM 2656 O O . ALA A 1 342 ? 11.245 -5.408 -24.794 1.00 89.31 342 ALA A O 1
ATOM 2657 N N . VAL A 1 343 ? 12.975 -6.409 -25.828 1.00 92.50 343 VAL A N 1
ATOM 2658 C CA . VAL A 1 343 ? 12.270 -6.612 -27.106 1.00 92.50 343 VAL A CA 1
ATOM 2659 C C . VAL A 1 343 ? 11.173 -7.663 -26.977 1.00 92.50 343 VAL A C 1
ATOM 2661 O O . VAL A 1 343 ? 10.055 -7.405 -27.415 1.00 92.50 343 VAL A O 1
ATOM 2664 N N . LEU A 1 344 ? 11.445 -8.798 -26.322 1.00 92.62 344 LEU A N 1
ATOM 2665 C CA . LEU A 1 344 ? 10.417 -9.809 -26.048 1.00 92.62 344 LEU A CA 1
ATOM 2666 C C . LEU A 1 344 ? 9.263 -9.235 -25.213 1.00 92.62 344 LEU A C 1
ATOM 2668 O O . LEU A 1 344 ? 8.104 -9.529 -25.475 1.00 92.62 344 LEU A O 1
ATOM 2672 N N . ARG A 1 345 ? 9.556 -8.375 -24.230 1.00 90.50 345 ARG A N 1
ATOM 2673 C CA . ARG A 1 345 ? 8.522 -7.711 -23.421 1.00 90.50 345 ARG A CA 1
ATOM 2674 C C . ARG A 1 345 ? 7.697 -6.705 -24.228 1.00 90.50 345 ARG A C 1
ATOM 2676 O O . ARG A 1 345 ? 6.520 -6.525 -23.935 1.00 90.50 345 ARG A O 1
ATOM 2683 N N . ALA A 1 346 ? 8.300 -6.052 -25.220 1.00 88.50 346 ALA A N 1
ATOM 2684 C CA . ALA A 1 346 ? 7.607 -5.116 -26.103 1.00 88.50 346 ALA A CA 1
ATOM 2685 C C . ALA A 1 346 ? 6.732 -5.815 -27.159 1.00 88.50 346 ALA A C 1
ATOM 2687 O O . ALA A 1 346 ? 5.764 -5.218 -27.625 1.00 88.50 346 ALA A O 1
ATOM 2688 N N . ASP A 1 347 ? 7.055 -7.058 -27.529 1.00 90.62 347 ASP A N 1
ATOM 2689 C CA . ASP A 1 347 ? 6.256 -7.893 -28.432 1.00 90.62 347 ASP A CA 1
ATOM 2690 C C . ASP A 1 347 ? 6.258 -9.366 -27.960 1.00 90.62 347 ASP A C 1
ATOM 2692 O O . ASP A 1 347 ? 7.051 -10.179 -28.454 1.00 90.62 347 ASP A O 1
ATOM 2696 N N . PRO A 1 348 ? 5.377 -9.725 -26.996 1.00 91.69 348 PRO A N 1
ATOM 2697 C CA . PRO A 1 348 ? 5.324 -11.069 -26.404 1.00 91.69 348 PRO A CA 1
ATOM 2698 C C . PRO A 1 348 ? 4.991 -12.195 -27.390 1.00 91.69 348 PRO A C 1
ATOM 2700 O O . PRO A 1 348 ? 5.198 -13.365 -27.073 1.00 91.69 348 PRO A O 1
ATOM 2703 N N . GLY A 1 349 ? 4.506 -11.860 -28.595 1.00 91.56 349 GLY A N 1
ATOM 2704 C CA . GLY A 1 349 ? 4.294 -12.821 -29.680 1.00 91.56 349 GLY A CA 1
ATOM 2705 C C . GLY A 1 349 ? 5.591 -13.429 -30.226 1.00 91.56 349 GLY A C 1
ATOM 2706 O O . GLY A 1 349 ? 5.535 -14.359 -31.030 1.00 91.56 349 GLY A O 1
ATOM 2707 N N . ASP A 1 350 ? 6.742 -12.906 -29.795 1.00 93.62 350 ASP A N 1
ATOM 2708 C CA . ASP A 1 350 ? 8.089 -13.374 -30.115 1.00 93.62 350 ASP A CA 1
ATOM 2709 C C . ASP A 1 350 ? 8.346 -13.617 -31.620 1.00 93.62 350 ASP A C 1
ATOM 2711 O O . ASP A 1 350 ? 8.863 -14.670 -32.013 1.00 93.62 350 ASP A O 1
ATOM 2715 N N . PRO A 1 351 ? 8.012 -12.661 -32.516 1.00 94.19 351 PRO A N 1
ATOM 2716 C CA . PRO A 1 351 ? 8.214 -12.845 -33.955 1.00 94.19 351 PRO A CA 1
ATOM 2717 C C . PRO A 1 351 ? 9.693 -13.020 -34.336 1.00 94.19 351 PRO A C 1
ATOM 2719 O O . PRO A 1 351 ? 9.985 -13.686 -35.327 1.00 94.19 351 PRO A O 1
ATOM 2722 N N . ASN A 1 352 ? 10.605 -12.470 -33.525 1.00 94.38 352 ASN A N 1
ATOM 2723 C CA . ASN A 1 352 ? 12.063 -12.592 -33.643 1.00 94.38 352 ASN A CA 1
ATOM 2724 C C . ASN A 1 352 ? 12.626 -13.897 -33.030 1.00 94.38 352 ASN A C 1
ATOM 2726 O O . ASN A 1 352 ? 13.837 -14.124 -33.059 1.00 94.38 352 ASN A O 1
ATOM 2730 N N . ARG A 1 353 ? 11.777 -14.756 -32.441 1.00 94.62 353 ARG A N 1
ATOM 2731 C CA . ARG A 1 353 ? 12.156 -16.056 -31.850 1.00 94.62 353 ARG A CA 1
ATOM 2732 C C . ARG A 1 353 ? 13.310 -15.949 -30.843 1.00 94.62 353 ARG A C 1
ATOM 2734 O O . ARG A 1 353 ? 14.242 -16.768 -30.853 1.00 94.62 353 ARG A O 1
ATOM 2741 N N . LEU A 1 354 ? 13.273 -14.907 -30.016 1.00 95.75 354 LEU A N 1
ATOM 2742 C CA . LEU A 1 354 ? 14.265 -14.607 -28.988 1.00 95.75 354 LEU A CA 1
ATOM 2743 C C . LEU A 1 354 ? 14.156 -15.566 -27.798 1.00 95.75 354 LEU A C 1
ATOM 2745 O O . LEU A 1 354 ? 15.168 -15.832 -27.150 1.00 95.75 354 LEU A O 1
ATOM 2749 N N . ASP A 1 355 ? 12.974 -16.126 -27.545 1.00 95.25 355 ASP A N 1
ATOM 2750 C CA . ASP A 1 355 ? 12.705 -17.108 -26.493 1.00 95.25 355 ASP A CA 1
ATOM 2751 C C . ASP A 1 355 ? 12.162 -18.398 -27.129 1.00 95.25 355 ASP A C 1
ATOM 2753 O O . ASP A 1 355 ? 10.972 -18.588 -27.396 1.00 95.25 355 ASP A O 1
ATOM 2757 N N . LYS A 1 356 ? 13.118 -19.275 -27.449 1.00 91.94 356 LYS A N 1
ATOM 2758 C CA . LYS A 1 356 ? 12.906 -20.477 -28.266 1.00 91.94 356 LYS A CA 1
ATOM 2759 C C . LYS A 1 356 ? 12.227 -21.609 -27.509 1.00 91.94 356 LYS A C 1
ATOM 2761 O O . LYS A 1 356 ? 11.590 -22.446 -28.147 1.00 91.94 356 LYS A O 1
ATOM 2766 N N . ASP A 1 357 ? 12.426 -21.689 -26.201 1.00 93.12 357 ASP A N 1
ATOM 2767 C CA . ASP A 1 357 ? 11.800 -22.679 -25.330 1.00 93.12 357 ASP A CA 1
ATOM 2768 C C . ASP A 1 357 ? 10.447 -22.203 -24.782 1.00 93.12 357 ASP A C 1
ATOM 2770 O O . ASP A 1 357 ? 9.670 -23.022 -24.292 1.00 93.12 357 ASP A O 1
ATOM 2774 N N . GLY A 1 358 ? 10.116 -20.924 -24.972 1.00 91.69 358 GLY A N 1
ATOM 2775 C CA . GLY A 1 358 ? 8.805 -20.351 -24.700 1.00 91.69 358 GLY A CA 1
ATOM 2776 C C . GLY A 1 358 ? 8.542 -20.151 -23.215 1.00 91.69 358 GLY A C 1
ATOM 2777 O O . GLY A 1 358 ? 7.388 -20.211 -22.789 1.00 91.69 358 GLY A O 1
ATOM 2778 N N . ASN A 1 359 ? 9.597 -19.960 -22.427 1.00 91.69 359 ASN A N 1
ATOM 2779 C CA . ASN A 1 359 ? 9.511 -19.859 -20.975 1.00 91.69 359 ASN A CA 1
ATOM 2780 C C . ASN A 1 359 ? 9.337 -18.407 -20.475 1.00 91.69 359 ASN A C 1
ATOM 2782 O O . ASN A 1 359 ? 9.251 -18.172 -19.270 1.00 91.69 359 ASN A O 1
ATOM 2786 N N . GLY A 1 360 ? 9.264 -17.442 -21.395 1.00 92.25 360 GLY A N 1
ATOM 2787 C CA . GLY A 1 360 ? 9.151 -16.012 -21.134 1.00 92.25 360 GLY A CA 1
ATOM 2788 C C . GLY A 1 360 ? 10.498 -15.289 -21.022 1.00 92.25 360 GLY A C 1
ATOM 2789 O O . GLY A 1 360 ? 10.493 -14.081 -20.768 1.00 92.25 360 GLY A O 1
ATOM 2790 N N . ILE A 1 361 ? 11.634 -15.975 -21.199 1.00 93.75 361 ILE A N 1
ATOM 2791 C CA . ILE A 1 361 ? 12.986 -15.425 -21.047 1.00 93.75 361 ILE A CA 1
ATOM 2792 C C . ILE A 1 361 ? 13.750 -15.481 -22.380 1.00 93.75 361 ILE A C 1
ATOM 2794 O O . ILE A 1 361 ? 14.120 -16.531 -22.898 1.00 93.75 361 ILE A O 1
ATOM 2798 N N . ALA A 1 362 ? 14.045 -14.312 -22.942 1.00 94.25 362 ALA A N 1
ATOM 2799 C CA . ALA A 1 362 ? 14.795 -14.168 -24.179 1.00 94.25 362 ALA A CA 1
ATOM 2800 C C . ALA A 1 362 ? 16.283 -14.467 -23.981 1.00 94.25 362 ALA A C 1
ATOM 2802 O O . ALA A 1 362 ? 16.912 -13.965 -23.048 1.00 94.25 362 ALA A O 1
ATOM 2803 N N . CYS A 1 363 ? 16.876 -15.188 -24.935 1.00 95.50 363 CYS A N 1
ATOM 2804 C CA . CYS A 1 363 ? 18.322 -15.262 -25.150 1.00 95.50 363 CYS A CA 1
ATOM 2805 C C . CYS A 1 363 ? 19.150 -15.557 -23.882 1.00 95.50 363 CYS A C 1
ATOM 2807 O O . CYS A 1 363 ? 20.179 -14.925 -23.647 1.00 95.50 363 CYS A O 1
ATOM 2809 N N . GLU A 1 364 ? 18.734 -16.526 -23.063 1.00 92.88 364 GLU A N 1
ATOM 2810 C CA . GLU A 1 364 ? 19.303 -16.807 -21.729 1.00 92.88 364 GLU A CA 1
ATOM 2811 C C . GLU A 1 364 ? 20.829 -17.001 -21.684 1.00 92.88 364 GLU A C 1
ATOM 2813 O O . GLU A 1 364 ? 21.490 -16.707 -20.676 1.00 92.88 364 GLU A O 1
ATOM 2818 N N . SER A 1 365 ? 21.400 -17.489 -22.790 1.00 92.25 365 SER A N 1
ATOM 2819 C CA . SER A 1 365 ? 22.836 -17.718 -22.967 1.00 92.25 365 SER A CA 1
ATOM 2820 C C . SER A 1 365 ? 23.650 -16.447 -23.237 1.00 92.25 365 SER A C 1
ATOM 2822 O O . SER A 1 365 ? 24.879 -16.511 -23.220 1.00 92.25 365 SER A O 1
ATOM 2824 N N . SER A 1 366 ? 23.004 -15.312 -23.517 1.00 90.69 366 SER A N 1
ATOM 2825 C CA . SER A 1 366 ? 23.674 -14.045 -23.822 1.00 90.69 366 SER A CA 1
ATOM 2826 C C . SER A 1 366 ? 24.356 -13.429 -22.592 1.00 90.69 366 SER A C 1
ATOM 2828 O O . SER A 1 366 ? 24.053 -13.750 -21.435 1.00 90.69 366 SER A O 1
ATOM 2830 N N . ALA A 1 367 ? 25.320 -12.541 -22.852 1.00 88.69 367 ALA A N 1
ATOM 2831 C CA . ALA A 1 367 ? 26.066 -11.832 -21.818 1.00 88.69 367 ALA A CA 1
ATOM 2832 C C . ALA A 1 367 ? 25.165 -10.895 -20.995 1.00 88.69 367 ALA A C 1
ATOM 2834 O O . ALA A 1 367 ? 24.098 -10.475 -21.443 1.00 88.69 367 ALA A O 1
ATOM 2835 N N . GLY A 1 368 ? 25.609 -10.579 -19.775 1.00 83.06 368 GLY A N 1
ATOM 2836 C CA . GLY A 1 368 ? 24.920 -9.622 -18.912 1.00 83.06 368 GLY A CA 1
ATOM 2837 C C . GLY A 1 368 ? 25.024 -8.169 -19.418 1.00 83.06 368 GLY A C 1
ATOM 2838 O O . GLY A 1 368 ? 25.857 -7.894 -20.282 1.00 83.06 368 GLY A O 1
ATOM 2839 N N . PRO A 1 369 ? 24.241 -7.230 -18.851 1.00 82.88 369 PRO A N 1
ATOM 2840 C CA . PRO A 1 369 ? 23.267 -7.421 -17.767 1.00 82.88 369 PRO A CA 1
ATOM 2841 C C . PRO A 1 369 ? 22.110 -8.355 -18.150 1.00 82.88 369 PRO A C 1
ATOM 2843 O O . PRO A 1 369 ? 21.795 -8.516 -19.330 1.00 82.88 369 PRO A O 1
ATOM 2846 N N . LYS A 1 370 ? 21.528 -9.022 -17.144 1.00 82.44 370 LYS A N 1
ATOM 2847 C CA . LYS A 1 370 ? 20.423 -9.970 -17.329 1.00 82.44 370 LYS A CA 1
ATOM 2848 C C . LYS A 1 370 ? 19.130 -9.449 -16.704 1.00 82.44 370 LYS A C 1
ATOM 2850 O O . LYS A 1 370 ? 19.152 -8.905 -15.603 1.00 82.44 370 LYS A O 1
ATOM 2855 N N . ASP A 1 371 ? 18.030 -9.666 -17.406 1.00 84.94 371 ASP A N 1
ATOM 2856 C CA . ASP A 1 371 ? 16.656 -9.519 -16.944 1.00 84.94 371 ASP A CA 1
ATOM 2857 C C . ASP A 1 371 ? 16.010 -10.903 -17.043 1.00 84.94 371 ASP A C 1
ATOM 2859 O O . ASP A 1 371 ? 15.783 -11.424 -18.135 1.00 84.94 371 ASP A O 1
ATOM 2863 N N . LEU A 1 372 ? 15.802 -11.519 -15.880 1.00 85.88 372 LEU A N 1
ATOM 2864 C CA . LEU A 1 372 ? 15.267 -12.873 -15.755 1.00 85.88 372 LEU A CA 1
ATOM 2865 C C . LEU A 1 372 ? 13.807 -12.873 -15.288 1.00 85.88 372 LEU A C 1
ATOM 2867 O O . LEU A 1 372 ? 13.320 -13.919 -14.871 1.00 85.88 372 LEU A O 1
ATOM 2871 N N . LEU A 1 373 ? 13.122 -11.720 -15.303 1.00 81.50 373 LEU A N 1
ATOM 2872 C CA . LEU A 1 373 ? 11.683 -11.680 -15.049 1.00 81.50 373 LEU A CA 1
ATOM 2873 C C . LEU A 1 373 ? 10.949 -12.128 -16.321 1.00 81.50 373 LEU A C 1
ATOM 2875 O O . LEU A 1 373 ? 10.984 -11.388 -17.314 1.00 81.50 373 LEU A O 1
ATOM 2879 N N . PRO A 1 374 ? 10.273 -13.293 -16.309 1.00 86.12 374 PRO A N 1
ATOM 2880 C CA . PRO A 1 374 ? 9.606 -13.803 -17.497 1.00 86.12 374 PRO A CA 1
ATOM 2881 C C . PRO A 1 374 ? 8.497 -12.862 -17.968 1.00 86.12 374 PRO A C 1
ATOM 2883 O O . PRO A 1 374 ? 7.785 -12.261 -17.160 1.00 86.12 374 PRO A O 1
ATOM 2886 N N . VAL A 1 375 ? 8.338 -12.750 -19.283 1.00 83.69 375 VAL A N 1
ATOM 2887 C CA . VAL A 1 375 ? 7.190 -12.082 -19.905 1.00 83.69 375 VAL A CA 1
ATOM 2888 C C . VAL A 1 375 ? 6.004 -13.039 -19.887 1.00 83.69 375 VAL A C 1
ATOM 2890 O O . VAL A 1 375 ? 6.135 -14.200 -20.277 1.00 83.69 375 VAL A O 1
ATOM 2893 N N . VAL A 1 376 ? 4.847 -12.555 -19.432 1.00 78.62 376 VAL A N 1
ATOM 2894 C CA . VAL A 1 376 ? 3.592 -13.315 -19.506 1.00 78.62 376 VAL A CA 1
ATOM 2895 C C . VAL A 1 376 ? 3.179 -13.411 -20.978 1.00 78.62 376 VAL A C 1
ATOM 2897 O O . VAL A 1 376 ? 3.093 -12.383 -21.649 1.00 78.62 376 VAL A O 1
ATOM 2900 N N . ARG A 1 377 ? 2.972 -14.636 -21.475 1.00 68.25 377 ARG A N 1
ATOM 2901 C CA . ARG A 1 377 ? 2.610 -14.939 -22.869 1.00 68.25 377 ARG A CA 1
ATOM 2902 C C . ARG A 1 377 ? 1.145 -15.320 -23.019 1.00 68.25 377 ARG A C 1
ATOM 2904 O O . ARG A 1 377 ? 0.632 -16.024 -22.118 1.00 68.25 377 ARG A O 1
#

Secondary structure (DSSP, 8-state):
---------------------S---EE---SHHHHHHHHHHTHHHHTTSS-S--SS-SSEESS-EEEEEEEEEEE-TTS-EEEEEEEEEEEE-SS-EEEES-TTS-TTSGGGSB-TTHHHHHHH-EEE-BSS-EEE-PPP-SBSSS-TT-SSSPBGGGGGGGTTPPPPPTT-B--EEE-TTS-EEE-GGGGGG--BEE--TTS--SSPEEHHHHHHHT-EEEEEETTEEEEEESSSSTTTTT-SB-S--EEEEEEETTEEEEEEEEEBSS-EEEE-TTSPTTSSEEE--HHHHHHIIIIIIS-PPPEETTSGGGGT--GGGGSSSSS---GGGSSSHHHHHHHHHH-TT-TT---SS-SS-S-TTSPSS----PPP-

Radius of gyration: 23.12 Å; chains: 1; bounding box: 50×58×86 Å

Foldseek 3Di:
DDDDDPPPPDPPPLPQDDDDDPPQDFDAAADPLSVQLQQFFPVCVLVVVDDFFHPFANGWRDFKFWAKEWEWDAADPVRHTDTDIDIWIWIFTQQFIWIQPDPPDDSVDLPNIATALLLVCLLQVWPHRYPPDTDHDDHFPQAQDADRPWPWGAGSPLCNVFLQPAADPFFDQAQWAGINNVDIDGDPVSCVVVWTFHDPPPDDARYTDIPVLVCLLQDWDWTADPNDTDIDGSHPHSCRQQHGWRGYWHWYFHHHSNDTFTKIWTHGSRWIWIAGPPDPPNHRIDTGSSSVSSCCCVPVVVLAFTGHCQACVVVVQDLVVVPPPALPDELVVDQFQSSQLVVCNVPVVPRVCQPVVSQQGGPVVTHDPGDPRGRDD